Protein AF-A0A349MYV0-F1 (afdb_monomer)

Radius of gyration: 22.82 Å; Cα contacts (8 Å, |Δi|>4): 853; chains: 1; bounding box: 60×60×58 Å

Sequence (505 aa):
MADLIDELKQNNLTPLLWQSLMGVEVETQRIDEDGELSHEPYPESLGSRQFHPNLQTDFGETQTEWITDPFIDDHQLMTELQAIRAVFVREMTSSDRLWLLSMPPALTHEDRLFVRNHFGRPNYQHYRDYLDGKFGIAHGLTTGVHINFSLAPDLVAALAQVEHVSVAKVSNRLYWRVLQNFLKQRWLLTYLFGASPIAEKGYFSQMPSELSHPVRSIRNSAVGFNNGGRTAISYVSLQQHVSDLQTAINRGELYAQMEFYGPVRIKGQANLNDYETNGIKYLEFRVFDTNPFTPLGIDEQEVDFMRALLTYSLVTVIDGSTIDQELAAAAELNNAVAMQQPTEALSNRSAAEQLMSDMTRVLTGLGAPGKLIQAIKVYQTQLDQPETTLAARLTNKLSDGSLTSMMRALANERYQTASTSTISTKPLLPGTPFTPEMQALLAAGLKAGLHIHWPNTSDSTVTFSDGEHTRTFSPTDTQLDTNMTQLFRVFPALKNNGKFGSNPG

Secondary structure (DSSP, 8-state):
---HHHHHHHTT-HHHHTT-EEEEEEEEEEE-TTSPBP-PPPPTTSPPTTT-SSEEE-SSTTEEEEEPPPBSSHHHHHHHHHHHHHHHHHHS-TT-EEE-SSS-----HHHHHHHHH--S-GGGHH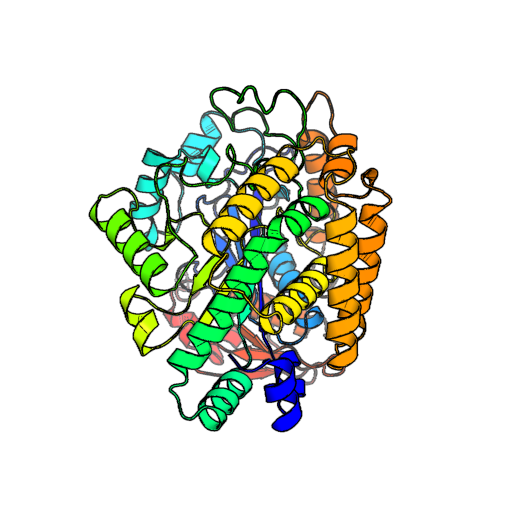HHHHHHHHH-HHHHT---EEEEEE--HHHHHHHHHHHTS-HHHHHHHHHHHHHHHHHHHHHHHHHHH--B----TTSSSS--GGGSS--SBSTTSTTSSS-TT------S-HHHHHHHHHHHHHTTS-SSGGG---SEEEES-SSTTHHHHH---EEEEEEEPP-TTSTTSS-HHHHHHHHHHHHHHHHS---TTTHHHHHHHHHHHHHHHHHS-TTSPPTTHHHHHHHHHHHHHHHHHTT--HHHHHHHHHHHHHHH-GGGSHHHHHHTT-BTTBSHHHHHHHHHHHHHHHHS--TTTS-SSTTSS--HHHHHHHHHHHHHT-EEEPPPTT---EEEE-SS-EEEE-TT-TT---SHHHHHHH-THHHHTTSS-----

Solvent-accessible surface area (backbone atoms only — not comparable to full-atom values): 27464 Å² total; per-residue (Å²): 128,82,59,53,61,57,55,26,60,78,67,71,44,51,73,38,66,70,49,26,28,39,25,44,36,37,40,29,37,34,14,33,78,84,38,44,67,41,88,62,78,64,51,78,87,44,40,44,66,91,71,29,71,37,55,42,56,67,79,28,47,37,25,37,29,44,36,46,70,70,26,62,47,63,67,61,37,51,52,47,48,46,40,53,51,48,45,52,60,62,55,45,61,92,59,54,30,60,40,48,40,16,48,46,61,54,46,58,71,64,55,52,52,48,47,71,77,39,65,96,49,74,95,48,43,72,62,52,53,51,47,38,76,74,68,30,61,54,62,54,54,48,33,29,28,35,40,33,41,27,73,23,66,66,46,35,47,50,50,12,60,78,69,73,50,52,48,23,58,41,30,38,53,48,52,50,38,23,50,47,46,41,51,52,48,44,34,56,50,33,56,55,44,11,34,22,31,65,73,38,61,54,55,52,96,65,78,57,79,89,62,77,53,60,18,11,10,42,55,68,22,91,88,34,68,53,70,78,85,75,69,84,65,53,77,77,40,71,68,52,25,44,50,35,48,52,49,34,34,75,69,64,75,27,92,44,80,88,63,64,55,56,62,61,42,84,37,77,58,96,49,74,73,46,39,74,73,65,12,52,58,33,39,40,35,53,67,41,34,14,35,59,91,39,99,69,29,57,56,65,54,61,51,33,31,49,54,43,52,49,54,45,17,55,56,49,86,79,63,81,89,50,40,62,63,48,45,52,52,23,49,52,50,22,30,53,41,10,61,30,50,30,61,53,64,66,90,63,45,71,59,52,53,49,50,54,50,49,44,45,53,53,39,56,75,62,68,53,61,67,64,33,53,48,26,46,55,57,56,54,55,41,67,80,38,28,58,72,22,47,14,20,50,51,59,78,49,50,54,98,86,36,54,59,72,52,49,24,52,52,22,49,54,53,37,61,73,53,62,81,42,53,54,86,78,42,55,60,62,74,94,53,82,58,49,62,61,54,42,39,36,52,43,41,36,52,36,62,37,39,47,75,54,78,53,63,98,84,55,55,44,48,29,39,29,79,87,87,53,76,50,75,46,52,83,81,48,93,74,75,57,50,49,64,71,52,52,41,70,77,40,54,66,58,39,75,65,68,69,76,57,70,79,89,121

Foldseek 3Di:
DPQVVVVCVVLVNLVLLLVKWKKKKFKWFKDFLLLHGDLDAQQLLFADLVFQQAWHAFLFRRIIMGIADIDSDLVVNVLSLLLLLLLRLQRDDLGIFIQQFQQGAADDPVNQVSRLVDDRPVVCNVVSVVCCVQPNDRLRNGIFMKMKIFRRLVSLVSVCVVVVHDSLVSQQVLQLLLVLLCLLVVLLCLLFFQAAFAHHHPSDPDDPPLSPDTFRHQCQALNHNALNPLADADSLHLVSNLVSQVVCCVVVSDVHPVSGPDQKDFDDDPHSVCCNVVNGGIMMGTSGTQQLVDPSSDDSLSVLQVSLSSSCSSSDDDDSVCSRVSSVVSSVSSNVSRSHQQQDARPPLVVLVVVLVVSLVVCVVSVHDVSSNVSSVVVNVCNVGSCPGNSNVQSVCDDPRDSSVVSSVSRVVVSVVSHVDDCVRPPSRPPAPEDSLRSLLSSLCSSLSWHWDDDDRPAHWIWTHPPPDIDIDHPPPPPSPSDNVVVCVRPVVSLVSPSPPDDPD

Structure (mmCIF, N/CA/C/O backbone):
data_AF-A0A349MYV0-F1
#
_entry.id   AF-A0A349MYV0-F1
#
loop_
_atom_site.group_PDB
_atom_site.id
_atom_site.type_symbol
_atom_site.label_atom_id
_atom_site.label_alt_id
_atom_site.label_comp_id
_atom_site.label_asym_id
_atom_site.label_entity_id
_atom_site.label_seq_id
_atom_site.pdbx_PDB_ins_code
_atom_site.Cartn_x
_atom_site.Cartn_y
_atom_site.Cartn_z
_atom_site.occupancy
_atom_site.B_iso_or_equiv
_atom_site.auth_seq_id
_atom_site.auth_comp_id
_atom_site.auth_asym_id
_atom_site.auth_atom_id
_atom_site.pdbx_PDB_model_num
ATOM 1 N N . MET A 1 1 ? -25.010 6.239 18.077 1.00 46.41 1 MET A N 1
ATOM 2 C CA . MET A 1 1 ? -23.834 5.502 18.594 1.00 46.41 1 MET A CA 1
ATOM 3 C C . MET A 1 1 ? -23.070 6.491 19.461 1.00 46.41 1 MET A C 1
ATOM 5 O O . MET A 1 1 ? -23.038 7.649 19.065 1.00 46.41 1 MET A O 1
ATOM 9 N N . ALA A 1 2 ? -22.578 6.102 20.641 1.00 59.38 2 ALA A N 1
ATOM 10 C CA . ALA A 1 2 ? -21.779 7.010 21.470 1.00 59.38 2 ALA A CA 1
ATOM 11 C C . ALA A 1 2 ? -20.559 7.508 20.675 1.00 59.38 2 ALA A C 1
ATOM 13 O O . ALA A 1 2 ? -20.059 6.785 19.804 1.00 59.38 2 ALA A O 1
ATOM 14 N N . ASP A 1 3 ? -20.129 8.744 20.927 1.00 86.50 3 ASP A N 1
ATOM 15 C CA . ASP A 1 3 ? -18.881 9.256 20.369 1.00 86.50 3 ASP A CA 1
ATOM 16 C C . ASP A 1 3 ? -17.732 8.380 20.893 1.00 86.50 3 ASP A C 1
ATOM 18 O O . ASP A 1 3 ? -17.557 8.230 22.104 1.00 86.50 3 ASP A O 1
ATOM 22 N N . LEU A 1 4 ? -16.970 7.765 19.981 1.00 93.75 4 LEU A N 1
ATOM 23 C CA . LEU A 1 4 ? -15.859 6.891 20.364 1.00 93.75 4 LEU A CA 1
ATOM 24 C C . LEU A 1 4 ? -14.806 7.679 21.147 1.00 93.75 4 LEU A C 1
ATOM 26 O O . LEU A 1 4 ? -14.189 7.125 22.046 1.00 93.75 4 LEU A O 1
ATOM 30 N N . ILE A 1 5 ? -14.620 8.970 20.863 1.00 95.56 5 ILE A N 1
ATOM 31 C CA . ILE A 1 5 ? -13.687 9.810 21.620 1.00 95.56 5 ILE A CA 1
ATOM 32 C C . ILE A 1 5 ? -14.090 9.875 23.096 1.00 95.56 5 ILE A C 1
ATOM 34 O O . ILE A 1 5 ? -13.228 9.760 23.972 1.00 95.56 5 ILE A O 1
ATOM 38 N N . ASP A 1 6 ? -15.381 10.036 23.378 1.00 94.00 6 ASP A N 1
ATOM 39 C CA . ASP A 1 6 ? -15.890 10.085 24.746 1.00 94.00 6 ASP A CA 1
ATOM 40 C C . ASP A 1 6 ? -15.745 8.729 25.436 1.00 94.00 6 ASP A C 1
ATOM 42 O O . ASP A 1 6 ? -15.281 8.670 26.574 1.00 94.00 6 ASP A O 1
ATOM 46 N N . GLU A 1 7 ? -16.058 7.638 24.736 1.00 94.19 7 GLU A N 1
ATOM 47 C CA . GLU A 1 7 ? -15.904 6.272 25.246 1.00 94.19 7 GLU A CA 1
ATOM 48 C C . GLU A 1 7 ? -14.441 5.958 25.599 1.00 94.19 7 GLU A C 1
ATOM 50 O O . GLU A 1 7 ? -14.153 5.438 26.681 1.00 94.19 7 GLU A O 1
ATOM 55 N N . LEU A 1 8 ? -13.498 6.352 24.738 1.00 96.00 8 LEU A N 1
ATOM 56 C CA . LEU A 1 8 ? -12.066 6.189 24.982 1.00 96.00 8 LEU A CA 1
ATOM 57 C C . LEU A 1 8 ? -11.596 6.998 26.195 1.00 96.00 8 LEU A C 1
ATOM 59 O O . LEU A 1 8 ? -10.835 6.485 27.015 1.00 96.00 8 LEU A O 1
ATOM 63 N N . LYS A 1 9 ? -12.055 8.246 26.335 1.00 95.19 9 LYS A N 1
ATOM 64 C CA . LYS A 1 9 ? -11.680 9.117 27.459 1.00 95.19 9 LYS A CA 1
ATOM 65 C C . LYS A 1 9 ? -12.264 8.632 28.782 1.00 95.19 9 LYS A C 1
ATOM 67 O O . LYS A 1 9 ? -11.538 8.564 29.767 1.00 95.19 9 LYS A O 1
ATOM 72 N N . GLN A 1 10 ? -13.547 8.274 28.807 1.00 95.94 10 GLN A N 1
ATOM 73 C CA . GLN A 1 10 ? -14.236 7.812 30.017 1.00 95.94 10 GLN A CA 1
ATOM 74 C C . GLN A 1 10 ? -13.627 6.519 30.574 1.00 95.94 10 GLN A C 1
ATOM 76 O O . GLN A 1 10 ? -13.586 6.338 31.788 1.00 95.94 10 GLN A O 1
ATOM 81 N N . ASN A 1 11 ? -13.114 5.653 29.695 1.00 96.06 11 ASN A N 1
ATOM 82 C CA . ASN A 1 11 ? -12.538 4.360 30.065 1.00 96.06 11 ASN A CA 1
ATOM 83 C C . ASN A 1 11 ? -10.996 4.345 30.071 1.00 96.06 11 ASN A C 1
ATOM 85 O O . ASN A 1 11 ? -10.402 3.284 30.230 1.00 96.06 11 ASN A O 1
ATOM 89 N N . ASN A 1 12 ? -10.333 5.500 29.917 1.00 96.38 12 ASN A N 1
ATOM 90 C CA . ASN A 1 12 ? -8.868 5.628 29.854 1.00 96.38 12 ASN A CA 1
ATOM 91 C C . ASN A 1 12 ? -8.194 4.759 28.767 1.00 96.38 12 ASN A C 1
ATOM 93 O O . ASN A 1 12 ? -7.078 4.276 28.949 1.00 96.38 12 ASN A O 1
ATOM 97 N N . LEU A 1 13 ? -8.855 4.575 27.622 1.00 97.06 13 LEU A N 1
ATOM 98 C CA . LEU A 1 13 ? -8.388 3.721 26.521 1.00 97.06 13 LEU A CA 1
ATOM 99 C C . LEU A 1 13 ? -7.621 4.483 25.431 1.00 97.06 13 LEU A C 1
ATOM 101 O O . LEU A 1 13 ? -7.050 3.857 24.541 1.00 97.06 13 LEU A O 1
ATOM 105 N N . THR A 1 14 ? -7.562 5.817 25.490 1.00 96.75 14 THR A N 1
ATOM 106 C CA . THR A 1 14 ? -6.859 6.653 24.498 1.00 96.75 14 THR A CA 1
ATOM 107 C C . THR A 1 14 ? -5.424 6.194 24.187 1.00 96.75 14 THR A C 1
ATOM 109 O O . THR A 1 14 ? -5.080 6.172 23.006 1.00 96.75 14 THR A O 1
ATOM 112 N N . PRO A 1 15 ? -4.581 5.774 25.160 1.00 96.81 15 PRO A N 1
ATOM 113 C CA . PRO A 1 15 ? -3.222 5.317 24.853 1.00 96.81 15 PRO A CA 1
ATOM 114 C C . PRO A 1 15 ? -3.163 4.103 23.915 1.00 96.81 15 PRO A C 1
ATOM 116 O O . PRO A 1 15 ? -2.200 3.964 23.163 1.00 96.81 15 PRO A O 1
ATOM 119 N N . LEU A 1 16 ? -4.191 3.247 23.925 1.00 97.25 16 LEU A N 1
ATOM 120 C CA . LEU A 1 16 ? -4.247 2.046 23.090 1.00 97.25 16 LEU A CA 1
ATOM 121 C C . LEU A 1 16 ? -4.495 2.364 21.607 1.00 97.25 16 LEU A C 1
ATOM 123 O O . LEU A 1 16 ? -4.194 1.528 20.759 1.00 97.25 16 LEU A O 1
ATOM 127 N N . LEU A 1 17 ? -4.973 3.571 21.266 1.00 95.25 17 LEU A N 1
ATOM 128 C CA . LEU A 1 17 ? -5.043 4.025 19.869 1.00 95.25 17 LEU A CA 1
ATOM 129 C C . LEU A 1 17 ? -3.667 3.953 19.197 1.00 95.25 17 LEU A C 1
ATOM 131 O O . LEU A 1 17 ? -3.538 3.497 18.059 1.00 95.25 17 LEU A O 1
ATOM 135 N N . TRP A 1 18 ? -2.637 4.352 19.944 1.00 96.38 18 TRP A N 1
ATOM 136 C CA . TRP A 1 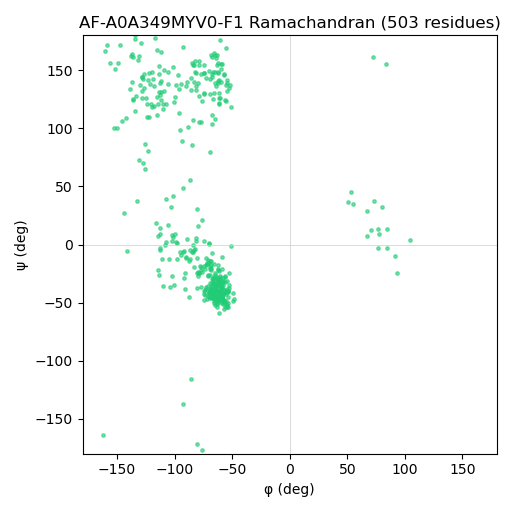18 ? -1.253 4.450 19.489 1.00 96.38 18 TRP A CA 1
ATOM 137 C C . TRP A 1 18 ? -0.509 3.112 19.513 1.00 96.38 18 TRP A C 1
ATOM 139 O O . TRP A 1 18 ? 0.683 3.092 19.246 1.00 96.38 18 TRP A O 1
ATOM 149 N N . GLN A 1 19 ? -1.198 2.012 19.828 1.00 97.25 19 GLN A N 1
ATOM 150 C CA . GLN A 1 19 ? -0.673 0.642 19.773 1.00 97.25 19 GLN A CA 1
ATOM 151 C C . GLN A 1 19 ? -1.151 -0.108 18.515 1.00 97.25 19 GLN A C 1
ATOM 153 O O . GLN A 1 19 ? -0.948 -1.313 18.387 1.00 97.25 19 GLN A O 1
ATOM 158 N N . SER A 1 20 ? -1.832 0.585 17.596 1.00 97.44 20 SER A N 1
ATOM 159 C CA . SER A 1 20 ? -2.229 0.016 16.306 1.00 97.44 20 SER A CA 1
ATOM 160 C C . SER A 1 20 ? -0.996 -0.249 15.439 1.00 97.44 20 SER A C 1
ATOM 162 O O . SER A 1 20 ? -0.039 0.530 15.452 1.00 97.44 20 SER A O 1
ATOM 164 N N . LEU A 1 21 ? -1.028 -1.326 14.663 1.00 98.12 21 LEU A N 1
ATOM 165 C CA . LEU A 1 21 ? 0.086 -1.746 13.820 1.00 98.12 21 LEU A CA 1
ATOM 166 C C . LEU A 1 21 ? -0.100 -1.268 12.381 1.00 98.12 21 LEU A C 1
ATOM 168 O O . LEU A 1 21 ? -1.226 -1.245 11.877 1.00 98.12 21 LEU A O 1
ATOM 172 N N . MET A 1 22 ? 1.013 -0.945 11.728 1.00 98.25 22 MET A N 1
ATOM 173 C CA . MET A 1 22 ? 1.112 -0.705 10.289 1.00 98.25 22 MET A CA 1
ATOM 174 C C . MET A 1 22 ? 2.077 -1.716 9.672 1.00 98.25 22 MET A C 1
ATOM 176 O O . MET A 1 22 ? 3.088 -2.038 10.284 1.00 98.25 22 MET A O 1
ATOM 180 N N . GLY A 1 23 ? 1.788 -2.192 8.469 1.00 98.38 23 GLY A N 1
ATOM 181 C CA . GLY A 1 23 ? 2.715 -2.947 7.625 1.00 98.38 23 GLY A CA 1
ATOM 182 C C . GLY A 1 23 ? 2.701 -2.379 6.210 1.00 98.38 23 GLY A C 1
ATOM 183 O O . GLY A 1 23 ? 1.742 -1.704 5.831 1.00 98.38 23 GLY A O 1
ATOM 184 N N . VAL A 1 24 ? 3.747 -2.634 5.432 1.00 98.69 24 VAL A N 1
ATOM 185 C CA . VAL A 1 24 ? 3.874 -2.136 4.059 1.00 98.69 24 VAL A CA 1
ATOM 186 C C . VAL A 1 24 ? 4.232 -3.277 3.115 1.00 98.69 24 VAL A C 1
ATOM 188 O O . VAL A 1 24 ? 5.094 -4.098 3.420 1.00 98.69 24 VAL A O 1
ATOM 191 N N . GLU A 1 25 ? 3.587 -3.292 1.953 1.00 98.69 25 GLU A N 1
ATOM 192 C CA . GLU A 1 25 ? 3.954 -4.123 0.806 1.00 98.69 25 GLU A CA 1
ATOM 193 C C . GLU A 1 25 ? 4.368 -3.190 -0.337 1.00 98.69 25 GLU A C 1
ATOM 195 O O . GLU A 1 25 ? 3.626 -2.266 -0.671 1.00 98.69 25 GLU A O 1
ATOM 200 N N . VAL A 1 26 ? 5.548 -3.391 -0.923 1.00 98.69 26 VAL A N 1
ATOM 201 C CA . VAL A 1 26 ? 6.032 -2.615 -2.076 1.00 98.69 26 VAL A CA 1
ATOM 202 C C . VAL A 1 26 ? 6.270 -3.547 -3.247 1.00 98.69 26 VAL A C 1
ATOM 204 O O . VAL A 1 26 ? 7.146 -4.409 -3.199 1.00 98.69 26 VAL A O 1
ATOM 207 N N . GLU A 1 27 ? 5.533 -3.323 -4.326 1.00 98.44 27 GLU A N 1
ATOM 208 C CA . GLU A 1 27 ? 5.689 -4.039 -5.584 1.00 98.44 27 GLU A CA 1
ATOM 209 C C . GLU A 1 27 ? 6.521 -3.203 -6.570 1.00 98.44 27 GLU A C 1
ATOM 211 O O . GLU A 1 27 ? 6.320 -1.994 -6.736 1.00 98.44 27 GLU A O 1
ATOM 216 N N . THR A 1 28 ? 7.454 -3.838 -7.275 1.00 97.38 28 THR A N 1
ATOM 217 C CA . THR A 1 28 ? 8.274 -3.180 -8.302 1.00 97.38 28 THR A CA 1
ATOM 218 C C . THR A 1 28 ? 8.707 -4.173 -9.375 1.00 97.38 28 THR A C 1
ATOM 220 O O . THR A 1 28 ? 8.845 -5.369 -9.121 1.00 97.38 28 THR A O 1
ATOM 223 N N . GLN A 1 29 ? 8.906 -3.685 -10.600 1.00 98.00 29 GLN A N 1
ATOM 224 C CA . GLN A 1 29 ? 9.430 -4.503 -11.692 1.00 98.00 29 GLN A CA 1
ATOM 225 C C . GLN A 1 29 ? 10.961 -4.516 -11.667 1.00 98.00 29 GLN A C 1
ATOM 227 O O . GLN A 1 29 ? 11.602 -3.499 -11.391 1.00 98.00 29 GLN A O 1
ATOM 232 N N . ARG A 1 30 ? 11.554 -5.659 -12.009 1.00 97.50 30 ARG A N 1
ATOM 233 C CA . ARG A 1 30 ? 12.967 -5.741 -12.384 1.00 97.50 30 ARG A CA 1
ATOM 234 C C . ARG A 1 30 ? 13.138 -5.341 -13.846 1.00 97.50 30 ARG A C 1
ATOM 236 O O . ARG A 1 30 ? 12.353 -5.752 -14.701 1.00 97.50 30 ARG A O 1
ATOM 243 N N . ILE A 1 31 ? 14.164 -4.546 -14.109 1.00 97.44 31 ILE A N 1
ATOM 244 C CA . ILE A 1 31 ? 14.564 -4.089 -15.445 1.00 97.44 31 ILE A CA 1
ATOM 245 C C . ILE A 1 31 ? 16.057 -4.317 -15.640 1.00 97.44 31 ILE A C 1
ATOM 247 O O . ILE A 1 31 ? 16.775 -4.456 -14.653 1.00 97.44 31 ILE A O 1
ATOM 251 N N . ASP A 1 32 ? 16.534 -4.311 -16.874 1.00 95.75 32 ASP A N 1
ATOM 252 C CA . ASP A 1 32 ? 17.967 -4.294 -17.161 1.00 95.75 32 ASP A CA 1
ATOM 253 C C . ASP A 1 32 ? 18.577 -2.876 -17.057 1.00 95.75 32 ASP A C 1
ATOM 255 O O . ASP A 1 32 ? 17.952 -1.918 -16.582 1.00 95.75 32 ASP A O 1
ATOM 259 N N . GLU A 1 33 ? 19.838 -2.728 -17.472 1.00 94.31 33 GLU A N 1
ATOM 260 C CA . GLU A 1 33 ? 20.550 -1.445 -17.459 1.00 94.31 33 GLU A CA 1
ATOM 261 C C . GLU A 1 33 ? 20.065 -0.437 -18.512 1.00 94.31 33 GLU A C 1
ATOM 263 O O . GLU A 1 33 ? 20.316 0.767 -18.362 1.00 94.31 33 GLU A O 1
ATOM 268 N N . ASP A 1 34 ? 19.335 -0.904 -19.525 1.00 95.44 34 ASP A N 1
ATOM 269 C CA . ASP A 1 34 ? 18.710 -0.098 -20.572 1.00 95.44 34 ASP A CA 1
ATOM 270 C C . ASP A 1 34 ? 17.268 0.305 -20.226 1.00 95.44 34 ASP A C 1
ATOM 272 O O . ASP A 1 34 ? 16.684 1.174 -20.881 1.00 95.44 34 ASP A O 1
ATOM 276 N N . GLY A 1 35 ? 16.740 -0.209 -19.114 1.00 95.38 35 GLY A N 1
ATOM 277 C CA . GLY A 1 35 ? 15.403 0.088 -18.616 1.00 95.38 35 GLY A CA 1
ATOM 278 C C . GLY A 1 35 ? 14.312 -0.779 -19.241 1.00 95.38 35 GLY A C 1
ATOM 279 O O . GLY A 1 35 ? 13.131 -0.455 -19.088 1.00 95.38 35 GLY A O 1
ATOM 280 N N . GLU A 1 36 ? 14.693 -1.854 -19.929 1.00 96.75 36 GLU A N 1
ATOM 281 C CA . GLU A 1 36 ? 13.780 -2.847 -20.490 1.00 96.75 36 GLU A CA 1
ATOM 282 C C . GLU A 1 36 ? 13.406 -3.883 -19.424 1.00 96.75 36 GLU A C 1
ATOM 284 O O . GLU A 1 36 ? 14.127 -4.074 -18.444 1.00 96.75 36 GLU A O 1
ATOM 289 N N . LEU A 1 37 ? 12.243 -4.527 -19.560 1.00 97.50 37 LEU A N 1
ATOM 290 C CA . LEU A 1 37 ? 11.781 -5.504 -18.572 1.00 97.50 37 LEU A CA 1
ATOM 291 C C . LEU A 1 37 ? 12.770 -6.677 -18.481 1.00 97.50 37 LEU A C 1
ATOM 293 O O . LEU A 1 37 ? 13.122 -7.277 -19.490 1.00 97.50 37 LEU A O 1
ATOM 297 N N . SER A 1 38 ? 13.186 -7.037 -17.266 1.00 96.31 38 SER A N 1
ATOM 298 C CA . SER A 1 38 ? 14.148 -8.126 -17.069 1.00 96.31 38 SER A CA 1
ATOM 299 C C . SER A 1 38 ? 13.574 -9.475 -17.510 1.00 96.31 38 SER A C 1
ATOM 301 O O . SER A 1 38 ? 12.421 -9.790 -17.216 1.00 96.31 38 SER A O 1
ATOM 303 N N . HIS A 1 39 ? 14.385 -10.302 -18.173 1.00 95.06 39 HIS A N 1
ATOM 304 C CA . HIS A 1 39 ? 14.061 -11.706 -18.482 1.00 95.06 39 HIS A CA 1
ATOM 305 C C . HIS A 1 39 ? 14.841 -12.689 -17.593 1.00 95.06 39 HIS A C 1
ATOM 307 O O . HIS A 1 39 ? 14.941 -13.878 -17.894 1.00 95.06 39 HIS A O 1
ATOM 313 N N . GLU A 1 40 ? 15.403 -12.211 -16.483 1.00 92.88 40 GLU A N 1
ATOM 314 C CA . GLU A 1 40 ? 16.121 -13.053 -15.528 1.00 92.88 40 GLU A CA 1
ATOM 315 C C . GLU A 1 40 ? 15.149 -13.764 -14.569 1.00 92.88 40 GLU A C 1
ATOM 317 O O . GLU A 1 40 ? 14.114 -13.200 -14.182 1.00 92.88 40 GLU A O 1
ATOM 322 N N . PRO A 1 41 ? 15.457 -14.991 -14.110 1.00 90.81 41 PRO A N 1
ATOM 323 C CA . PRO A 1 41 ? 14.648 -15.673 -13.102 1.00 90.81 41 PRO A CA 1
ATOM 324 C C . PRO A 1 41 ? 14.684 -14.929 -11.760 1.00 90.81 41 PRO A C 1
ATOM 326 O O . PRO A 1 41 ? 15.550 -14.084 -11.514 1.00 90.81 41 PRO A O 1
ATOM 329 N N . TYR A 1 42 ? 13.739 -15.236 -10.868 1.00 92.38 42 TYR A N 1
ATOM 330 C CA . TYR A 1 42 ? 13.794 -14.728 -9.498 1.00 92.38 42 TYR A CA 1
ATOM 331 C C . TYR A 1 42 ? 15.059 -15.233 -8.779 1.00 92.38 42 TYR A C 1
ATOM 333 O O . TYR A 1 42 ? 15.393 -16.411 -8.939 1.00 92.38 42 TYR A O 1
ATOM 341 N N . PRO A 1 43 ? 15.731 -14.412 -7.944 1.00 91.69 43 PRO A N 1
ATOM 342 C CA . PRO A 1 43 ? 16.971 -14.806 -7.278 1.00 91.69 43 PRO A CA 1
ATOM 343 C C . PRO A 1 43 ? 16.891 -16.154 -6.548 1.00 91.69 43 PRO A C 1
ATOM 345 O O . PRO A 1 43 ? 16.121 -16.338 -5.598 1.00 91.69 43 PRO A O 1
ATOM 348 N N . GLU A 1 44 ? 17.712 -17.113 -6.981 1.00 88.06 44 GLU A N 1
ATOM 349 C CA . GLU A 1 44 ? 17.703 -18.479 -6.442 1.00 88.06 44 GLU A CA 1
ATOM 350 C C . GLU A 1 44 ? 18.256 -18.559 -5.014 1.00 88.06 44 GLU A C 1
ATOM 352 O O . GLU A 1 44 ? 17.861 -19.437 -4.247 1.00 88.06 44 GLU A O 1
ATOM 357 N N . SER A 1 45 ? 19.123 -17.616 -4.639 1.00 87.56 45 SER A N 1
ATOM 358 C CA . SER A 1 45 ? 19.761 -17.533 -3.321 1.00 87.56 45 SER A CA 1
ATOM 359 C C . SER A 1 45 ? 18.816 -17.116 -2.187 1.00 87.56 45 SER A C 1
ATOM 361 O O . SER A 1 45 ? 19.178 -17.243 -1.012 1.00 87.56 45 SER A O 1
ATOM 363 N N . LEU A 1 46 ? 17.623 -16.614 -2.519 1.00 90.44 46 LEU A N 1
ATOM 364 C CA . LEU A 1 46 ? 16.572 -16.274 -1.563 1.00 90.44 46 LEU A CA 1
ATOM 365 C C . LEU A 1 46 ? 15.758 -17.512 -1.176 1.00 90.44 46 LEU A C 1
ATOM 367 O O . LEU A 1 46 ? 15.620 -18.459 -1.957 1.00 90.44 46 LEU A O 1
ATOM 371 N N . GLY A 1 47 ? 15.151 -17.482 0.011 1.00 85.94 47 GLY A N 1
ATOM 372 C CA . GLY A 1 47 ? 14.220 -18.497 0.502 1.00 85.94 47 GLY A CA 1
ATOM 373 C C . GLY A 1 47 ? 13.039 -18.754 -0.443 1.00 85.94 47 GLY A C 1
ATOM 374 O O . GLY A 1 47 ? 12.843 -18.088 -1.466 1.00 85.94 47 GLY A O 1
ATOM 375 N N . SER A 1 48 ? 12.271 -19.816 -0.187 1.00 87.00 48 SER A N 1
ATOM 376 C CA . SER A 1 48 ? 11.206 -20.189 -1.121 1.00 87.00 48 SER A CA 1
ATOM 377 C C . SER A 1 48 ? 10.040 -19.228 -1.004 1.00 87.00 48 SER A C 1
ATOM 379 O O . SER A 1 48 ? 9.470 -19.068 0.072 1.00 87.00 48 SER A O 1
ATOM 381 N N . ARG A 1 49 ? 9.583 -18.713 -2.144 1.00 90.00 49 ARG A N 1
ATOM 382 C CA . ARG A 1 49 ? 8.353 -17.917 -2.262 1.00 90.00 49 ARG A CA 1
ATOM 383 C C . ARG A 1 49 ? 7.094 -18.669 -1.805 1.00 90.00 49 ARG A C 1
ATOM 385 O O . ARG A 1 49 ? 6.037 -18.076 -1.637 1.00 90.00 49 ARG A O 1
ATOM 392 N N . GLN A 1 50 ? 7.175 -19.978 -1.564 1.00 84.81 50 GLN A N 1
ATOM 393 C CA . GLN A 1 50 ? 6.066 -20.725 -0.965 1.00 84.81 50 GLN A CA 1
ATOM 394 C C . GLN A 1 50 ? 5.777 -20.325 0.490 1.00 84.81 50 GLN A C 1
ATOM 396 O O . GLN A 1 50 ? 4.631 -20.437 0.910 1.00 84.81 50 GLN A O 1
ATOM 401 N N . PHE A 1 51 ? 6.782 -19.866 1.241 1.00 83.31 51 PHE A N 1
ATOM 402 C CA . PHE A 1 51 ? 6.642 -19.537 2.668 1.00 83.31 51 PHE A CA 1
ATOM 403 C C . PHE A 1 51 ? 7.414 -18.289 3.104 1.00 83.31 51 PHE A C 1
ATOM 405 O O . PHE A 1 51 ? 7.291 -17.895 4.256 1.00 83.31 51 PHE A O 1
ATOM 412 N N . HIS A 1 52 ? 8.224 -17.676 2.236 1.00 91.31 52 HIS A N 1
ATOM 413 C CA . HIS A 1 52 ? 9.004 -16.499 2.606 1.00 91.31 52 HIS A CA 1
ATOM 414 C C . HIS A 1 52 ? 8.067 -15.346 3.012 1.00 91.31 52 HIS A C 1
ATOM 416 O O . HIS A 1 52 ? 7.264 -14.920 2.183 1.00 91.31 52 HIS A O 1
ATOM 422 N N . PRO A 1 53 ? 8.158 -14.806 4.240 1.00 91.69 53 PRO A N 1
ATOM 423 C CA . PRO A 1 53 ? 7.220 -13.779 4.686 1.00 91.69 53 PRO A CA 1
ATOM 424 C C . PRO A 1 53 ? 7.478 -12.431 4.008 1.00 91.69 53 PRO A C 1
ATOM 426 O O . PRO A 1 53 ? 6.528 -11.747 3.656 1.00 91.69 53 PRO A O 1
ATOM 429 N N . ASN A 1 54 ? 8.752 -12.083 3.771 1.00 95.50 54 ASN A N 1
ATOM 430 C CA . ASN A 1 54 ? 9.120 -10.735 3.319 1.00 95.50 54 ASN A CA 1
ATOM 431 C C . ASN A 1 54 ? 9.454 -10.552 1.828 1.00 95.50 54 ASN A C 1
ATOM 433 O O . ASN A 1 54 ? 9.343 -9.438 1.327 1.00 95.50 54 ASN A O 1
ATOM 437 N N . LEU A 1 55 ? 9.935 -11.583 1.124 1.00 95.44 55 LEU A N 1
ATOM 438 C CA . LEU A 1 55 ? 10.425 -11.475 -0.256 1.00 95.44 55 LEU A CA 1
ATOM 439 C C . LEU A 1 55 ? 9.640 -12.420 -1.161 1.00 95.44 55 LEU A C 1
ATOM 441 O O . LEU A 1 55 ? 9.759 -13.644 -1.073 1.00 95.44 55 LEU A O 1
ATOM 445 N N . GLN A 1 56 ? 8.821 -11.830 -2.025 1.00 94.56 56 GLN A N 1
ATOM 446 C CA . GLN A 1 56 ? 7.866 -12.534 -2.871 1.00 94.56 56 GLN A CA 1
ATOM 447 C C . GLN A 1 56 ? 7.907 -12.015 -4.313 1.00 94.56 56 GLN A C 1
ATOM 449 O O . GLN A 1 56 ? 8.699 -11.138 -4.668 1.00 94.56 56 GLN A O 1
ATOM 454 N N . THR A 1 57 ? 7.064 -12.605 -5.158 1.00 94.62 57 THR A N 1
ATOM 455 C CA . THR A 1 57 ? 6.659 -12.021 -6.442 1.00 94.62 57 THR A CA 1
ATOM 456 C C . THR A 1 57 ? 5.145 -12.011 -6.531 1.00 94.62 57 THR A C 1
ATOM 458 O O . THR A 1 57 ? 4.528 -12.996 -6.116 1.00 94.62 57 THR A O 1
ATOM 461 N N . ASP A 1 58 ? 4.567 -10.983 -7.144 1.00 94.06 58 ASP A N 1
ATOM 462 C CA . ASP A 1 58 ? 3.120 -10.912 -7.372 1.00 94.06 58 ASP A CA 1
ATOM 463 C C . ASP A 1 58 ? 2.724 -11.643 -8.675 1.00 94.06 58 ASP A C 1
ATOM 465 O O . ASP A 1 58 ? 2.911 -12.861 -8.763 1.00 94.06 58 ASP A O 1
ATOM 469 N N . PHE A 1 59 ? 2.198 -10.947 -9.690 1.00 95.31 59 PHE A N 1
ATOM 470 C CA . PHE A 1 59 ? 1.668 -11.553 -10.916 1.00 95.31 59 PHE A CA 1
ATOM 471 C C . PHE A 1 59 ? 2.742 -12.106 -11.872 1.00 95.31 59 PHE A C 1
ATOM 473 O O . PHE A 1 59 ? 2.534 -13.148 -12.504 1.00 95.31 59 PHE A O 1
ATOM 480 N N . GLY A 1 60 ? 3.876 -11.412 -12.012 1.00 93.56 60 GLY A N 1
ATOM 481 C CA . GLY A 1 60 ? 4.976 -11.787 -12.910 1.00 93.56 60 GLY A CA 1
ATOM 482 C C . GLY A 1 60 ? 6.261 -12.188 -12.179 1.00 93.56 60 GLY A C 1
ATOM 483 O O . GLY A 1 60 ? 6.545 -11.693 -11.094 1.00 93.56 60 GLY A O 1
ATOM 484 N N . GLU A 1 61 ? 7.098 -13.027 -12.802 1.00 93.19 61 GLU A N 1
ATOM 485 C CA . GLU A 1 61 ? 8.429 -13.398 -12.268 1.00 93.19 61 GLU A CA 1
ATOM 486 C C . GLU A 1 61 ? 9.377 -12.187 -12.117 1.00 93.19 61 GLU A C 1
ATOM 488 O O . GLU A 1 61 ? 10.321 -12.189 -11.322 1.00 93.19 61 GLU A O 1
ATOM 493 N N . THR A 1 62 ? 9.114 -11.127 -12.876 1.00 94.31 62 THR A N 1
ATOM 494 C CA . THR A 1 62 ? 9.833 -9.847 -12.853 1.00 94.31 62 THR A CA 1
ATOM 495 C C . THR A 1 62 ? 9.344 -8.913 -11.749 1.00 94.31 62 THR A C 1
ATOM 497 O O . THR A 1 62 ? 10.063 -7.990 -11.376 1.00 94.31 62 THR A O 1
ATOM 500 N N . GLN A 1 63 ? 8.141 -9.148 -11.220 1.00 96.81 63 GLN A N 1
ATOM 501 C CA . GLN A 1 63 ? 7.439 -8.272 -10.290 1.00 96.81 63 GLN A CA 1
ATOM 502 C C . GLN A 1 63 ? 7.739 -8.698 -8.858 1.00 96.81 63 GLN A C 1
ATOM 504 O O . GLN A 1 63 ? 7.044 -9.539 -8.289 1.00 96.81 63 GLN A O 1
ATOM 509 N N . THR A 1 64 ? 8.805 -8.147 -8.286 1.00 96.38 64 THR A N 1
ATOM 510 C CA . THR A 1 64 ? 9.160 -8.414 -6.891 1.00 96.38 64 THR A CA 1
ATOM 511 C C . THR A 1 64 ? 8.223 -7.674 -5.947 1.00 96.38 64 THR A C 1
ATOM 513 O O . THR A 1 64 ? 7.789 -6.559 -6.230 1.00 96.38 64 THR A O 1
ATOM 516 N N . GLU A 1 65 ? 7.980 -8.287 -4.796 1.00 97.56 65 GLU A N 1
ATOM 517 C CA . GLU A 1 65 ? 7.167 -7.742 -3.717 1.00 97.56 65 GLU A CA 1
ATOM 518 C C . GLU A 1 65 ? 7.960 -7.821 -2.405 1.00 97.56 65 GLU A C 1
ATOM 520 O O . GLU A 1 65 ? 8.490 -8.881 -2.049 1.00 97.56 65 GLU A O 1
ATOM 525 N N . TRP A 1 66 ? 8.094 -6.684 -1.721 1.00 98.06 66 TRP A N 1
ATOM 526 C CA . TRP A 1 66 ? 8.739 -6.570 -0.412 1.00 98.06 66 TRP A CA 1
ATOM 527 C C . TRP A 1 66 ? 7.676 -6.332 0.651 1.00 98.06 66 TRP A C 1
ATOM 529 O O . TRP A 1 66 ? 6.967 -5.334 0.583 1.00 98.06 66 TRP A O 1
ATOM 539 N N . ILE A 1 67 ? 7.589 -7.225 1.630 1.00 98.19 67 ILE A N 1
ATOM 540 C CA . ILE A 1 67 ? 6.518 -7.263 2.627 1.00 98.19 67 ILE A CA 1
ATOM 541 C C . ILE A 1 67 ? 7.142 -7.112 4.013 1.00 98.19 67 ILE A C 1
ATOM 543 O O . ILE A 1 67 ? 7.986 -7.920 4.405 1.00 98.19 67 ILE A O 1
ATOM 547 N N . THR A 1 68 ? 6.750 -6.086 4.762 1.00 98.00 68 THR A N 1
ATOM 548 C CA . THR A 1 68 ? 7.201 -5.915 6.150 1.00 98.00 68 THR A CA 1
ATOM 549 C C . THR A 1 68 ? 6.329 -6.707 7.119 1.00 98.00 68 THR A C 1
ATOM 551 O O . THR A 1 68 ? 5.140 -6.935 6.880 1.00 98.00 68 THR A O 1
ATOM 554 N N . ASP A 1 69 ? 6.898 -7.032 8.270 1.00 95.56 69 ASP A N 1
ATOM 555 C CA . ASP A 1 69 ? 6.137 -7.336 9.470 1.00 95.56 69 ASP A CA 1
ATOM 556 C C . ASP A 1 69 ? 5.339 -6.090 9.928 1.00 95.56 69 ASP A C 1
ATOM 558 O O . ASP A 1 69 ? 5.580 -4.964 9.467 1.00 95.56 69 ASP A O 1
ATOM 562 N N . PRO A 1 70 ? 4.322 -6.262 10.794 1.00 95.25 70 PRO A N 1
ATOM 563 C CA . PRO A 1 70 ? 3.526 -5.150 11.298 1.00 95.25 70 PRO A CA 1
ATOM 564 C C . PRO A 1 70 ? 4.162 -4.488 12.539 1.00 95.25 70 PRO A C 1
ATOM 566 O O . PRO A 1 70 ? 4.499 -5.164 13.511 1.00 95.25 70 PRO A O 1
ATOM 569 N N . PHE A 1 71 ? 4.238 -3.151 12.560 1.00 96.12 71 PHE A N 1
ATOM 570 C CA . PHE A 1 71 ? 4.882 -2.358 13.618 1.00 96.12 71 PHE A CA 1
ATOM 571 C C . PHE A 1 71 ? 3.985 -1.271 14.216 1.00 96.12 71 PHE A C 1
ATOM 573 O O . PHE A 1 71 ? 3.199 -0.609 13.530 1.00 96.12 71 PHE A O 1
ATOM 580 N N . ILE A 1 72 ? 4.172 -1.023 15.514 1.00 95.62 72 ILE A N 1
ATOM 581 C CA . ILE A 1 72 ? 3.615 0.152 16.201 1.00 95.62 72 ILE A CA 1
ATOM 582 C C . ILE A 1 72 ? 4.337 1.424 15.741 1.00 95.62 72 ILE A C 1
ATOM 584 O O . ILE A 1 72 ? 3.697 2.449 15.518 1.00 95.62 72 ILE A O 1
ATOM 588 N N . ASP A 1 73 ? 5.661 1.350 15.596 1.00 94.25 73 ASP A N 1
ATOM 589 C CA . ASP A 1 73 ? 6.503 2.475 15.213 1.00 94.25 73 ASP A CA 1
ATOM 590 C C . ASP A 1 73 ? 6.874 2.436 13.724 1.00 94.25 73 ASP A C 1
ATOM 592 O O . ASP A 1 73 ? 7.474 1.482 13.231 1.00 94.25 73 ASP A O 1
ATOM 596 N N . ASP A 1 74 ? 6.534 3.511 13.014 1.00 95.12 74 ASP A N 1
ATOM 597 C CA . ASP A 1 74 ? 6.798 3.637 11.575 1.00 95.12 74 ASP A CA 1
ATOM 598 C C . ASP A 1 74 ? 8.293 3.685 11.239 1.00 95.12 74 ASP A C 1
ATOM 600 O O . ASP A 1 74 ? 8.685 3.222 10.174 1.00 95.12 74 ASP A O 1
ATOM 604 N N . HIS A 1 75 ? 9.158 4.162 12.139 1.00 93.12 75 HIS A N 1
ATOM 605 C CA . HIS A 1 75 ? 10.597 4.159 11.875 1.00 93.12 75 HIS A CA 1
ATOM 606 C C . HIS A 1 75 ? 11.160 2.727 11.890 1.00 93.12 75 HIS A C 1
ATOM 608 O O . HIS A 1 75 ? 11.972 2.368 11.033 1.00 93.12 75 HIS A O 1
ATOM 614 N N . GLN A 1 76 ? 10.715 1.872 12.821 1.00 92.19 76 GLN A N 1
ATOM 615 C CA . GLN A 1 76 ? 11.045 0.438 12.807 1.00 92.19 76 GLN A CA 1
ATOM 616 C C . GLN A 1 76 ? 10.538 -0.252 11.535 1.00 92.19 76 GLN A C 1
ATOM 618 O O . GLN A 1 76 ? 11.301 -0.986 10.906 1.00 92.19 76 GLN A O 1
ATOM 623 N N . LEU A 1 77 ? 9.310 0.056 11.106 1.00 95.75 77 LEU A N 1
ATOM 624 C CA . LEU A 1 77 ? 8.758 -0.421 9.835 1.00 95.75 77 LEU A CA 1
ATOM 625 C C . LEU A 1 77 ? 9.676 -0.058 8.663 1.00 95.75 77 LEU A C 1
ATOM 627 O O . LEU A 1 77 ? 10.092 -0.926 7.894 1.00 95.75 77 LEU A O 1
ATOM 631 N N . MET A 1 78 ? 10.030 1.223 8.535 1.00 95.88 78 MET A N 1
ATOM 632 C CA . MET A 1 78 ? 10.870 1.704 7.436 1.00 95.88 78 MET A CA 1
ATOM 633 C C . MET A 1 78 ? 12.292 1.132 7.499 1.00 95.88 78 MET A C 1
ATOM 635 O O . MET A 1 78 ? 12.895 0.870 6.455 1.00 95.88 78 MET A O 1
ATOM 639 N N . THR A 1 79 ? 12.812 0.876 8.704 1.00 92.69 79 THR A N 1
ATOM 640 C CA . THR A 1 79 ? 14.094 0.186 8.909 1.00 92.69 79 THR A CA 1
ATOM 641 C C . THR A 1 79 ? 14.045 -1.237 8.356 1.00 92.69 79 THR A C 1
ATOM 643 O O . THR A 1 79 ? 14.961 -1.654 7.644 1.00 92.69 79 THR A O 1
ATOM 646 N N . GLU A 1 80 ? 12.968 -1.976 8.622 1.00 94.31 80 GLU A N 1
ATOM 647 C CA . GLU A 1 80 ? 12.809 -3.320 8.078 1.00 94.31 80 GLU A CA 1
ATOM 648 C C . GLU A 1 80 ? 12.661 -3.309 6.555 1.00 94.31 80 GLU A C 1
ATOM 650 O O . GLU A 1 80 ? 13.368 -4.047 5.867 1.00 94.31 80 GLU A O 1
ATOM 655 N N . LEU A 1 81 ? 11.819 -2.425 6.011 1.00 96.50 81 LEU A N 1
ATOM 656 C CA . LEU A 1 81 ? 11.646 -2.282 4.564 1.00 96.50 81 LEU A CA 1
ATOM 657 C C . LEU A 1 81 ? 12.981 -1.980 3.864 1.00 96.50 81 LEU A C 1
ATOM 659 O O . LEU A 1 81 ? 13.293 -2.548 2.812 1.00 96.50 81 LEU A O 1
ATOM 663 N N . GLN A 1 82 ? 13.813 -1.127 4.473 1.00 94.25 82 GLN A N 1
ATOM 664 C CA . GLN A 1 82 ? 15.163 -0.853 3.994 1.00 94.25 82 GLN A CA 1
ATOM 665 C C . GLN A 1 82 ? 16.045 -2.105 4.002 1.00 94.25 82 GLN A C 1
ATOM 667 O O . GLN A 1 82 ? 16.756 -2.345 3.021 1.00 94.25 82 GLN A O 1
ATOM 672 N N . ALA A 1 83 ? 16.007 -2.898 5.075 1.00 93.12 83 ALA A N 1
ATOM 673 C CA . ALA A 1 83 ? 16.778 -4.131 5.181 1.00 93.12 83 ALA A CA 1
ATOM 674 C C . ALA A 1 83 ? 16.337 -5.165 4.132 1.00 93.12 83 ALA A C 1
ATOM 676 O O . ALA A 1 83 ? 17.187 -5.694 3.413 1.00 93.12 83 ALA A O 1
ATOM 677 N N . ILE A 1 84 ? 15.025 -5.387 3.984 1.00 95.38 84 ILE A N 1
ATOM 678 C CA . ILE A 1 84 ? 14.425 -6.299 2.997 1.00 95.38 84 ILE A CA 1
ATOM 679 C C . ILE A 1 84 ? 14.882 -5.924 1.586 1.00 95.38 84 ILE A C 1
ATOM 681 O O . ILE A 1 84 ? 15.466 -6.749 0.878 1.00 95.38 84 ILE A O 1
ATOM 685 N N . ARG A 1 85 ? 14.705 -4.655 1.193 1.00 94.31 85 ARG A N 1
ATOM 686 C CA . ARG A 1 85 ? 15.154 -4.166 -0.117 1.00 94.31 85 ARG A CA 1
ATOM 687 C C . ARG A 1 85 ? 16.655 -4.355 -0.302 1.00 94.31 85 ARG A C 1
ATOM 689 O O . ARG A 1 85 ? 17.100 -4.760 -1.374 1.00 94.31 85 ARG A O 1
ATOM 696 N N . ALA A 1 86 ? 17.459 -3.985 0.692 1.00 91.50 86 ALA A N 1
ATOM 697 C CA . ALA A 1 86 ? 18.910 -4.036 0.572 1.00 91.50 86 ALA A CA 1
ATOM 698 C C . ALA A 1 86 ? 19.424 -5.477 0.430 1.00 91.50 86 ALA A C 1
ATOM 700 O O . ALA A 1 86 ? 20.378 -5.695 -0.317 1.00 91.50 86 ALA A O 1
ATOM 701 N N . VAL A 1 87 ? 18.777 -6.450 1.081 1.00 91.94 87 VAL A N 1
ATOM 702 C CA . VAL A 1 87 ? 19.016 -7.876 0.827 1.00 91.94 87 VAL A CA 1
ATOM 703 C C . VAL A 1 87 ? 18.623 -8.227 -0.601 1.00 91.94 87 VAL A C 1
ATOM 705 O O . VAL A 1 87 ? 19.471 -8.717 -1.338 1.00 91.94 87 VAL A O 1
ATOM 708 N N . PHE A 1 88 ? 17.398 -7.911 -1.027 1.00 93.56 88 PHE A N 1
ATOM 709 C CA . PHE A 1 88 ? 16.926 -8.253 -2.370 1.00 93.56 88 PHE A CA 1
ATOM 710 C C . PHE A 1 88 ? 17.874 -7.752 -3.467 1.00 93.56 88 PHE A C 1
ATOM 712 O O . PHE A 1 88 ? 18.327 -8.532 -4.296 1.00 93.56 88 PHE A O 1
ATOM 719 N N . VAL A 1 89 ? 18.258 -6.471 -3.419 1.00 91.50 89 VAL A N 1
ATOM 720 C CA . VAL A 1 89 ? 19.133 -5.842 -4.424 1.00 91.50 89 VAL A CA 1
ATOM 721 C C . VAL A 1 89 ? 20.503 -6.512 -4.532 1.00 91.50 89 VAL A C 1
ATOM 723 O O . VAL A 1 89 ? 21.079 -6.533 -5.615 1.00 91.50 89 VAL A O 1
ATOM 726 N N . ARG A 1 90 ? 21.039 -7.049 -3.432 1.00 88.25 90 ARG A N 1
ATOM 727 C CA . ARG A 1 90 ? 22.337 -7.744 -3.427 1.00 88.25 90 ARG A CA 1
ATOM 728 C C . ARG A 1 90 ? 22.266 -9.153 -4.000 1.00 88.25 90 ARG A C 1
ATOM 730 O O . ARG A 1 90 ? 23.297 -9.688 -4.390 1.00 88.25 90 ARG A O 1
ATOM 737 N N . GLU A 1 91 ? 21.077 -9.744 -4.004 1.00 89.62 91 GLU A N 1
ATOM 738 C CA . GLU A 1 91 ? 20.837 -11.104 -4.481 1.00 89.62 91 GLU A CA 1
ATOM 739 C C . GLU A 1 91 ? 20.302 -11.135 -5.920 1.00 89.62 91 GLU A C 1
ATOM 741 O O . GLU A 1 91 ? 20.298 -12.194 -6.542 1.00 89.62 91 GLU A O 1
ATOM 746 N N . MET A 1 92 ? 19.879 -9.988 -6.467 1.00 89.94 92 MET A N 1
ATOM 747 C CA . MET A 1 92 ? 19.571 -9.853 -7.893 1.00 89.94 92 MET A CA 1
ATOM 748 C C . MET A 1 92 ? 20.787 -10.189 -8.768 1.00 89.94 92 MET A C 1
ATOM 750 O O . MET A 1 92 ? 21.941 -10.050 -8.352 1.00 89.94 92 MET A O 1
ATOM 754 N N . THR A 1 93 ? 20.528 -10.591 -10.013 1.00 82.25 93 THR A N 1
ATOM 755 C CA . THR A 1 93 ? 21.579 -10.719 -11.029 1.00 82.25 93 THR A CA 1
ATOM 756 C C . THR A 1 93 ? 22.263 -9.364 -11.252 1.00 82.25 93 THR A C 1
ATOM 758 O O . THR A 1 93 ? 21.687 -8.300 -11.017 1.00 82.25 93 THR A O 1
ATOM 761 N N . SER A 1 94 ? 23.514 -9.368 -11.719 1.00 76.38 94 SER A N 1
ATOM 762 C CA . SER A 1 94 ? 24.267 -8.118 -11.901 1.00 76.38 94 SER A CA 1
ATOM 763 C C . SER A 1 94 ? 23.727 -7.215 -13.022 1.00 76.38 94 SER A C 1
ATOM 765 O O . SER A 1 94 ? 24.066 -6.031 -13.088 1.00 76.38 94 SER A O 1
ATOM 767 N N . SER A 1 95 ? 22.911 -7.757 -13.926 1.00 81.94 95 SER A N 1
ATOM 768 C CA . SER A 1 95 ? 22.220 -7.004 -14.978 1.00 81.94 95 SER A CA 1
ATOM 769 C C . SER A 1 95 ? 20.973 -6.284 -14.459 1.00 81.94 95 SER A C 1
ATOM 771 O O . SER A 1 95 ? 20.644 -5.219 -14.973 1.00 81.94 95 SER A O 1
ATOM 773 N N . ASP A 1 96 ? 20.333 -6.790 -13.403 1.00 93.25 96 ASP A N 1
ATOM 774 C CA . ASP A 1 96 ? 19.051 -6.270 -12.936 1.00 93.25 96 ASP A CA 1
ATOM 775 C C . ASP A 1 96 ? 19.153 -4.956 -12.151 1.00 93.25 96 ASP A C 1
ATOM 777 O O . ASP A 1 96 ? 20.080 -4.684 -11.378 1.00 93.25 96 ASP A O 1
ATOM 781 N N . ARG A 1 97 ? 18.119 -4.139 -12.317 1.00 95.00 97 ARG A N 1
ATOM 782 C CA . ARG A 1 97 ? 17.805 -2.908 -11.594 1.00 95.00 97 ARG A CA 1
ATOM 783 C C . ARG A 1 97 ? 16.323 -2.921 -11.211 1.00 95.00 97 ARG A C 1
ATOM 785 O O . ARG A 1 97 ? 15.578 -3.830 -11.563 1.00 95.00 97 ARG A O 1
ATOM 792 N N . LEU A 1 98 ? 15.884 -1.894 -10.485 1.00 96.69 98 LEU A N 1
ATOM 793 C CA . LEU A 1 98 ? 14.501 -1.767 -10.017 1.00 96.69 98 LEU A CA 1
ATOM 794 C C . LEU A 1 98 ? 13.788 -0.598 -10.698 1.00 96.69 98 LEU A C 1
ATOM 796 O O . LEU A 1 98 ? 14.267 0.539 -10.656 1.00 96.69 98 LEU A O 1
ATOM 800 N N . TRP A 1 99 ? 12.614 -0.876 -11.253 1.00 97.88 99 TRP A N 1
ATOM 801 C CA . TRP A 1 99 ? 11.695 0.090 -11.840 1.00 97.88 99 TRP A CA 1
ATOM 802 C C . TRP A 1 99 ? 10.631 0.500 -10.819 1.00 97.88 99 TRP A C 1
ATOM 804 O O . TRP A 1 99 ? 9.643 -0.196 -10.581 1.00 97.88 99 TRP A O 1
ATOM 814 N N . LEU A 1 100 ? 10.855 1.650 -10.185 1.00 95.94 100 LEU A N 1
ATOM 815 C CA . LEU A 1 100 ? 10.027 2.176 -9.094 1.00 95.94 100 LEU A CA 1
ATOM 816 C C . LEU A 1 100 ? 8.926 3.127 -9.593 1.00 95.94 100 LEU A C 1
ATOM 818 O O . LEU A 1 100 ? 8.762 4.217 -9.054 1.00 95.94 100 LEU A O 1
ATOM 822 N N . LEU A 1 101 ? 8.184 2.716 -10.623 1.00 98.19 101 LEU A N 1
ATOM 823 C CA . LEU A 1 101 ? 6.910 3.332 -11.003 1.00 98.19 101 LEU A CA 1
ATOM 824 C C . LEU A 1 101 ? 5.809 2.279 -10.992 1.00 98.19 101 LEU A C 1
ATOM 826 O O . LEU A 1 101 ? 6.047 1.130 -11.353 1.00 98.19 101 LEU A O 1
ATOM 830 N N . SER A 1 102 ? 4.597 2.715 -10.656 1.00 98.31 102 SER A N 1
ATOM 831 C CA . SER A 1 102 ? 3.407 1.862 -10.672 1.00 98.31 102 SER A CA 1
ATOM 832 C C . SER A 1 102 ? 3.026 1.368 -12.067 1.00 98.31 102 SER A C 1
ATOM 834 O O . SER A 1 102 ? 2.556 0.243 -12.225 1.00 98.31 102 SER A O 1
ATOM 836 N N . MET A 1 103 ? 3.211 2.204 -13.093 1.00 98.38 103 MET A N 1
ATOM 837 C CA . MET A 1 103 ? 3.036 1.776 -14.483 1.00 98.38 103 MET A CA 1
ATOM 838 C C . MET A 1 103 ? 4.311 1.057 -14.934 1.00 98.38 103 MET A C 1
ATOM 840 O O . MET A 1 103 ? 5.394 1.592 -14.684 1.00 98.38 103 MET A O 1
ATOM 844 N N . PRO A 1 104 ? 4.220 -0.119 -15.584 1.00 97.81 104 PRO A N 1
ATOM 845 C CA . PRO A 1 104 ? 5.400 -0.873 -16.004 1.00 97.81 104 PRO A CA 1
ATOM 846 C C . PRO A 1 104 ? 6.211 -0.117 -17.076 1.00 97.81 104 PRO A C 1
ATOM 848 O O . PRO A 1 104 ? 5.685 0.824 -17.686 1.00 97.81 104 PRO A O 1
ATOM 851 N N . PRO A 1 105 ? 7.471 -0.528 -17.333 1.00 98.06 105 PRO A N 1
ATOM 852 C CA . PRO A 1 105 ? 8.236 -0.033 -18.478 1.00 98.06 105 PRO A CA 1
ATOM 853 C C . PRO A 1 105 ? 7.529 -0.368 -19.800 1.00 98.06 105 PRO A C 1
ATOM 855 O O . PRO A 1 105 ? 6.497 -1.048 -19.828 1.00 98.06 105 PRO A O 1
ATOM 858 N N . ALA A 1 106 ? 8.079 0.108 -20.919 1.00 97.62 106 ALA A N 1
ATOM 859 C CA . ALA A 1 106 ? 7.566 -0.266 -22.232 1.00 97.62 106 ALA A CA 1
ATOM 860 C C . ALA A 1 106 ? 7.549 -1.798 -22.392 1.00 97.62 106 ALA A C 1
ATOM 862 O O . ALA A 1 106 ? 8.493 -2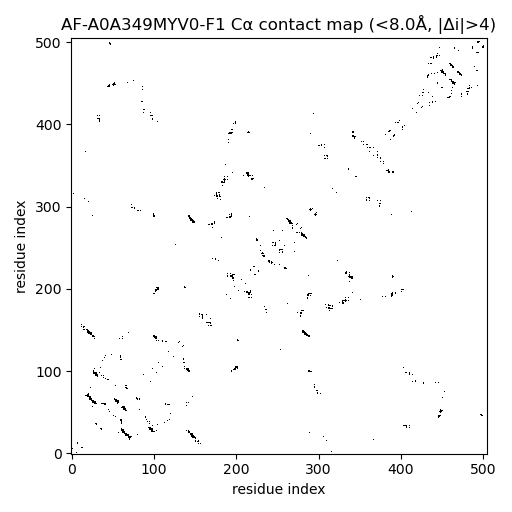.475 -21.999 1.00 97.62 106 ALA A O 1
ATOM 863 N N . LEU A 1 107 ? 6.464 -2.335 -22.959 1.00 97.81 107 LEU A N 1
ATOM 864 C CA . LEU A 1 107 ? 6.232 -3.779 -23.063 1.00 97.81 107 LEU A CA 1
ATOM 865 C C . LEU A 1 107 ? 6.221 -4.238 -24.521 1.00 97.81 107 LEU A C 1
ATOM 867 O O . LEU A 1 107 ? 5.267 -3.964 -25.267 1.00 97.81 107 LEU A O 1
ATOM 871 N N . THR A 1 108 ? 7.236 -5.009 -24.893 1.00 97.25 108 THR A N 1
ATOM 872 C CA . THR A 1 108 ? 7.383 -5.671 -26.193 1.00 97.25 108 THR A CA 1
ATOM 873 C C . THR A 1 108 ? 6.486 -6.912 -26.316 1.00 97.25 108 THR A C 1
ATOM 875 O O . THR A 1 108 ? 5.642 -7.207 -25.458 1.00 97.25 108 THR A O 1
ATOM 878 N N . HIS A 1 109 ? 6.590 -7.621 -27.444 1.00 96.31 109 HIS A N 1
ATOM 879 C CA . HIS A 1 109 ? 5.932 -8.916 -27.602 1.00 96.31 109 HIS A CA 1
ATOM 880 C C . HIS A 1 109 ? 6.668 -9.995 -26.800 1.00 96.31 109 HIS A C 1
ATOM 882 O O . HIS A 1 109 ? 6.026 -10.796 -26.118 1.00 96.31 109 HIS A O 1
ATOM 888 N N . GLU A 1 110 ? 7.998 -9.968 -26.849 1.00 97.06 110 GLU A N 1
ATOM 889 C CA . GLU A 1 110 ? 8.900 -10.868 -26.140 1.00 97.06 110 GLU A CA 1
ATOM 890 C C . GLU A 1 110 ? 8.688 -10.791 -24.623 1.00 97.06 110 GLU A C 1
ATOM 892 O O . GLU A 1 110 ? 8.510 -11.833 -23.997 1.00 97.06 110 GLU A O 1
ATOM 897 N N . ASP A 1 111 ? 8.555 -9.588 -24.052 1.00 97.12 111 ASP A N 1
ATOM 898 C CA . ASP A 1 111 ? 8.283 -9.395 -22.616 1.00 97.12 111 ASP A CA 1
ATOM 899 C C . ASP A 1 111 ? 7.023 -10.134 -22.162 1.00 97.12 111 ASP A C 1
ATOM 901 O O . ASP A 1 111 ? 6.984 -10.798 -21.126 1.00 97.12 111 ASP A O 1
ATOM 905 N N . ARG A 1 112 ? 5.960 -10.068 -22.968 1.00 96.81 112 ARG A N 1
ATOM 906 C CA . ARG A 1 112 ? 4.690 -10.731 -22.642 1.00 96.81 112 ARG A CA 1
ATOM 907 C C . ARG A 1 112 ? 4.814 -12.238 -22.716 1.00 96.81 112 ARG A C 1
ATOM 909 O O . ARG A 1 112 ? 4.182 -12.931 -21.923 1.00 96.81 112 ARG A O 1
ATOM 916 N N . LEU A 1 113 ? 5.568 -12.748 -23.688 1.00 96.25 113 LEU A N 1
ATOM 917 C CA . LEU A 1 113 ? 5.844 -14.177 -23.788 1.00 96.25 113 LEU A CA 1
ATOM 918 C C . LEU A 1 113 ? 6.685 -14.645 -22.602 1.00 96.25 113 LEU A C 1
ATOM 920 O O . LEU A 1 113 ? 6.367 -15.680 -22.020 1.00 96.25 113 LEU A O 1
ATOM 924 N N . PHE A 1 114 ? 7.694 -13.868 -22.205 1.00 96.25 114 PHE A N 1
ATOM 925 C CA . PHE A 1 114 ? 8.506 -14.165 -21.035 1.00 96.25 114 PHE A CA 1
ATOM 926 C C . PHE A 1 114 ? 7.636 -14.276 -19.779 1.00 96.25 114 PHE A C 1
ATOM 928 O O . PHE A 1 114 ? 7.607 -15.337 -19.158 1.00 96.25 114 PHE A O 1
ATOM 935 N N . VAL A 1 115 ? 6.843 -13.245 -19.466 1.00 95.81 115 VAL A N 1
ATOM 936 C CA . VAL A 1 115 ? 5.984 -13.222 -18.269 1.00 95.81 115 VAL A CA 1
ATOM 937 C C . VAL A 1 115 ? 4.920 -14.326 -18.285 1.00 95.81 115 VAL A C 1
ATOM 939 O O . VAL A 1 115 ? 4.512 -14.798 -17.226 1.00 95.81 115 VAL A O 1
ATOM 942 N N . ARG A 1 116 ? 4.447 -14.764 -19.460 1.00 95.19 116 ARG A N 1
ATOM 943 C CA . ARG A 1 116 ? 3.530 -15.916 -19.580 1.00 95.19 116 ARG A CA 1
ATOM 944 C C . ARG A 1 116 ? 4.187 -17.245 -19.266 1.00 95.19 116 ARG A C 1
ATOM 946 O O . ARG A 1 116 ? 3.564 -18.089 -18.633 1.00 95.19 116 ARG A O 1
ATOM 953 N N . ASN A 1 117 ? 5.409 -17.431 -19.743 1.00 94.81 117 ASN A N 1
ATOM 954 C CA . ASN A 1 117 ? 6.079 -18.723 -19.692 1.00 94.81 117 ASN A CA 1
ATOM 955 C C . ASN A 1 117 ? 6.899 -18.919 -18.409 1.00 94.81 117 ASN A C 1
ATOM 957 O O . ASN A 1 117 ? 7.310 -20.042 -18.128 1.00 94.81 117 ASN A O 1
ATOM 961 N N . HIS A 1 118 ? 7.116 -17.857 -17.626 1.00 93.50 118 HIS A N 1
ATOM 962 C CA . HIS A 1 118 ? 7.909 -17.892 -16.401 1.00 93.50 118 HIS A CA 1
ATOM 963 C C . HIS A 1 118 ? 7.083 -17.390 -15.217 1.00 93.50 118 HIS A C 1
ATOM 965 O O . HIS A 1 118 ? 6.779 -16.203 -15.104 1.00 93.50 118 HIS A O 1
ATOM 971 N N . PHE A 1 119 ? 6.724 -18.317 -14.326 1.00 92.25 119 PHE A N 1
ATOM 972 C CA . PHE A 1 119 ? 6.043 -18.024 -13.069 1.00 92.25 119 PHE A CA 1
ATOM 973 C C . PHE A 1 119 ? 6.414 -19.067 -12.007 1.00 92.25 119 PHE A C 1
ATOM 975 O O . PHE A 1 119 ? 5.893 -20.181 -11.976 1.00 92.25 119 PHE A O 1
ATOM 982 N N . GLY A 1 120 ? 7.334 -18.722 -11.109 1.00 87.81 120 GLY A N 1
ATOM 983 C CA . GLY A 1 120 ? 7.887 -19.644 -10.112 1.00 87.81 120 GLY A CA 1
ATOM 984 C C . GLY A 1 120 ? 7.012 -19.868 -8.872 1.00 87.81 120 GLY A C 1
ATOM 985 O O . GLY A 1 120 ? 7.541 -20.109 -7.784 1.00 87.81 120 GLY A O 1
ATOM 986 N N . ARG A 1 121 ? 5.680 -19.777 -9.003 1.00 90.62 121 ARG A N 1
ATOM 987 C CA . ARG A 1 121 ? 4.706 -19.957 -7.908 1.00 90.62 121 ARG A CA 1
ATOM 988 C C . ARG A 1 121 ? 3.579 -20.925 -8.321 1.00 90.62 121 ARG A C 1
ATOM 990 O O . ARG A 1 121 ? 2.437 -20.505 -8.507 1.00 90.62 121 ARG A O 1
ATOM 997 N N . PRO A 1 122 ? 3.853 -22.241 -8.417 1.00 89.69 122 PRO A N 1
ATOM 998 C CA . PRO A 1 122 ? 2.931 -23.216 -9.015 1.00 89.69 122 PRO A CA 1
ATOM 999 C C . PRO A 1 122 ? 1.546 -23.275 -8.348 1.00 89.69 122 PRO A C 1
ATOM 1001 O O . PRO A 1 122 ? 0.547 -23.459 -9.037 1.00 89.69 122 PRO A O 1
ATOM 1004 N N . ASN A 1 123 ? 1.456 -23.036 -7.033 1.00 90.50 123 ASN A N 1
ATOM 1005 C CA . ASN A 1 123 ? 0.180 -23.018 -6.300 1.00 90.50 123 ASN A CA 1
ATOM 1006 C C . ASN A 1 123 ? -0.792 -21.926 -6.786 1.00 90.50 123 ASN A C 1
ATOM 1008 O O . ASN A 1 123 ? -1.994 -22.041 -6.567 1.00 90.50 123 ASN A O 1
ATOM 1012 N N . TYR A 1 124 ? -0.284 -20.882 -7.447 1.00 92.00 124 TYR A N 1
ATOM 1013 C CA . TYR A 1 124 ? -1.072 -19.761 -7.958 1.00 92.00 124 TYR A CA 1
ATOM 1014 C C . TYR A 1 124 ? -1.198 -19.763 -9.490 1.00 92.00 124 TYR A C 1
ATOM 1016 O O . TYR A 1 124 ? -1.869 -18.887 -10.030 1.00 92.00 124 TYR A O 1
ATOM 1024 N N . GLN A 1 125 ? -0.605 -20.740 -10.195 1.00 93.94 125 GLN A N 1
ATOM 1025 C CA . GLN A 1 125 ? -0.537 -20.770 -11.665 1.00 93.94 125 GLN A CA 1
ATOM 1026 C C . GLN A 1 125 ? -1.925 -20.670 -12.310 1.00 93.94 125 GLN A C 1
ATOM 1028 O O . GLN A 1 125 ? -2.165 -19.790 -13.129 1.00 93.94 125 GLN A O 1
ATOM 1033 N N . HIS A 1 126 ? -2.871 -21.515 -11.887 1.00 95.12 126 HIS A N 1
ATOM 1034 C CA . HIS A 1 126 ? -4.225 -21.529 -12.453 1.00 95.12 126 HIS A CA 1
ATOM 1035 C C . HIS A 1 126 ? -4.959 -20.196 -12.285 1.00 95.12 126 HIS A C 1
ATOM 1037 O O . HIS A 1 126 ? -5.635 -19.736 -13.204 1.00 95.12 126 HIS A O 1
ATOM 1043 N N . TYR A 1 127 ? -4.815 -19.568 -11.118 1.00 95.38 127 TYR A N 1
ATOM 1044 C CA . TYR A 1 127 ? -5.408 -18.262 -10.855 1.00 95.38 127 TYR A CA 1
ATOM 1045 C C . TYR A 1 127 ? -4.749 -17.169 -11.705 1.00 95.38 127 TYR A C 1
ATOM 1047 O O . TYR A 1 127 ? -5.436 -16.366 -12.331 1.00 95.38 127 TYR A O 1
ATOM 1055 N N . ARG A 1 128 ? -3.416 -17.172 -11.786 1.00 95.88 128 ARG A N 1
ATOM 1056 C CA . ARG A 1 128 ? -2.645 -16.222 -12.588 1.00 95.88 128 ARG A CA 1
ATOM 1057 C C . ARG A 1 128 ? -2.987 -16.321 -14.080 1.00 95.88 128 ARG A C 1
ATOM 1059 O O . ARG A 1 128 ? -3.152 -15.294 -14.733 1.00 95.88 128 ARG A O 1
ATOM 1066 N N . ASP A 1 129 ? -3.162 -17.530 -14.609 1.00 96.06 129 ASP A N 1
ATOM 1067 C CA . ASP A 1 129 ? -3.541 -17.744 -16.013 1.00 96.06 129 ASP A CA 1
ATOM 1068 C C . ASP A 1 129 ? -4.973 -17.286 -16.306 1.00 96.06 129 ASP A C 1
ATOM 1070 O O . ASP A 1 129 ? -5.233 -16.710 -17.365 1.00 96.06 129 ASP A O 1
ATOM 1074 N N . TYR A 1 130 ? -5.892 -17.464 -15.350 1.00 96.06 130 TYR A N 1
ATOM 1075 C CA . TYR A 1 130 ? -7.224 -16.862 -15.425 1.00 96.06 130 TYR A CA 1
ATOM 1076 C C . TYR A 1 130 ? -7.139 -15.328 -15.522 1.00 96.06 130 TYR A C 1
ATOM 1078 O O . TYR A 1 130 ? -7.797 -14.731 -16.378 1.00 96.06 130 TYR A O 1
ATOM 1086 N N . LEU A 1 131 ? -6.307 -14.687 -14.691 1.00 95.81 131 LEU A N 1
ATOM 1087 C CA . LEU A 1 131 ? -6.131 -13.232 -14.706 1.00 95.81 131 LEU A CA 1
ATOM 1088 C C . LEU A 1 131 ? -5.511 -12.721 -16.017 1.00 95.81 131 LEU A C 1
ATOM 1090 O O . LEU A 1 131 ? -6.007 -11.734 -16.558 1.00 95.81 131 LEU A O 1
ATOM 1094 N N . ASP A 1 132 ? -4.489 -13.392 -16.567 1.00 96.00 132 ASP A N 1
ATOM 1095 C CA . ASP A 1 132 ? -3.937 -13.045 -17.891 1.00 96.00 132 ASP A CA 1
ATOM 1096 C C . ASP A 1 132 ? -5.014 -13.159 -18.976 1.00 96.00 132 ASP A C 1
ATOM 1098 O O . ASP A 1 132 ? -5.204 -12.236 -19.763 1.00 96.00 132 ASP A O 1
ATOM 1102 N N . GLY A 1 133 ? -5.792 -14.245 -18.982 1.00 95.38 133 GLY A N 1
ATOM 1103 C CA . GLY A 1 133 ? -6.886 -14.405 -19.940 1.00 95.38 133 GLY A CA 1
ATOM 1104 C C . GLY A 1 133 ? -7.951 -13.306 -19.842 1.00 95.38 133 GLY A C 1
ATOM 1105 O O . GLY A 1 133 ? -8.532 -12.917 -20.857 1.00 95.38 133 GLY A O 1
ATOM 1106 N N . LYS A 1 134 ? -8.210 -12.792 -18.634 1.00 94.31 134 LYS A N 1
ATOM 1107 C CA . LYS A 1 134 ? -9.273 -11.815 -18.370 1.00 94.31 134 LYS A CA 1
ATOM 1108 C C . LYS A 1 134 ? -8.851 -10.361 -18.566 1.00 94.31 134 LYS A C 1
ATOM 1110 O O . LYS A 1 134 ? -9.613 -9.592 -19.154 1.00 94.31 134 LYS A O 1
ATOM 1115 N N . PHE A 1 135 ? -7.684 -9.985 -18.048 1.00 93.75 135 PHE A N 1
ATOM 1116 C CA . PHE A 1 135 ? -7.201 -8.601 -18.007 1.00 93.75 135 PHE A CA 1
ATOM 1117 C C . PHE A 1 135 ? -5.954 -8.374 -18.872 1.00 93.75 135 PHE A C 1
ATOM 1119 O O . PHE A 1 135 ? -5.698 -7.250 -19.301 1.00 93.75 135 PHE A O 1
ATOM 1126 N N . GLY A 1 136 ? -5.203 -9.436 -19.173 1.00 95.44 136 GLY A N 1
ATOM 1127 C CA . GLY A 1 136 ? -3.951 -9.385 -19.922 1.00 95.44 136 GLY A CA 1
ATOM 1128 C C . GLY A 1 136 ? -2.727 -9.057 -19.065 1.00 95.44 136 GLY A C 1
ATOM 1129 O O . GLY A 1 136 ? -2.808 -8.380 -18.041 1.00 95.44 136 GLY A O 1
ATOM 1130 N N . ILE A 1 137 ? -1.557 -9.493 -19.543 1.00 96.38 137 ILE A N 1
ATOM 1131 C CA . ILE A 1 137 ? -0.250 -9.279 -18.891 1.00 96.38 137 ILE A CA 1
ATOM 1132 C C . ILE A 1 137 ? 0.003 -7.838 -18.446 1.00 96.38 137 ILE A C 1
ATOM 1134 O O . ILE A 1 137 ? 0.446 -7.625 -17.325 1.00 96.38 137 ILE A O 1
ATOM 1138 N N . ALA A 1 138 ? -0.260 -6.846 -19.302 1.00 96.31 138 ALA A N 1
ATOM 1139 C CA . ALA A 1 138 ? 0.070 -5.456 -18.982 1.00 96.31 138 ALA A CA 1
ATOM 1140 C C . ALA A 1 138 ? -0.663 -4.962 -17.726 1.00 96.31 138 ALA A C 1
ATOM 1142 O O . ALA A 1 138 ? -0.051 -4.296 -16.898 1.00 96.31 138 ALA A O 1
ATOM 1143 N N . HIS A 1 139 ? -1.934 -5.344 -17.563 1.00 95.62 139 HIS A N 1
ATOM 1144 C CA . HIS A 1 139 ? -2.715 -5.029 -16.370 1.00 95.62 139 HIS A CA 1
ATOM 1145 C C . HIS A 1 139 ? -2.129 -5.700 -15.123 1.00 95.62 139 HIS A C 1
ATOM 1147 O O . HIS A 1 139 ? -1.976 -5.048 -14.097 1.00 95.62 139 HIS A O 1
ATOM 1153 N N . GLY A 1 140 ? -1.750 -6.979 -15.226 1.00 96.38 140 GLY A N 1
ATOM 1154 C CA . GLY A 1 140 ? -1.141 -7.721 -14.120 1.00 96.38 140 GLY A CA 1
ATOM 1155 C C . GLY A 1 140 ? 0.230 -7.189 -13.687 1.00 96.38 140 GLY A C 1
ATOM 1156 O O . GLY A 1 140 ? 0.586 -7.338 -12.530 1.00 96.38 140 GLY A O 1
ATOM 1157 N N . LEU A 1 141 ? 0.977 -6.530 -14.580 1.00 97.38 141 LEU A N 1
ATOM 1158 C CA . LEU A 1 141 ? 2.287 -5.942 -14.269 1.00 97.38 141 LEU A CA 1
ATOM 1159 C C . LEU A 1 141 ? 2.220 -4.541 -13.636 1.00 97.38 141 LEU A C 1
ATOM 1161 O O . LEU A 1 141 ? 3.270 -3.954 -13.363 1.00 97.38 141 LEU A O 1
ATOM 1165 N N . THR A 1 142 ? 1.027 -3.975 -13.427 1.00 97.56 142 THR A N 1
ATOM 1166 C CA . THR A 1 142 ? 0.880 -2.746 -12.635 1.00 97.56 142 THR A CA 1
ATOM 1167 C C . THR A 1 142 ? 1.268 -3.023 -11.188 1.00 97.56 142 THR A C 1
ATOM 1169 O O . THR A 1 142 ? 0.765 -3.965 -10.588 1.00 97.56 142 THR A O 1
ATOM 1172 N N . THR A 1 143 ? 2.132 -2.182 -10.627 1.00 97.88 143 THR A N 1
ATOM 1173 C CA . THR A 1 143 ? 2.603 -2.308 -9.245 1.00 97.88 143 THR A CA 1
ATOM 1174 C C . THR A 1 143 ? 2.072 -1.176 -8.373 1.00 97.88 143 THR A C 1
ATOM 1176 O O . THR A 1 143 ? 1.583 -0.148 -8.859 1.00 97.88 143 THR A O 1
ATOM 1179 N N . GLY A 1 144 ? 2.170 -1.317 -7.058 1.00 97.44 144 GLY A N 1
ATOM 1180 C CA . GLY A 1 144 ? 1.958 -0.204 -6.142 1.00 97.44 144 GLY A CA 1
ATOM 1181 C C . GLY A 1 144 ? 2.517 -0.454 -4.756 1.00 97.44 144 GLY A C 1
ATOM 1182 O O . GLY A 1 144 ? 3.346 -1.337 -4.542 1.00 97.44 144 GLY A O 1
ATOM 1183 N N . VAL A 1 145 ? 2.053 0.367 -3.819 1.00 98.56 145 VAL A N 1
ATOM 1184 C CA . VAL A 1 145 ? 2.320 0.184 -2.396 1.00 98.56 145 VAL A CA 1
ATOM 1185 C C . VAL A 1 145 ? 1.007 -0.141 -1.695 1.00 98.56 145 VAL A C 1
ATOM 1187 O O . VAL A 1 145 ? -0.007 0.540 -1.898 1.00 98.56 145 VAL A O 1
ATOM 1190 N N . HIS A 1 146 ? 1.014 -1.183 -0.870 1.00 98.69 146 HIS A N 1
ATOM 1191 C CA . HIS A 1 146 ? -0.091 -1.489 0.028 1.00 98.69 146 HIS A CA 1
ATOM 1192 C C . HIS A 1 146 ? 0.283 -1.136 1.460 1.00 98.69 146 HIS A C 1
ATOM 1194 O O . HIS A 1 146 ? 1.394 -1.398 1.915 1.00 98.69 146 HIS A O 1
ATOM 1200 N N . ILE A 1 147 ? -0.670 -0.548 2.177 1.00 98.62 147 ILE A N 1
ATOM 1201 C CA . ILE A 1 147 ? -0.553 -0.267 3.604 1.00 98.62 147 ILE A CA 1
ATOM 1202 C C . ILE A 1 147 ? -1.502 -1.194 4.348 1.00 98.62 147 ILE A C 1
ATOM 1204 O O . ILE A 1 147 ? -2.713 -1.146 4.144 1.00 98.62 147 ILE A O 1
ATOM 1208 N N . ASN A 1 148 ? -0.965 -2.009 5.240 1.00 98.69 148 ASN A N 1
ATOM 1209 C CA . ASN A 1 148 ? -1.724 -2.871 6.128 1.00 98.69 148 ASN A CA 1
ATOM 1210 C C . ASN A 1 148 ? -1.909 -2.180 7.479 1.00 98.69 148 ASN A C 1
ATOM 1212 O O . ASN A 1 148 ? -0.950 -1.655 8.028 1.00 98.69 148 ASN A O 1
ATOM 1216 N N . PHE A 1 149 ? -3.119 -2.188 8.031 1.00 98.75 149 PHE A N 1
ATOM 1217 C CA . PHE A 1 149 ? -3.427 -1.561 9.318 1.00 98.75 149 PHE A CA 1
ATOM 1218 C C . PHE A 1 149 ? -4.255 -2.485 10.199 1.00 98.75 149 PHE A C 1
ATOM 1220 O O . PHE A 1 149 ? -5.337 -2.931 9.799 1.00 98.75 149 PHE A O 1
ATOM 1227 N N . SER A 1 150 ? -3.796 -2.698 11.430 1.00 98.62 150 SER A N 1
ATOM 1228 C CA . SER A 1 150 ? -4.561 -3.414 12.446 1.00 98.62 150 SER A CA 1
ATOM 1229 C C . SER A 1 150 ? -4.691 -2.611 13.732 1.00 98.62 150 SER A C 1
ATOM 1231 O O . SER A 1 150 ? -3.709 -2.096 14.262 1.00 98.62 150 SER A O 1
ATOM 1233 N N . LEU A 1 151 ? -5.898 -2.574 14.281 1.00 98.50 151 LEU A N 1
ATOM 1234 C CA . LEU A 1 151 ? -6.178 -2.040 15.606 1.00 98.50 151 LEU A CA 1
ATOM 1235 C C . LEU A 1 151 ? -5.450 -2.854 16.677 1.00 98.50 151 LEU A C 1
ATOM 1237 O O . LEU A 1 151 ? -5.321 -4.074 16.558 1.00 98.50 151 LEU A O 1
ATOM 1241 N N . ALA A 1 152 ? -5.042 -2.184 17.754 1.00 97.88 152 ALA A N 1
ATOM 1242 C CA . ALA A 1 152 ? -4.487 -2.852 18.923 1.00 97.88 152 ALA A CA 1
ATOM 1243 C C . ALA A 1 152 ? -5.486 -3.899 19.465 1.00 97.88 152 ALA A C 1
ATOM 1245 O O . ALA A 1 152 ? -6.622 -3.530 19.787 1.00 97.88 152 ALA A O 1
ATOM 1246 N N . PRO A 1 153 ? -5.104 -5.182 19.607 1.00 97.12 153 PRO A N 1
ATOM 1247 C CA . PRO A 1 153 ? -6.006 -6.210 20.129 1.00 97.12 153 PRO A CA 1
ATOM 1248 C C . PRO A 1 153 ? -6.599 -5.845 21.495 1.00 97.12 153 PRO A C 1
ATOM 1250 O O . PRO A 1 153 ? -7.796 -6.032 21.717 1.00 97.12 153 PRO A O 1
ATOM 1253 N N . ASP A 1 154 ? -5.791 -5.228 22.361 1.00 98.00 154 ASP A N 1
ATOM 1254 C CA . ASP A 1 154 ? -6.204 -4.774 23.692 1.00 98.00 154 ASP A CA 1
ATOM 1255 C C . ASP A 1 154 ? -7.260 -3.664 23.635 1.00 98.00 154 ASP A C 1
ATOM 1257 O O . ASP A 1 154 ? -8.177 -3.648 24.454 1.00 98.00 154 ASP A O 1
ATOM 1261 N N . LEU A 1 155 ? -7.195 -2.770 22.639 1.00 98.06 155 LEU A N 1
ATOM 1262 C CA . LEU A 1 155 ? -8.221 -1.744 22.424 1.00 98.06 155 LEU A CA 1
ATOM 1263 C C . LEU A 1 155 ? -9.567 -2.387 22.091 1.00 98.06 155 LEU A C 1
ATOM 1265 O O . LEU A 1 155 ? -10.593 -2.039 22.675 1.00 98.06 155 LEU A O 1
ATOM 1269 N N . VAL A 1 156 ? -9.559 -3.333 21.149 1.00 98.25 156 VAL A N 1
ATOM 1270 C CA . VAL A 1 156 ? -10.776 -4.020 20.700 1.00 98.25 156 VAL A CA 1
ATOM 1271 C C . VAL A 1 156 ? -11.368 -4.852 21.839 1.00 98.25 156 VAL A C 1
ATOM 1273 O O . VAL A 1 156 ? -12.581 -4.829 22.045 1.00 98.25 156 VAL A O 1
ATOM 1276 N N . ALA A 1 157 ? -10.526 -5.553 22.603 1.00 98.25 157 ALA A N 1
ATOM 1277 C CA . ALA A 1 157 ? -10.950 -6.342 23.754 1.00 98.25 157 ALA A CA 1
ATOM 1278 C C . ALA A 1 157 ? -11.542 -5.469 24.872 1.00 98.25 157 ALA A C 1
ATOM 1280 O O . ALA A 1 157 ? -12.610 -5.791 25.394 1.00 98.25 157 ALA A O 1
ATOM 1281 N N . ALA A 1 158 ? -10.898 -4.344 25.198 1.00 98.19 158 ALA A N 1
ATOM 1282 C CA . ALA A 1 158 ? -11.380 -3.422 26.221 1.00 98.19 158 ALA A CA 1
ATOM 1283 C C . ALA A 1 158 ? -12.735 -2.802 25.845 1.00 98.19 158 ALA A C 1
ATOM 1285 O O . ALA A 1 158 ? -13.655 -2.796 26.660 1.00 98.19 158 ALA A O 1
ATOM 1286 N N . LEU A 1 159 ? -12.900 -2.350 24.598 1.00 97.69 159 LEU A N 1
ATOM 1287 C CA . LEU A 1 159 ? -14.182 -1.827 24.112 1.00 97.69 159 LEU A CA 1
ATOM 1288 C C . LEU A 1 159 ? -15.274 -2.907 24.103 1.00 97.69 159 LEU A C 1
ATOM 1290 O O . LEU A 1 159 ? -16.394 -2.654 24.534 1.00 97.69 159 LEU A O 1
ATOM 1294 N N . ALA A 1 160 ? -14.947 -4.143 23.709 1.00 97.81 160 ALA A N 1
ATOM 1295 C CA . ALA A 1 160 ? -15.892 -5.261 23.772 1.00 97.81 160 ALA A CA 1
ATOM 1296 C C . ALA A 1 160 ? -16.378 -5.539 25.203 1.00 97.81 160 ALA A C 1
ATOM 1298 O O . ALA A 1 160 ? -17.561 -5.823 25.411 1.00 97.81 160 ALA A O 1
ATOM 1299 N N . GLN A 1 161 ? -15.487 -5.406 26.188 1.00 97.62 161 GLN A N 1
ATOM 1300 C CA . GLN A 1 161 ? -15.831 -5.530 27.600 1.00 97.62 161 GLN A CA 1
ATOM 1301 C C . GLN A 1 161 ? -16.736 -4.387 28.080 1.00 97.62 161 GLN A C 1
ATOM 1303 O O . GLN A 1 161 ? -17.734 -4.666 28.745 1.00 97.62 161 GLN A O 1
ATOM 1308 N N . VAL A 1 162 ? -16.411 -3.135 27.737 1.00 95.75 162 VAL A N 1
ATOM 1309 C CA . VAL A 1 162 ? -17.196 -1.935 28.096 1.00 95.75 162 VAL A CA 1
ATOM 1310 C C . VAL A 1 162 ? -18.604 -1.990 27.499 1.00 95.75 162 VAL A C 1
ATOM 1312 O O . VAL A 1 162 ? -19.585 -1.702 28.178 1.00 95.75 162 VAL A O 1
ATOM 1315 N N . GLU A 1 163 ? -18.716 -2.406 26.241 1.00 95.31 163 GLU A N 1
ATOM 1316 C CA . GLU A 1 163 ? -19.983 -2.466 25.509 1.00 95.31 163 GLU A CA 1
ATOM 1317 C C . GLU A 1 163 ? -20.789 -3.751 25.767 1.00 95.31 163 GLU A C 1
ATOM 1319 O O . GLU A 1 163 ? -21.918 -3.875 25.287 1.00 95.31 163 GLU A O 1
ATOM 1324 N N . HIS A 1 164 ? -20.219 -4.720 26.492 1.00 96.75 164 HIS A N 1
ATOM 1325 C CA . HIS A 1 164 ? -20.798 -6.046 26.729 1.00 96.75 164 HIS A CA 1
ATOM 1326 C C . HIS A 1 164 ? -21.204 -6.781 25.436 1.00 96.75 164 HIS A C 1
ATOM 1328 O O . HIS A 1 164 ? -22.282 -7.374 25.337 1.00 96.75 164 HIS A O 1
ATOM 1334 N N . VAL A 1 165 ? -20.329 -6.759 24.427 1.00 97.44 165 VAL A N 1
ATOM 1335 C CA . VAL A 1 165 ? -20.517 -7.452 23.140 1.00 97.44 165 VAL A CA 1
ATOM 1336 C C . VAL A 1 165 ? -19.296 -8.302 22.776 1.00 97.44 165 VAL A C 1
ATOM 1338 O O . VAL A 1 165 ? -18.270 -8.269 23.446 1.00 97.44 165 VAL A O 1
ATOM 1341 N N . SER A 1 166 ? -19.387 -9.094 21.704 1.00 98.06 166 SER A N 1
ATOM 1342 C CA . SER A 1 166 ? -18.250 -9.892 21.239 1.00 98.06 166 SER A CA 1
ATOM 1343 C C . SER A 1 166 ? -17.138 -9.026 20.638 1.00 98.06 166 SER A C 1
ATOM 1345 O O . SER A 1 166 ? -17.395 -8.013 19.982 1.00 98.06 166 SER A O 1
ATOM 1347 N N . VAL A 1 167 ? -15.894 -9.498 20.771 1.00 98.06 167 VAL A N 1
ATOM 1348 C CA . VAL A 1 167 ? -14.711 -8.906 20.120 1.00 98.06 167 VAL A CA 1
ATOM 1349 C C . VAL A 1 167 ? -14.916 -8.784 18.609 1.00 98.06 167 VAL A C 1
ATOM 1351 O O . VAL A 1 167 ? -14.593 -7.751 18.033 1.00 98.06 167 VAL A O 1
ATOM 1354 N N . ALA A 1 168 ? -15.514 -9.791 17.963 1.00 98.00 168 ALA A N 1
ATOM 1355 C CA . ALA A 1 168 ? -15.803 -9.757 16.529 1.00 98.00 168 ALA A CA 1
ATOM 1356 C C . ALA A 1 168 ? -16.748 -8.605 16.146 1.00 98.00 168 ALA A C 1
ATOM 1358 O O . ALA A 1 168 ? -16.512 -7.924 15.150 1.00 98.00 168 ALA A O 1
ATOM 1359 N N . LYS A 1 169 ? -17.779 -8.333 16.961 1.00 97.94 169 LYS A N 1
ATOM 1360 C CA . LYS A 1 169 ? -18.726 -7.238 16.711 1.00 97.94 169 LYS A CA 1
ATOM 1361 C C . LYS A 1 169 ? -18.053 -5.871 16.825 1.00 97.94 169 LYS A C 1
ATOM 1363 O O . LYS A 1 169 ? -18.273 -5.026 15.958 1.00 97.94 169 LYS A O 1
ATOM 1368 N N . VAL A 1 170 ? -17.222 -5.664 17.851 1.00 97.94 170 VAL A N 1
ATOM 1369 C CA . VAL A 1 170 ? -16.440 -4.423 17.996 1.00 97.94 170 VAL A CA 1
ATOM 1370 C C . VAL A 1 170 ? -15.435 -4.290 16.863 1.00 97.94 170 VAL A C 1
ATOM 1372 O O . VAL A 1 170 ? -15.403 -3.249 16.215 1.00 97.94 170 VAL A O 1
ATOM 1375 N N . SER A 1 171 ? -14.684 -5.353 16.565 1.00 98.38 171 SER A N 1
ATOM 1376 C CA . SER A 1 171 ? -13.707 -5.374 15.476 1.00 98.38 171 SER A CA 1
ATOM 1377 C C . SER A 1 171 ? -14.342 -4.951 14.150 1.00 98.38 171 SER A C 1
ATOM 1379 O O . SER A 1 171 ? -13.912 -3.978 13.534 1.00 98.38 171 SER A O 1
ATOM 1381 N N . ASN A 1 172 ? -15.438 -5.607 13.757 1.00 98.31 172 ASN A N 1
ATOM 1382 C CA . ASN A 1 172 ? -16.152 -5.289 12.523 1.00 98.31 172 ASN A CA 1
ATOM 1383 C C . ASN A 1 172 ? -16.647 -3.844 12.514 1.00 98.31 172 ASN A C 1
ATOM 1385 O O . ASN A 1 172 ? -16.439 -3.144 11.531 1.00 98.31 172 ASN A O 1
ATOM 1389 N N . ARG A 1 173 ? -17.243 -3.364 13.611 1.00 96.94 173 ARG A N 1
ATOM 1390 C CA . ARG A 1 173 ? -17.719 -1.977 13.724 1.00 96.94 173 ARG A CA 1
ATOM 1391 C C . ARG A 1 173 ? -16.589 -0.961 13.532 1.00 96.94 173 ARG A C 1
ATOM 1393 O O . ARG A 1 173 ? -16.770 0.011 12.801 1.00 96.94 173 ARG A O 1
ATOM 1400 N N . LEU A 1 174 ? -15.448 -1.167 14.191 1.00 97.88 174 LEU A N 1
ATOM 1401 C CA . LEU A 1 174 ? -14.319 -0.236 14.152 1.00 97.88 174 LEU A CA 1
ATOM 1402 C C . LEU A 1 174 ? -13.606 -0.263 12.797 1.00 97.88 174 LEU A C 1
ATOM 1404 O O . LEU A 1 174 ? -13.387 0.795 12.211 1.00 97.88 174 LEU A O 1
ATOM 1408 N N . TYR A 1 175 ? -13.306 -1.446 12.255 1.00 98.69 175 TYR A N 1
ATOM 1409 C CA . TYR A 1 175 ? -12.686 -1.554 10.934 1.00 98.69 175 TYR A CA 1
ATOM 1410 C C . TYR A 1 175 ? -13.592 -1.030 9.825 1.00 98.69 175 TYR A C 1
ATOM 1412 O O . TYR A 1 175 ? -13.118 -0.318 8.944 1.00 98.69 175 TYR A O 1
ATOM 1420 N N . TRP A 1 176 ? -14.897 -1.310 9.879 1.00 97.81 176 TRP A N 1
ATOM 1421 C CA . TRP A 1 176 ? -15.821 -0.791 8.873 1.00 97.81 176 TRP A CA 1
ATOM 1422 C C . TRP A 1 176 ? -15.899 0.736 8.908 1.00 97.81 176 TRP A C 1
ATOM 1424 O O . TRP A 1 176 ? -15.922 1.378 7.860 1.00 97.81 176 TRP A O 1
ATOM 1434 N N . ARG A 1 177 ? -15.842 1.329 10.108 1.00 97.44 177 ARG A N 1
ATOM 1435 C CA . ARG A 1 177 ? -15.755 2.782 10.272 1.00 97.44 177 ARG A CA 1
ATOM 1436 C C . ARG A 1 177 ? -14.475 3.359 9.663 1.00 97.44 177 ARG A C 1
ATOM 1438 O O . ARG A 1 177 ? -14.557 4.327 8.912 1.00 97.44 177 ARG A O 1
ATOM 1445 N N . VAL A 1 178 ? -13.312 2.770 9.957 1.00 98.62 178 VAL A N 1
ATOM 1446 C CA . VAL A 1 178 ? -12.031 3.198 9.362 1.00 98.62 178 VAL A CA 1
ATOM 1447 C C . VAL A 1 178 ? -12.112 3.136 7.842 1.00 98.62 178 VAL A C 1
ATOM 1449 O O . VAL A 1 178 ? -11.792 4.114 7.174 1.00 98.62 178 VAL A O 1
ATOM 1452 N N . LEU A 1 179 ? -12.588 2.012 7.306 1.00 98.31 179 LEU A N 1
ATOM 1453 C CA . LEU A 1 179 ? -12.731 1.784 5.875 1.00 98.31 179 LEU A CA 1
ATOM 1454 C C . LEU A 1 179 ? -13.622 2.848 5.227 1.00 98.31 179 LEU A C 1
ATOM 1456 O O . LEU A 1 179 ? -13.218 3.471 4.251 1.00 98.31 179 LEU A O 1
ATOM 1460 N N . GLN A 1 180 ? -14.815 3.093 5.762 1.00 98.31 180 GLN A N 1
ATOM 1461 C CA . GLN A 1 180 ? -15.764 4.032 5.165 1.00 98.31 180 GLN A CA 1
ATOM 1462 C C . GLN A 1 180 ? -15.259 5.476 5.212 1.00 98.31 180 GLN A C 1
ATOM 1464 O O . GLN A 1 180 ? -15.323 6.183 4.206 1.00 98.31 180 GLN A O 1
ATOM 1469 N N . ASN A 1 181 ? -14.701 5.905 6.348 1.00 98.25 181 ASN A N 1
ATOM 1470 C CA . ASN A 1 181 ? -14.089 7.228 6.449 1.00 98.25 181 ASN A CA 1
ATOM 1471 C C . ASN A 1 181 ? -12.881 7.362 5.516 1.00 98.25 181 ASN A C 1
ATOM 1473 O O . ASN A 1 181 ? -12.757 8.380 4.842 1.00 98.25 181 ASN A O 1
ATOM 1477 N N . PHE A 1 182 ? -12.045 6.330 5.389 1.00 98.62 182 PHE A N 1
ATOM 1478 C CA . PHE A 1 182 ? -10.954 6.327 4.420 1.00 98.62 182 PHE A CA 1
ATOM 1479 C C . PHE A 1 182 ? -11.473 6.491 2.986 1.00 98.62 182 PHE A C 1
ATOM 1481 O O . PHE A 1 182 ? -10.982 7.344 2.252 1.00 98.62 182 PHE A O 1
ATOM 1488 N N . LEU A 1 183 ? -12.491 5.726 2.579 1.00 98.19 183 LEU A N 1
ATOM 1489 C CA . LEU A 1 183 ? -13.049 5.807 1.225 1.00 98.19 183 LEU A CA 1
ATOM 1490 C C . LEU A 1 183 ? -13.607 7.195 0.905 1.00 98.19 183 LEU A C 1
ATOM 1492 O O . LEU A 1 183 ? -13.454 7.659 -0.222 1.00 98.19 183 LEU A O 1
ATOM 1496 N N . LYS A 1 184 ? -14.186 7.880 1.897 1.00 97.56 184 LYS A N 1
ATOM 1497 C CA . LYS A 1 184 ? -14.640 9.270 1.759 1.00 97.56 184 LYS A CA 1
ATOM 1498 C C . LYS A 1 184 ? -13.497 10.253 1.496 1.00 97.56 184 LYS A C 1
ATOM 1500 O O . LYS A 1 184 ? -13.728 11.277 0.861 1.00 97.56 184 LYS A O 1
ATOM 1505 N N . GLN A 1 185 ? -12.287 9.951 1.972 1.00 97.12 185 GLN A N 1
ATOM 1506 C CA . GLN A 1 185 ? -11.132 10.857 1.927 1.00 97.12 185 GLN A CA 1
ATOM 1507 C C . GLN A 1 185 ? -9.989 10.398 1.010 1.00 97.12 185 GLN A C 1
ATOM 1509 O O . GLN A 1 185 ? -9.013 11.127 0.843 1.00 97.12 185 GLN A O 1
ATOM 1514 N N . ARG A 1 186 ? -10.090 9.222 0.377 1.00 97.44 186 ARG A N 1
ATOM 1515 C CA . ARG A 1 186 ? -9.011 8.631 -0.441 1.00 97.44 186 ARG A CA 1
ATOM 1516 C C . ARG A 1 186 ? -8.525 9.533 -1.580 1.00 97.44 186 ARG A C 1
ATOM 1518 O O . ARG A 1 186 ? -7.354 9.475 -1.939 1.00 97.44 186 ARG A O 1
ATOM 1525 N N . TRP A 1 187 ? -9.397 10.405 -2.090 1.00 97.88 187 TRP A N 1
ATOM 1526 C CA . TRP A 1 187 ? -9.071 11.373 -3.137 1.00 97.88 187 TRP A CA 1
ATOM 1527 C C . TRP A 1 187 ? -7.925 12.308 -2.723 1.00 97.88 187 TRP A C 1
ATOM 1529 O O . TRP A 1 187 ? -7.158 12.743 -3.576 1.00 97.88 187 TRP A O 1
ATOM 1539 N N . LEU A 1 188 ? -7.754 12.579 -1.424 1.00 97.94 188 LEU A N 1
ATOM 1540 C CA . LEU A 1 188 ? -6.638 13.374 -0.916 1.00 97.94 188 LEU A CA 1
ATOM 1541 C C . LEU A 1 188 ? -5.304 12.635 -1.065 1.00 97.94 188 LEU A C 1
ATOM 1543 O O . LEU A 1 188 ? -4.310 13.240 -1.453 1.00 97.94 188 LEU A O 1
ATOM 1547 N N . LEU A 1 189 ? -5.288 11.323 -0.812 1.00 98.00 189 LEU A N 1
ATOM 1548 C CA . LEU A 1 189 ? -4.099 10.496 -1.025 1.00 98.00 189 LEU A CA 1
ATOM 1549 C C . LEU A 1 189 ? -3.761 10.408 -2.509 1.00 98.00 189 LEU A C 1
ATOM 1551 O O . LEU A 1 189 ? -2.604 10.563 -2.875 1.00 98.00 189 LEU A O 1
ATOM 1555 N N . THR A 1 190 ? -4.760 10.250 -3.380 1.00 98.12 190 THR A N 1
ATOM 1556 C CA . THR A 1 190 ? -4.538 10.303 -4.831 1.00 98.12 190 THR A CA 1
ATOM 1557 C C . THR A 1 190 ? -4.015 11.669 -5.285 1.00 98.12 190 THR A C 1
ATOM 1559 O O . THR A 1 190 ? -3.188 11.726 -6.193 1.00 98.12 190 THR A O 1
ATOM 1562 N N . TYR A 1 191 ? -4.436 12.768 -4.646 1.00 97.94 191 TYR A N 1
ATOM 1563 C CA . TYR A 1 191 ? -3.899 14.100 -4.930 1.00 97.94 191 TYR A CA 1
ATOM 1564 C C . TYR A 1 191 ? -2.410 14.231 -4.561 1.00 97.94 191 TYR A C 1
ATOM 1566 O O . TYR A 1 191 ? -1.601 14.663 -5.384 1.00 97.94 191 TYR A O 1
ATOM 1574 N N . LEU A 1 192 ? -2.063 13.865 -3.324 1.00 96.88 192 LEU A N 1
ATOM 1575 C CA . LEU A 1 192 ? -0.718 14.037 -2.765 1.00 96.88 192 LEU A CA 1
ATOM 1576 C C . LEU A 1 192 ? 0.283 13.028 -3.347 1.00 96.88 192 LEU A C 1
ATOM 1578 O O . LEU A 1 192 ? 1.400 13.392 -3.720 1.00 96.88 192 LEU A O 1
ATOM 1582 N N . PHE A 1 193 ? -0.145 11.769 -3.454 1.00 97.94 193 PHE A N 1
ATOM 1583 C CA . PHE A 1 193 ? 0.711 10.604 -3.691 1.00 97.94 193 PHE A CA 1
ATOM 1584 C C . PHE A 1 193 ? 0.461 9.916 -5.037 1.00 97.94 193 PHE A C 1
ATOM 1586 O O . PHE A 1 193 ? 1.024 8.858 -5.305 1.00 97.94 193 PHE A O 1
ATOM 1593 N N . GLY A 1 194 ? -0.364 10.498 -5.913 1.00 98.25 194 GLY A N 1
ATOM 1594 C CA . GLY A 1 194 ? -0.487 10.025 -7.291 1.00 98.25 194 GLY A CA 1
ATOM 1595 C C . GLY A 1 194 ? 0.849 10.147 -8.030 1.00 98.25 194 GLY A C 1
ATOM 1596 O O . GLY A 1 194 ? 1.446 11.224 -8.048 1.00 98.25 194 GLY A O 1
ATOM 1597 N N . ALA A 1 195 ? 1.321 9.050 -8.624 1.00 98.44 195 ALA A N 1
ATOM 1598 C CA . ALA A 1 195 ? 2.647 8.946 -9.242 1.00 98.44 195 ALA A CA 1
ATOM 1599 C C . ALA A 1 195 ? 2.651 8.075 -10.515 1.00 98.44 195 ALA A C 1
ATOM 1601 O O . ALA A 1 195 ? 3.669 7.496 -10.892 1.00 98.44 195 ALA A O 1
ATOM 1602 N N . SER A 1 196 ? 1.516 8.000 -11.214 1.00 98.56 196 SER A N 1
ATOM 1603 C CA . SER A 1 196 ? 1.362 7.251 -12.470 1.00 98.56 196 SER A CA 1
ATOM 1604 C C . SER A 1 196 ? 0.817 8.135 -13.600 1.00 98.56 196 SER A C 1
ATOM 1606 O O . SER A 1 196 ? -0.304 7.920 -14.057 1.00 98.56 196 SER A O 1
ATOM 1608 N N . PRO A 1 197 ? 1.565 9.162 -14.052 1.00 98.38 197 PRO A N 1
ATOM 1609 C CA . PRO A 1 197 ? 0.993 10.185 -14.920 1.00 98.38 197 PRO A CA 1
ATOM 1610 C C . PRO A 1 197 ? 0.843 9.791 -16.390 1.00 98.38 197 PRO A C 1
ATOM 1612 O O . PRO A 1 197 ? 0.011 10.361 -17.092 1.00 98.38 197 PRO A O 1
ATOM 1615 N N . ILE A 1 198 ? 1.646 8.835 -16.856 1.00 98.06 198 ILE A N 1
ATOM 1616 C CA . ILE A 1 198 ? 1.626 8.302 -18.220 1.00 98.06 198 ILE A CA 1
ATOM 1617 C C . ILE A 1 198 ? 1.733 6.780 -18.173 1.00 98.06 198 ILE A C 1
ATOM 1619 O O . ILE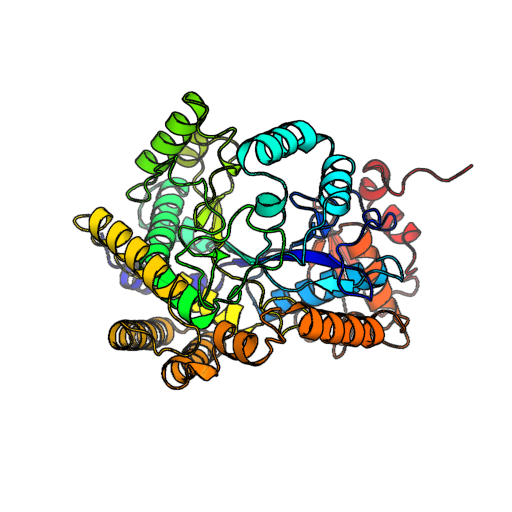 A 1 198 ? 2.165 6.213 -17.168 1.00 98.06 198 ILE A O 1
ATOM 1623 N N . ALA A 1 199 ? 1.358 6.127 -19.268 1.00 97.81 199 ALA A N 1
ATOM 1624 C CA . ALA A 1 199 ? 1.618 4.713 -19.49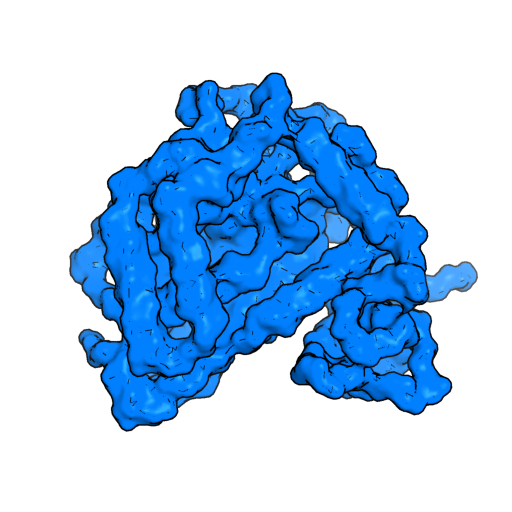1 1.00 97.81 199 ALA A CA 1
ATOM 1625 C C . ALA A 1 199 ? 2.636 4.569 -20.626 1.00 97.81 199 ALA A C 1
ATOM 1627 O O . ALA A 1 199 ? 2.464 5.177 -21.685 1.00 97.81 199 ALA A O 1
ATOM 1628 N N . GLU A 1 200 ? 3.677 3.765 -20.417 1.00 97.88 200 GLU A N 1
ATOM 1629 C CA . GLU A 1 200 ? 4.669 3.500 -21.457 1.00 97.88 200 GLU A CA 1
ATOM 1630 C C . GLU A 1 200 ? 4.072 2.677 -22.611 1.00 97.88 200 GLU A C 1
ATOM 1632 O O . GLU A 1 200 ? 3.006 2.049 -22.514 1.00 97.88 200 GLU A O 1
ATOM 1637 N N . LYS A 1 201 ? 4.778 2.684 -23.746 1.00 96.69 201 LYS A N 1
ATOM 1638 C CA . LYS A 1 201 ? 4.347 1.988 -24.960 1.00 96.69 201 LYS A CA 1
ATOM 1639 C C . LYS A 1 201 ? 4.061 0.512 -24.672 1.00 96.69 201 LYS A C 1
ATOM 1641 O O . LYS A 1 201 ? 4.875 -0.203 -24.100 1.00 96.69 201 LYS A O 1
ATOM 1646 N N . GLY A 1 202 ? 2.910 0.043 -25.145 1.00 95.38 202 GLY A N 1
ATOM 1647 C CA . GLY A 1 202 ? 2.489 -1.345 -24.989 1.00 95.38 202 GLY A CA 1
ATOM 1648 C C . GLY A 1 202 ? 1.647 -1.607 -23.741 1.00 95.38 202 GLY A C 1
ATOM 1649 O O . GLY A 1 202 ? 1.051 -2.677 -23.665 1.00 95.38 202 GLY A O 1
ATOM 1650 N N . TYR A 1 203 ? 1.510 -0.684 -22.788 1.00 96.94 203 TYR A N 1
ATOM 1651 C CA . TYR A 1 203 ? 0.586 -0.926 -21.675 1.00 96.94 203 TYR A CA 1
ATOM 1652 C C . TYR A 1 203 ? -0.862 -1.084 -22.170 1.00 96.94 203 TYR A C 1
ATOM 1654 O O . TYR A 1 203 ? -1.471 -2.144 -22.022 1.00 96.94 203 TYR A O 1
ATOM 1662 N N . PHE A 1 204 ? -1.378 -0.057 -22.849 1.00 95.50 204 PHE A N 1
ATOM 1663 C CA . PHE A 1 204 ? -2.665 -0.119 -23.533 1.00 95.50 204 PHE A CA 1
ATOM 1664 C C . PHE A 1 204 ? -2.486 -0.609 -24.973 1.00 95.50 204 PHE A C 1
ATOM 1666 O O . PHE A 1 204 ? -1.568 -0.182 -25.675 1.00 95.50 204 PHE A O 1
ATOM 1673 N N . SER A 1 205 ? -3.399 -1.462 -25.446 1.00 91.38 205 SER A N 1
ATOM 1674 C CA . SER A 1 205 ? -3.493 -1.810 -26.872 1.00 91.38 205 SER A CA 1
ATOM 1675 C C . SER A 1 205 ? -3.884 -0.596 -27.719 1.00 91.38 205 SER A C 1
ATOM 1677 O O . SER A 1 205 ? -3.352 -0.392 -28.808 1.00 91.38 205 SER A O 1
ATOM 1679 N N . GLN A 1 206 ? -4.782 0.230 -27.183 1.00 91.94 206 GLN A N 1
ATOM 1680 C CA . GLN A 1 206 ? -5.155 1.539 -27.693 1.00 91.94 206 GLN A CA 1
ATOM 1681 C C . GLN A 1 206 ? -5.234 2.502 -26.511 1.00 91.94 206 GLN A C 1
ATOM 1683 O O . GLN A 1 206 ? -5.944 2.225 -25.546 1.00 91.94 206 GLN A O 1
ATOM 1688 N N . MET A 1 207 ? -4.506 3.618 -26.585 1.00 92.25 207 MET A N 1
ATOM 1689 C CA . MET A 1 207 ? -4.523 4.627 -25.526 1.00 92.25 207 MET A CA 1
ATOM 1690 C C . MET A 1 207 ? -5.953 5.175 -25.351 1.00 92.25 207 MET A C 1
ATOM 1692 O O . MET A 1 207 ? -6.538 5.618 -26.348 1.00 92.25 207 MET A O 1
ATOM 1696 N N . PRO A 1 208 ? -6.520 5.154 -24.129 1.00 94.06 208 PRO A N 1
ATOM 1697 C CA . PRO A 1 208 ? -7.786 5.817 -23.835 1.00 94.06 208 PRO A CA 1
ATOM 1698 C C . PRO A 1 208 ? -7.745 7.295 -24.232 1.00 94.06 208 PRO A C 1
ATOM 1700 O O . PRO A 1 208 ? -6.732 7.970 -24.039 1.00 94.06 208 PRO A O 1
ATOM 1703 N N . SER A 1 209 ? -8.847 7.816 -24.771 1.00 92.19 209 SER A N 1
ATOM 1704 C CA . SER A 1 209 ? -8.941 9.217 -25.214 1.00 92.19 209 SER A CA 1
ATOM 1705 C C . SER A 1 209 ? -8.727 10.224 -24.079 1.00 92.19 209 SER A C 1
ATOM 1707 O O . SER A 1 209 ? -8.194 11.316 -24.277 1.00 92.19 209 SER A O 1
ATOM 1709 N N . GLU A 1 210 ? -9.099 9.811 -22.874 1.00 92.19 210 GLU A N 1
ATOM 1710 C CA . GLU A 1 210 ? -8.989 10.534 -21.620 1.00 92.19 210 GLU A CA 1
ATOM 1711 C C . GLU A 1 210 ? -7.529 10.668 -21.156 1.00 92.19 210 GLU A C 1
ATOM 1713 O O . GLU A 1 210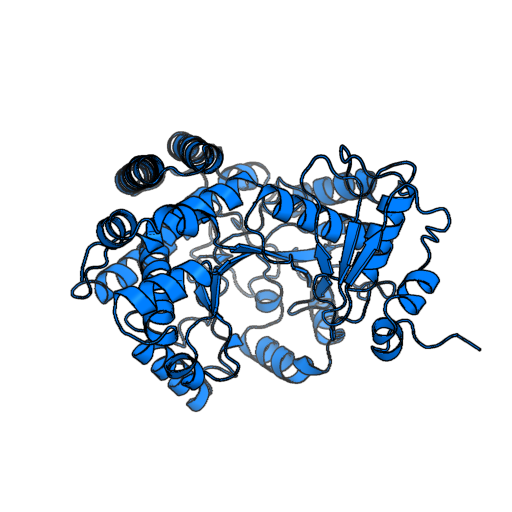 ? -7.235 11.513 -20.320 1.00 92.19 210 GLU A O 1
ATOM 1718 N N . LEU A 1 211 ? -6.608 9.879 -21.727 1.00 95.25 211 LEU A N 1
ATOM 1719 C CA . LEU A 1 211 ? -5.164 9.920 -21.469 1.00 95.25 211 LEU A CA 1
ATOM 1720 C C . LEU A 1 211 ? -4.390 10.609 -22.607 1.00 95.25 211 LEU A C 1
ATOM 1722 O O . LEU A 1 211 ? -3.249 10.263 -22.909 1.00 95.25 211 LEU A O 1
ATOM 1726 N N . SER A 1 212 ? -5.014 11.594 -23.261 1.00 91.81 212 SER A N 1
ATOM 1727 C CA . SER A 1 212 ? -4.372 12.421 -24.300 1.00 91.81 212 SER A CA 1
ATOM 1728 C C . SER A 1 212 ? -3.297 13.375 -23.758 1.00 91.81 212 SER A C 1
ATOM 1730 O O . SER A 1 212 ? -2.496 13.909 -24.526 1.00 91.81 212 SER A O 1
ATOM 1732 N N . HIS A 1 213 ? -3.259 13.567 -22.442 1.00 94.25 213 HIS A N 1
ATOM 1733 C CA . HIS A 1 213 ? -2.243 14.310 -21.708 1.00 94.25 213 HIS A CA 1
ATOM 1734 C C . HIS A 1 213 ? -1.872 13.548 -20.427 1.00 94.25 213 HIS A C 1
ATOM 1736 O O . HIS A 1 213 ? -2.647 12.697 -19.982 1.00 94.25 213 HIS A O 1
ATOM 1742 N N . PRO A 1 214 ? -0.722 13.858 -19.797 1.00 97.56 214 PRO A N 1
ATOM 1743 C CA . PRO A 1 214 ? -0.414 13.334 -18.475 1.00 97.56 214 PRO A CA 1
ATOM 1744 C C . PRO A 1 214 ? -1.530 13.656 -17.475 1.00 97.56 214 PRO A C 1
ATOM 1746 O O . PRO A 1 214 ? -2.072 14.767 -17.470 1.00 97.56 214 PRO A O 1
ATOM 1749 N N . VAL A 1 215 ? -1.859 12.686 -16.631 1.00 98.25 215 VAL A N 1
ATOM 1750 C CA . VAL A 1 215 ? -2.830 12.818 -15.534 1.00 98.25 215 VAL A CA 1
ATOM 1751 C C . VAL A 1 215 ? -2.129 12.610 -14.198 1.00 98.25 215 VAL A C 1
ATOM 1753 O O . VAL A 1 215 ? -0.934 12.351 -14.161 1.00 98.25 215 VAL A O 1
ATOM 1756 N N . ARG A 1 216 ? -2.821 12.733 -13.070 1.00 98.06 216 ARG A N 1
ATOM 1757 C CA . ARG A 1 216 ? -2.191 12.579 -11.758 1.00 98.06 216 ARG A CA 1
ATOM 1758 C C . ARG A 1 216 ? -1.877 11.121 -11.417 1.00 98.06 216 ARG A C 1
ATOM 1760 O O . ARG A 1 216 ? -0.778 10.810 -10.962 1.00 98.06 216 ARG A O 1
ATOM 1767 N N . SER A 1 217 ? -2.841 10.226 -11.613 1.00 98.44 217 SER A N 1
ATOM 1768 C CA . SER A 1 217 ? -2.680 8.804 -11.305 1.00 98.44 217 SER A CA 1
ATOM 1769 C C . SER A 1 217 ? -3.574 7.953 -12.197 1.00 98.44 217 SER A C 1
ATOM 1771 O O . SER A 1 217 ? -4.765 7.793 -11.932 1.00 98.44 217 SER A O 1
ATOM 1773 N N . ILE A 1 218 ? -2.997 7.360 -13.243 1.00 98.38 218 ILE A N 1
ATOM 1774 C CA . ILE A 1 218 ? -3.686 6.364 -14.067 1.00 98.38 218 ILE A CA 1
ATOM 1775 C C . ILE A 1 218 ? -4.122 5.197 -13.186 1.00 98.38 218 ILE A C 1
ATOM 1777 O O . ILE A 1 218 ? -5.279 4.790 -13.269 1.00 98.38 218 ILE A O 1
ATOM 1781 N N . ARG A 1 219 ? -3.245 4.701 -12.303 1.00 97.62 219 ARG A N 1
ATOM 1782 C CA . ARG A 1 219 ? -3.504 3.525 -11.456 1.00 97.62 219 ARG A CA 1
ATOM 1783 C C . ARG A 1 219 ? -4.773 3.675 -10.613 1.00 97.62 219 ARG A C 1
ATOM 1785 O O . ARG A 1 219 ? -5.545 2.724 -10.537 1.00 97.62 219 ARG A O 1
ATOM 1792 N N . ASN A 1 220 ? -5.018 4.862 -10.052 1.00 97.62 220 ASN A N 1
ATOM 1793 C CA . ASN A 1 220 ? -6.197 5.159 -9.227 1.00 97.62 220 ASN A CA 1
ATOM 1794 C C . ASN A 1 220 ? -7.422 5.671 -10.015 1.00 97.62 220 ASN A C 1
ATOM 1796 O O . ASN A 1 220 ? -8.430 6.045 -9.407 1.00 97.62 220 ASN A O 1
ATOM 1800 N N . SER A 1 221 ? -7.355 5.710 -11.348 1.00 96.31 221 SER A N 1
ATOM 1801 C CA . SER A 1 221 ? -8.449 6.164 -12.214 1.00 96.31 221 SER A CA 1
ATOM 1802 C C . SER A 1 221 ? -9.361 5.021 -12.683 1.00 96.31 221 SER A C 1
ATOM 1804 O O . SER A 1 221 ? -9.048 3.834 -12.560 1.00 96.31 221 SER A O 1
ATOM 1806 N N . ALA A 1 222 ? -10.485 5.382 -13.305 1.00 93.38 222 ALA A N 1
ATOM 1807 C CA . ALA A 1 222 ? -11.412 4.442 -13.931 1.00 93.38 222 ALA A CA 1
ATOM 1808 C C . ALA A 1 222 ? -10.795 3.639 -15.094 1.00 93.38 222 ALA A C 1
ATOM 1810 O O . ALA A 1 222 ? -11.286 2.553 -15.396 1.00 93.38 222 ALA A O 1
ATOM 1811 N N . VAL A 1 223 ? -9.714 4.123 -15.718 1.00 93.06 223 VAL A N 1
ATOM 1812 C CA . VAL A 1 223 ? -9.006 3.422 -16.810 1.00 93.06 223 VAL A CA 1
ATOM 1813 C C . VAL A 1 223 ? -7.765 2.651 -16.333 1.00 93.06 223 VAL A C 1
ATOM 1815 O O . VAL A 1 223 ? -7.059 2.064 -17.149 1.00 93.06 223 VAL A O 1
ATOM 1818 N N . GLY A 1 224 ? -7.488 2.671 -15.025 1.00 92.31 224 GLY A N 1
ATOM 1819 C CA . GLY A 1 224 ? -6.321 2.047 -14.404 1.00 92.31 224 GLY A CA 1
ATOM 1820 C C . GLY A 1 224 ? -6.541 0.622 -13.903 1.00 92.31 224 GLY A C 1
ATOM 1821 O O . GLY A 1 224 ? -7.153 -0.222 -14.560 1.00 92.31 224 GLY A O 1
ATOM 1822 N N . PHE A 1 225 ? -6.020 0.351 -12.705 1.00 90.75 225 PHE A N 1
ATOM 1823 C CA . PHE A 1 225 ? -6.021 -0.976 -12.095 1.00 90.75 225 PHE A CA 1
ATOM 1824 C C . PHE A 1 225 ? -7.338 -1.241 -11.349 1.00 90.75 225 PHE A C 1
ATOM 1826 O O . PHE A 1 225 ? -7.466 -0.984 -10.152 1.00 90.75 225 PHE A O 1
ATOM 1833 N N . ASN A 1 226 ? -8.354 -1.712 -12.075 1.00 89.69 226 ASN A N 1
ATOM 1834 C CA . ASN A 1 226 ? -9.664 -2.080 -11.532 1.00 89.69 226 ASN A CA 1
ATOM 1835 C C . ASN A 1 226 ? -10.299 -3.258 -12.306 1.00 89.69 226 ASN A C 1
ATOM 1837 O O . ASN A 1 226 ? -9.814 -3.652 -13.363 1.00 89.69 226 ASN A O 1
ATOM 1841 N N . ASN A 1 227 ? -11.415 -3.818 -11.815 1.00 88.50 227 ASN A N 1
ATOM 1842 C CA . ASN A 1 227 ? -12.113 -4.945 -12.467 1.00 88.50 227 ASN A CA 1
ATOM 1843 C C . ASN A 1 227 ? -12.958 -4.553 -13.710 1.00 88.50 227 ASN A C 1
ATOM 1845 O O . ASN A 1 227 ? -13.890 -5.270 -14.087 1.00 88.50 227 ASN A O 1
ATOM 1849 N N . GLY A 1 228 ? -12.687 -3.408 -14.345 1.00 78.12 228 GLY A N 1
ATOM 1850 C CA . GLY A 1 228 ? -13.326 -2.955 -15.587 1.00 78.12 228 GLY A CA 1
ATOM 1851 C C . GLY A 1 228 ? -14.815 -2.621 -15.461 1.00 78.12 228 GLY A C 1
ATOM 1852 O O . GLY A 1 228 ? -15.563 -2.824 -16.415 1.00 78.12 228 GLY A O 1
ATOM 1853 N N . GLY A 1 229 ? -15.272 -2.199 -14.275 1.00 72.81 229 GLY A N 1
ATOM 1854 C CA . GLY A 1 229 ? -16.677 -1.850 -14.007 1.00 72.81 229 GLY A CA 1
ATOM 1855 C C . GLY A 1 229 ? -17.667 -3.024 -14.054 1.00 72.81 229 GLY A C 1
ATOM 1856 O O . GLY A 1 229 ? -18.872 -2.808 -13.969 1.00 72.81 229 GLY A O 1
ATOM 1857 N N . ARG A 1 230 ? -17.180 -4.266 -14.187 1.00 67.88 230 ARG A N 1
ATOM 1858 C CA . ARG A 1 230 ? -18.020 -5.471 -14.321 1.00 67.88 230 ARG A CA 1
ATOM 1859 C C . ARG A 1 230 ? -18.613 -5.957 -13.005 1.00 67.88 230 ARG A C 1
ATOM 1861 O O . ARG A 1 230 ? -19.567 -6.723 -13.032 1.00 67.88 230 ARG A O 1
ATOM 1868 N N . THR A 1 231 ? -18.052 -5.521 -11.881 1.00 79.56 231 THR A N 1
ATOM 1869 C CA . THR A 1 231 ? -18.433 -5.994 -10.553 1.00 79.56 231 THR A CA 1
ATOM 1870 C C . THR A 1 231 ? -18.596 -4.804 -9.621 1.00 79.56 231 THR A C 1
ATOM 1872 O O . THR A 1 231 ? -17.634 -4.095 -9.327 1.00 79.56 231 THR A O 1
ATOM 1875 N N . ALA A 1 232 ? -19.827 -4.583 -9.166 1.00 85.56 232 ALA A N 1
ATOM 1876 C CA . ALA A 1 232 ? -20.147 -3.570 -8.172 1.00 85.56 232 ALA A CA 1
ATOM 1877 C C . ALA A 1 232 ? -20.197 -4.235 -6.793 1.00 85.56 232 ALA A C 1
ATOM 1879 O O . ALA A 1 232 ? -21.067 -5.064 -6.542 1.00 85.56 232 ALA A O 1
ATOM 1880 N N . ILE A 1 233 ? -19.252 -3.883 -5.922 1.00 93.69 233 ILE A N 1
ATOM 1881 C CA . ILE A 1 233 ? -19.184 -4.372 -4.543 1.00 93.69 233 ILE A CA 1
ATOM 1882 C C . ILE A 1 233 ? -19.414 -3.190 -3.606 1.00 93.69 233 ILE A C 1
ATOM 1884 O O . ILE A 1 233 ? -18.661 -2.213 -3.638 1.00 93.69 233 ILE A O 1
ATOM 1888 N N . SER A 1 234 ? -20.450 -3.267 -2.773 1.00 94.44 234 SER A N 1
ATOM 1889 C CA . SER A 1 234 ? -20.798 -2.197 -1.846 1.00 94.44 234 SER A CA 1
ATOM 1890 C C . SER A 1 234 ? -19.846 -2.133 -0.653 1.00 94.44 234 SER A C 1
ATOM 1892 O O . SER A 1 234 ? -19.370 -3.148 -0.146 1.00 94.44 234 SER A O 1
ATOM 1894 N N . TYR A 1 235 ? -19.623 -0.921 -0.147 1.00 96.00 235 TYR A N 1
ATOM 1895 C CA . TYR A 1 235 ? -18.963 -0.668 1.137 1.00 96.00 235 TYR A CA 1
ATOM 1896 C C . TYR A 1 235 ? -19.925 -0.068 2.183 1.00 96.00 235 TYR A C 1
ATOM 1898 O O . TYR A 1 235 ? -19.496 0.428 3.227 1.00 96.00 235 TYR A O 1
ATOM 1906 N N . VAL A 1 236 ? -21.242 -0.121 1.941 1.00 95.25 236 VAL A N 1
ATOM 1907 C CA . VAL A 1 236 ? -22.268 0.425 2.853 1.00 95.25 236 VAL A CA 1
ATOM 1908 C C . VAL A 1 236 ? -22.325 -0.348 4.173 1.00 95.25 236 VAL A C 1
ATOM 1910 O O . VAL A 1 236 ? -22.423 0.253 5.242 1.00 95.25 236 VAL A O 1
ATOM 1913 N N . SER A 1 237 ? -22.209 -1.675 4.133 1.00 95.75 237 SER A N 1
ATOM 1914 C CA . SER A 1 237 ? -22.135 -2.529 5.323 1.00 95.75 237 SER A CA 1
ATOM 1915 C C . SER A 1 237 ? -21.294 -3.771 5.049 1.00 95.75 237 SER A C 1
ATOM 1917 O O . SER A 1 237 ? -21.174 -4.200 3.900 1.00 95.75 237 SER A O 1
ATOM 1919 N N . LEU A 1 238 ? -20.735 -4.369 6.105 1.00 96.56 238 LEU A N 1
ATOM 1920 C CA . LEU A 1 238 ? -19.964 -5.610 5.991 1.00 96.56 238 LEU A CA 1
ATOM 1921 C C . LEU A 1 238 ? -20.812 -6.737 5.392 1.00 96.56 238 LEU A C 1
ATOM 1923 O O . LEU A 1 238 ? -20.343 -7.469 4.528 1.00 96.56 238 LEU A O 1
ATOM 1927 N N . GLN A 1 239 ? -22.070 -6.846 5.822 1.00 96.06 239 GLN A N 1
ATOM 1928 C CA . GLN A 1 239 ? -23.001 -7.863 5.341 1.00 96.06 239 GLN A CA 1
ATOM 1929 C C . GLN A 1 239 ? -23.255 -7.715 3.839 1.00 96.06 239 GLN A C 1
ATOM 1931 O O . GLN A 1 239 ? -23.179 -8.701 3.108 1.00 96.06 239 GLN A O 1
ATOM 1936 N N . GLN A 1 240 ? -23.510 -6.487 3.370 1.00 95.81 240 GLN A N 1
ATOM 1937 C CA . GLN A 1 240 ? -23.722 -6.241 1.944 1.00 95.81 240 GLN A CA 1
ATOM 1938 C C . GLN A 1 240 ? -22.448 -6.533 1.148 1.00 95.81 240 GLN A C 1
ATOM 1940 O O . GLN A 1 240 ? -22.512 -7.220 0.139 1.00 95.81 240 GLN A O 1
ATOM 1945 N N . HIS A 1 241 ? -21.287 -6.099 1.641 1.00 97.12 241 HIS A N 1
ATOM 1946 C CA . HIS A 1 241 ? -20.000 -6.345 0.993 1.00 97.12 241 HIS A CA 1
ATOM 1947 C C . HIS A 1 241 ? -19.702 -7.839 0.806 1.00 97.12 241 HIS A C 1
ATOM 1949 O O . HIS A 1 241 ? -19.358 -8.283 -0.288 1.00 97.12 241 HIS A O 1
ATOM 1955 N N . VAL A 1 242 ? -19.869 -8.627 1.872 1.00 96.88 242 VAL A N 1
ATOM 1956 C CA . VAL A 1 242 ? -19.708 -10.089 1.857 1.00 96.88 242 VAL A CA 1
ATOM 1957 C C . VAL A 1 242 ? -20.700 -10.732 0.884 1.00 96.88 242 VAL A C 1
ATOM 1959 O O . VAL A 1 242 ? -20.315 -11.592 0.090 1.00 96.88 242 VAL A O 1
ATOM 1962 N N . SER A 1 243 ? -21.961 -10.288 0.903 1.00 96.50 243 SER A N 1
ATOM 1963 C CA . SER A 1 243 ? -23.008 -10.788 0.007 1.00 96.50 243 SER A CA 1
ATOM 1964 C C . SER A 1 243 ? -22.721 -10.479 -1.466 1.00 96.50 243 SER A C 1
ATOM 1966 O O . SER A 1 243 ? -22.866 -11.362 -2.318 1.00 96.50 243 SER A O 1
ATOM 1968 N N . ASP A 1 244 ? -22.263 -9.264 -1.768 1.00 96.56 244 ASP A N 1
ATOM 1969 C CA . ASP A 1 244 ? -21.909 -8.828 -3.119 1.00 96.56 244 ASP A CA 1
ATOM 1970 C C . ASP A 1 244 ? -20.715 -9.624 -3.652 1.00 96.56 244 ASP A C 1
ATOM 1972 O O . ASP A 1 244 ? -20.772 -10.140 -4.769 1.00 96.56 244 ASP A O 1
ATOM 1976 N N . LEU A 1 245 ? -19.664 -9.806 -2.839 1.00 96.25 245 LEU A N 1
ATOM 1977 C CA . LEU A 1 245 ? -18.497 -10.611 -3.214 1.00 96.25 245 LEU A CA 1
ATOM 1978 C C . LEU A 1 245 ? -18.889 -12.060 -3.498 1.00 96.25 245 LEU A C 1
ATOM 1980 O O . LEU A 1 245 ? -18.503 -12.615 -4.527 1.00 96.25 245 LEU A O 1
ATOM 1984 N N . GLN A 1 246 ? -19.692 -12.668 -2.624 1.00 96.12 246 GLN A N 1
ATOM 1985 C CA . GLN A 1 246 ? -20.163 -14.034 -2.830 1.00 96.12 246 GLN A CA 1
ATOM 1986 C C . GLN A 1 246 ? -21.007 -14.149 -4.104 1.00 96.12 246 GLN A C 1
ATOM 1988 O O . GLN A 1 246 ? -20.872 -15.113 -4.857 1.00 96.12 246 GLN A O 1
ATOM 1993 N N . THR A 1 247 ? -21.859 -13.158 -4.368 1.00 96.25 247 THR A N 1
ATOM 1994 C CA . THR A 1 247 ? -22.692 -13.107 -5.572 1.00 96.25 247 THR A CA 1
ATOM 1995 C C . THR A 1 247 ? -21.838 -12.997 -6.832 1.00 96.25 247 THR A C 1
ATOM 1997 O O . THR A 1 247 ? -22.058 -13.754 -7.777 1.00 96.25 247 THR A O 1
ATOM 2000 N N . ALA A 1 248 ? -20.841 -12.113 -6.837 1.00 96.06 248 ALA A N 1
ATOM 2001 C CA . ALA A 1 248 ? -19.919 -11.936 -7.953 1.00 96.06 248 ALA A CA 1
ATOM 2002 C C . ALA A 1 248 ? -19.101 -13.208 -8.237 1.00 96.06 248 ALA A C 1
ATOM 2004 O O . ALA A 1 248 ? -18.967 -13.614 -9.393 1.00 96.06 248 ALA A O 1
ATOM 2005 N N . ILE A 1 249 ? -18.627 -13.891 -7.188 1.00 95.25 249 ILE A N 1
ATOM 2006 C CA . ILE A 1 249 ? -17.927 -15.179 -7.314 1.00 95.25 249 ILE A CA 1
ATOM 2007 C C . ILE A 1 249 ? -18.859 -16.246 -7.901 1.00 95.25 249 ILE A C 1
ATOM 2009 O O . ILE A 1 249 ? -18.516 -16.911 -8.875 1.00 95.25 249 ILE A O 1
ATOM 2013 N N . ASN A 1 250 ? -20.078 -16.370 -7.371 1.00 95.38 250 ASN A N 1
ATOM 2014 C CA . ASN A 1 250 ? -21.051 -17.361 -7.841 1.00 95.38 250 ASN A CA 1
ATOM 2015 C C . ASN A 1 250 ? -21.471 -17.141 -9.304 1.00 95.38 250 ASN A C 1
ATOM 2017 O O . ASN A 1 250 ? -21.833 -18.094 -9.992 1.00 95.38 250 ASN A O 1
ATOM 2021 N N . ARG A 1 251 ? -21.431 -15.893 -9.785 1.00 94.69 251 ARG A N 1
ATOM 2022 C CA . ARG A 1 251 ? -21.711 -15.534 -11.184 1.00 94.69 251 ARG A CA 1
ATOM 2023 C C . ARG A 1 251 ? -20.506 -15.700 -12.113 1.00 94.69 251 ARG A C 1
ATOM 2025 O O . ARG A 1 251 ? -20.653 -15.507 -13.316 1.00 94.69 251 ARG A O 1
ATOM 2032 N N . GLY A 1 252 ? -19.328 -16.037 -11.584 1.00 92.62 252 GLY A N 1
ATOM 2033 C CA . GLY A 1 252 ? -18.079 -16.087 -12.347 1.00 92.62 252 GLY A CA 1
ATOM 2034 C C . GLY A 1 252 ? -17.551 -14.707 -12.760 1.00 92.62 252 GLY A C 1
ATOM 2035 O O . GLY A 1 252 ? -16.644 -14.617 -13.589 1.00 92.62 252 GLY A O 1
ATOM 2036 N N . GLU A 1 253 ? -18.103 -13.629 -12.191 1.00 93.88 253 GLU A N 1
ATOM 2037 C CA . GLU A 1 253 ? -17.596 -12.265 -12.370 1.00 93.88 253 GLU A CA 1
ATOM 2038 C C . GLU A 1 253 ? -16.266 -12.072 -11.640 1.00 93.88 253 GLU A C 1
ATOM 2040 O O . GLU A 1 253 ? -15.452 -11.271 -12.088 1.00 93.88 253 GLU A O 1
ATOM 2045 N N . LEU A 1 254 ? -16.033 -12.830 -10.567 1.00 95.25 254 LEU A N 1
ATOM 2046 C CA . LEU A 1 254 ? -14.756 -12.967 -9.871 1.00 95.25 254 LEU A CA 1
ATOM 2047 C C . LEU A 1 254 ? -14.419 -14.456 -9.721 1.00 95.25 254 LEU A C 1
ATOM 2049 O O . LEU A 1 254 ? -15.298 -15.279 -9.483 1.00 95.25 254 LEU A O 1
ATOM 2053 N N . TYR A 1 255 ? -13.143 -14.804 -9.811 1.00 93.94 255 TYR A N 1
ATOM 2054 C CA . TYR A 1 255 ? -12.609 -16.126 -9.508 1.00 93.94 255 TYR A CA 1
ATOM 2055 C C . TYR A 1 255 ? -12.643 -16.399 -8.000 1.00 93.94 255 TYR A C 1
ATOM 2057 O O . TYR A 1 255 ? -13.023 -17.479 -7.557 1.00 93.94 255 TYR A O 1
ATOM 2065 N N . ALA A 1 256 ? -12.243 -15.406 -7.205 1.00 93.00 256 ALA A N 1
ATOM 2066 C CA . ALA A 1 256 ? -12.216 -15.450 -5.747 1.00 93.00 256 ALA A CA 1
ATOM 2067 C C . ALA A 1 256 ? -12.208 -14.026 -5.169 1.00 93.00 256 ALA A C 1
ATOM 2069 O O . ALA A 1 256 ? -11.993 -13.053 -5.892 1.00 93.00 256 ALA A O 1
ATOM 2070 N N . GLN A 1 257 ? -12.356 -13.899 -3.845 1.00 92.00 257 GLN A N 1
ATOM 2071 C CA . GLN A 1 257 ? -12.331 -12.599 -3.153 1.00 92.00 257 GLN A CA 1
ATOM 2072 C C . GLN A 1 257 ? -11.060 -11.775 -3.443 1.00 92.00 257 GLN A C 1
ATOM 2074 O O . GLN A 1 257 ? -11.110 -10.551 -3.502 1.00 92.00 257 GLN A O 1
ATOM 2079 N N . MET A 1 258 ? -9.925 -12.444 -3.675 1.00 90.94 258 MET A N 1
ATOM 2080 C CA . MET A 1 258 ? -8.633 -11.811 -3.961 1.00 90.94 258 MET A CA 1
ATOM 2081 C C . MET A 1 258 ? -8.530 -11.178 -5.356 1.00 90.94 258 MET A C 1
ATOM 2083 O O . MET A 1 258 ? -7.592 -10.421 -5.601 1.00 90.94 258 MET A O 1
ATOM 2087 N N . GLU A 1 259 ? -9.479 -11.441 -6.257 1.00 94.25 259 GLU A N 1
ATOM 2088 C CA . GLU A 1 259 ? -9.545 -10.764 -7.556 1.00 94.25 259 GLU A CA 1
ATOM 2089 C C . GLU A 1 259 ? -10.168 -9.367 -7.448 1.00 94.25 259 GLU A C 1
ATOM 2091 O O . GLU A 1 259 ? -9.905 -8.506 -8.283 1.00 94.25 259 GLU A O 1
ATOM 2096 N N . PHE A 1 260 ? -10.976 -9.097 -6.420 1.00 94.44 260 PHE A N 1
ATOM 2097 C CA . PHE A 1 260 ? -11.622 -7.795 -6.291 1.00 94.44 260 PHE A CA 1
ATOM 2098 C C . PHE A 1 260 ? -10.581 -6.684 -6.065 1.00 94.44 260 PHE A C 1
ATOM 2100 O O . PHE A 1 260 ? -9.965 -6.575 -4.999 1.00 94.44 260 PHE A O 1
ATOM 2107 N N . TYR A 1 261 ? -10.368 -5.848 -7.078 1.00 92.44 261 TYR A N 1
ATOM 2108 C CA . TYR A 1 261 ? -9.424 -4.730 -7.104 1.00 92.44 261 TYR A CA 1
ATOM 2109 C C . TYR A 1 261 ? -10.070 -3.466 -6.525 1.00 92.44 261 TYR A C 1
ATOM 2111 O O . TYR A 1 261 ? -10.160 -2.422 -7.168 1.00 92.44 261 TYR A O 1
ATOM 2119 N N . GLY A 1 262 ? -10.562 -3.584 -5.291 1.00 93.19 262 GLY A N 1
ATOM 2120 C CA . GLY A 1 262 ? -11.055 -2.457 -4.509 1.00 93.19 262 GLY A CA 1
ATOM 2121 C C . GLY A 1 262 ? -9.919 -1.644 -3.869 1.00 93.19 262 GLY A C 1
ATOM 2122 O O . GLY A 1 262 ? -8.829 -2.169 -3.645 1.00 93.19 262 GLY A O 1
ATOM 2123 N N . PRO A 1 263 ? -10.168 -0.373 -3.510 1.00 95.44 263 PRO A N 1
ATOM 2124 C CA . PRO A 1 263 ? -9.191 0.494 -2.832 1.00 95.44 263 PRO A CA 1
ATOM 2125 C C . PRO A 1 263 ? -8.803 0.021 -1.422 1.00 95.44 263 PRO A C 1
ATOM 2127 O O . PRO A 1 263 ? -7.740 0.394 -0.925 1.00 95.44 263 PRO A O 1
ATOM 2130 N N . VAL A 1 264 ? -9.676 -0.755 -0.769 1.00 97.19 264 VAL A N 1
ATOM 2131 C CA . VAL A 1 264 ? -9.466 -1.324 0.567 1.00 97.19 264 VAL A CA 1
ATOM 2132 C C . VAL A 1 264 ? -9.975 -2.755 0.581 1.00 97.19 264 VAL A C 1
ATOM 2134 O O . VAL A 1 264 ? -11.095 -3.016 0.127 1.00 97.19 264 VAL A O 1
ATOM 2137 N N . ARG A 1 265 ? -9.186 -3.670 1.140 1.00 97.44 265 ARG A N 1
ATOM 2138 C CA . ARG A 1 265 ? -9.587 -5.058 1.381 1.00 97.44 265 ARG A CA 1
ATOM 2139 C C . ARG A 1 265 ? -9.683 -5.345 2.871 1.00 97.44 265 ARG A C 1
ATOM 2141 O O . ARG A 1 265 ? -8.829 -4.936 3.655 1.00 97.44 265 ARG A O 1
ATOM 2148 N N . ILE A 1 266 ? -10.717 -6.092 3.246 1.00 97.69 266 ILE A N 1
ATOM 2149 C CA . ILE A 1 266 ? -10.802 -6.723 4.562 1.00 97.69 266 ILE A CA 1
ATOM 2150 C C . ILE A 1 266 ? -9.950 -7.989 4.570 1.00 97.69 266 ILE A C 1
ATOM 2152 O O . ILE A 1 266 ? -9.947 -8.745 3.602 1.00 97.69 266 ILE A O 1
ATOM 2156 N N . LYS A 1 267 ? -9.222 -8.242 5.660 1.00 97.50 267 LYS A N 1
ATOM 2157 C CA . LYS A 1 267 ? -8.277 -9.363 5.745 1.00 97.50 267 LYS A CA 1
ATOM 2158 C C . LYS A 1 267 ? -8.379 -10.092 7.088 1.00 97.50 267 LYS A C 1
ATOM 2160 O O . LYS A 1 267 ? -8.954 -9.587 8.058 1.00 97.50 267 LYS A O 1
ATOM 2165 N N . GLY A 1 268 ? -7.820 -11.301 7.122 1.00 93.94 268 GLY A N 1
ATOM 2166 C CA . GLY A 1 268 ? -7.720 -12.132 8.324 1.00 93.94 268 GLY A CA 1
ATOM 2167 C C . GLY A 1 268 ? -8.686 -13.307 8.415 1.00 93.94 268 GLY A C 1
ATOM 2168 O O . GLY A 1 268 ? -8.687 -13.977 9.443 1.00 93.94 268 GLY A O 1
ATOM 2169 N N . GLN A 1 269 ? -9.489 -13.559 7.379 1.00 95.25 269 GLN A N 1
ATOM 2170 C CA . GLN A 1 269 ? -10.342 -14.743 7.288 1.00 95.25 269 GLN A CA 1
ATOM 2171 C C . GLN A 1 269 ? -10.109 -15.472 5.966 1.00 95.25 269 GLN A C 1
ATOM 2173 O O . GLN A 1 269 ? -9.904 -14.840 4.928 1.00 95.25 269 GLN A O 1
ATOM 2178 N N . ALA A 1 270 ? -10.147 -16.805 6.006 1.00 90.19 270 ALA A N 1
ATOM 2179 C CA . ALA A 1 270 ? -10.032 -17.630 4.807 1.00 90.19 270 ALA A CA 1
ATOM 2180 C C . ALA A 1 270 ? -11.325 -17.597 3.979 1.00 90.19 270 ALA A C 1
ATOM 2182 O O . ALA A 1 270 ? -11.263 -17.506 2.754 1.00 90.19 270 ALA A O 1
ATOM 2183 N N . ASN A 1 271 ? -12.486 -17.619 4.646 1.00 93.88 271 ASN A N 1
ATOM 2184 C CA . ASN A 1 271 ? -13.795 -17.582 4.000 1.00 93.88 271 ASN A CA 1
ATOM 2185 C C . ASN A 1 271 ? -14.540 -16.282 4.312 1.00 93.88 271 ASN A C 1
ATOM 2187 O O . ASN A 1 271 ? -14.474 -15.757 5.422 1.00 93.88 271 ASN A O 1
ATOM 2191 N N . LEU A 1 272 ? -15.330 -15.815 3.344 1.00 93.81 272 LEU A N 1
ATOM 2192 C CA . LEU A 1 272 ? -16.127 -14.590 3.458 1.00 93.81 272 LEU A CA 1
ATOM 2193 C C . LEU A 1 272 ? -17.134 -14.624 4.624 1.00 93.81 272 LEU A C 1
ATOM 2195 O O . LEU A 1 272 ? -17.338 -13.618 5.298 1.00 93.81 272 LEU A O 1
ATOM 2199 N N . ASN A 1 273 ? -17.729 -15.784 4.910 1.00 92.81 273 ASN A N 1
ATOM 2200 C CA . ASN A 1 273 ? -18.718 -15.913 5.987 1.00 92.81 273 ASN A CA 1
ATOM 2201 C C . ASN A 1 273 ? -18.088 -15.876 7.391 1.00 92.81 273 ASN A C 1
ATOM 2203 O O . ASN A 1 273 ? -18.760 -15.527 8.360 1.00 92.81 273 ASN A O 1
ATOM 2207 N N . ASP A 1 274 ? -16.790 -16.170 7.513 1.00 96.62 274 ASP A N 1
ATOM 2208 C CA . ASP A 1 274 ? -16.099 -16.203 8.807 1.00 96.62 274 ASP A CA 1
ATOM 2209 C C . ASP A 1 274 ? -15.905 -14.789 9.388 1.00 96.62 274 ASP A C 1
ATOM 2211 O O . ASP A 1 274 ? -15.664 -14.629 10.587 1.00 96.62 274 ASP A O 1
ATOM 2215 N N . TYR A 1 275 ? -16.049 -13.735 8.574 1.00 96.50 275 TYR A N 1
ATOM 2216 C CA . TYR A 1 275 ? -15.981 -12.351 9.051 1.00 96.50 275 TYR A CA 1
ATOM 2217 C C . TYR A 1 275 ? -17.094 -12.016 10.049 1.00 96.50 275 TYR A C 1
ATOM 2219 O O . TYR A 1 275 ? -16.873 -11.193 10.939 1.00 96.50 275 TYR A O 1
ATOM 2227 N N . GLU A 1 276 ? -18.264 -12.654 9.962 1.00 92.81 276 GLU A N 1
ATOM 2228 C CA . GLU A 1 276 ? -19.357 -12.410 10.909 1.00 92.81 276 GLU A CA 1
ATOM 2229 C C . GLU A 1 276 ? -19.031 -12.936 12.313 1.00 92.81 276 GLU A C 1
ATOM 2231 O O . GLU A 1 276 ? -19.311 -12.262 13.307 1.00 92.81 276 GLU A O 1
ATOM 2236 N N . THR A 1 277 ? -18.403 -14.112 12.404 1.00 94.31 277 THR A N 1
ATOM 2237 C CA . THR A 1 277 ? -18.126 -14.784 13.682 1.00 94.31 277 THR A CA 1
ATOM 2238 C C . THR A 1 277 ? -16.766 -14.417 14.266 1.00 94.31 277 THR A C 1
ATOM 2240 O O . THR A 1 277 ? -16.645 -14.248 15.479 1.00 94.31 277 THR A O 1
ATOM 2243 N N . ASN A 1 278 ? -15.744 -14.271 13.421 1.00 96.94 278 ASN A N 1
ATOM 2244 C CA . ASN A 1 278 ? -14.346 -14.141 13.845 1.00 96.94 278 ASN A CA 1
ATOM 2245 C C . ASN A 1 278 ? -13.813 -12.704 13.725 1.00 96.94 278 ASN A C 1
ATOM 2247 O O . ASN A 1 278 ? -12.747 -12.385 14.275 1.00 96.94 278 ASN A O 1
ATOM 2251 N N . GLY A 1 279 ? -14.566 -11.846 13.032 1.00 97.81 279 GLY A N 1
ATOM 2252 C CA . GLY A 1 279 ? -14.265 -10.441 12.806 1.00 97.81 279 GLY A CA 1
ATOM 2253 C C . GLY A 1 279 ? -13.127 -10.193 11.815 1.00 97.81 279 GLY A C 1
ATOM 2254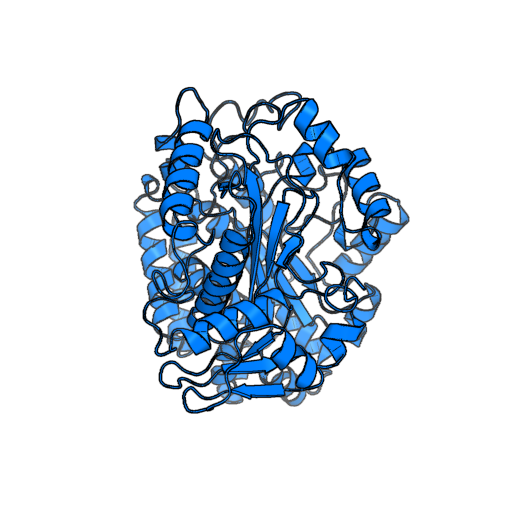 O O . GLY A 1 279 ? -12.287 -11.054 11.552 1.00 97.81 279 GLY A O 1
ATOM 2255 N N . ILE A 1 280 ? -13.063 -8.975 11.288 1.00 98.50 280 ILE A N 1
ATOM 2256 C CA . ILE A 1 280 ? -11.915 -8.483 10.515 1.00 98.50 280 ILE A CA 1
ATOM 2257 C C . ILE A 1 280 ? -10.670 -8.478 11.419 1.00 98.50 280 ILE A C 1
ATOM 2259 O O . ILE A 1 280 ? -10.775 -8.166 12.609 1.00 98.50 280 ILE A O 1
ATOM 2263 N N . LYS A 1 281 ? -9.496 -8.850 10.888 1.00 98.19 281 LYS A N 1
ATOM 2264 C CA . LYS A 1 281 ? -8.226 -8.786 11.641 1.00 98.19 281 LYS A CA 1
ATOM 2265 C C . LYS A 1 281 ? -7.390 -7.571 11.289 1.00 98.19 281 LYS A C 1
ATOM 2267 O O . LYS A 1 281 ? -6.742 -7.044 12.183 1.00 98.19 281 LYS A O 1
ATOM 2272 N N . TYR A 1 282 ? -7.421 -7.141 10.031 1.00 98.69 282 TYR A N 1
ATOM 2273 C CA . TYR A 1 282 ? -6.744 -5.941 9.546 1.00 98.69 282 TYR A CA 1
ATOM 2274 C C . TYR A 1 282 ? -7.355 -5.475 8.217 1.00 98.69 282 TYR A C 1
ATOM 2276 O O . TYR A 1 282 ? -8.134 -6.204 7.587 1.00 98.69 282 TYR A O 1
ATOM 2284 N N . LEU A 1 283 ? -7.015 -4.253 7.811 1.00 98.81 283 LEU A N 1
ATOM 2285 C CA . LEU A 1 283 ? -7.357 -3.673 6.512 1.00 98.81 283 LEU A CA 1
ATOM 2286 C C . LEU A 1 283 ? -6.096 -3.511 5.665 1.00 98.81 283 LEU A C 1
ATOM 2288 O O . LEU A 1 283 ? -5.065 -3.101 6.186 1.00 98.81 283 LEU A O 1
ATOM 2292 N N . GLU A 1 284 ? -6.207 -3.786 4.370 1.00 98.81 284 GLU A N 1
ATOM 2293 C CA . GLU A 1 284 ? -5.165 -3.549 3.363 1.00 98.81 284 GLU A CA 1
ATOM 2294 C C . GLU A 1 284 ? -5.628 -2.407 2.447 1.00 98.81 284 GLU A C 1
ATOM 2296 O O . GLU A 1 284 ? -6.649 -2.526 1.766 1.00 98.81 284 GLU A O 1
ATOM 2301 N N . PHE A 1 285 ? -4.904 -1.290 2.443 1.00 98.62 285 PHE A N 1
ATOM 2302 C CA . PHE A 1 285 ? -5.168 -0.102 1.632 1.00 98.62 285 PHE A CA 1
ATOM 2303 C C . PHE A 1 285 ? -4.257 -0.094 0.412 1.00 98.62 285 PHE A C 1
ATOM 2305 O O . PHE A 1 285 ? -3.041 -0.159 0.550 1.00 98.62 285 PHE A O 1
ATOM 2312 N N . ARG A 1 286 ? -4.835 0.038 -0.783 1.00 97.06 286 ARG A N 1
ATOM 2313 C CA . ARG A 1 286 ? -4.130 -0.205 -2.054 1.00 97.06 286 ARG A CA 1
ATOM 2314 C C . ARG A 1 286 ? -4.005 1.045 -2.929 1.00 97.06 286 ARG A C 1
ATOM 2316 O O . ARG A 1 286 ? -3.816 0.936 -4.135 1.00 97.06 286 ARG A O 1
ATOM 2323 N N . VAL A 1 287 ? -4.161 2.238 -2.359 1.00 95.19 287 VAL A N 1
ATOM 2324 C CA . VAL A 1 287 ? -4.275 3.495 -3.130 1.00 95.19 287 VAL A CA 1
ATOM 2325 C C . VAL A 1 287 ? -2.938 4.164 -3.452 1.00 95.19 287 VAL A C 1
ATOM 2327 O O . VAL A 1 287 ? -2.899 5.047 -4.303 1.00 95.19 287 VAL A O 1
ATOM 2330 N N . PHE A 1 288 ? -1.848 3.763 -2.796 1.00 97.75 288 PHE A N 1
ATOM 2331 C CA . PHE A 1 288 ? -0.547 4.391 -3.000 1.00 97.75 288 PHE A CA 1
ATOM 2332 C C . PHE A 1 288 ? 0.065 3.930 -4.322 1.00 97.75 288 PHE A C 1
ATOM 2334 O O . PHE A 1 288 ? 0.240 2.731 -4.564 1.00 97.75 288 PHE A O 1
ATOM 2341 N N . ASP A 1 289 ? 0.389 4.901 -5.173 1.00 98.62 289 ASP A N 1
ATOM 2342 C CA . ASP A 1 289 ? 1.327 4.669 -6.262 1.00 98.62 289 ASP A CA 1
ATOM 2343 C C . ASP A 1 289 ? 2.744 4.606 -5.678 1.00 98.62 289 ASP A C 1
ATOM 2345 O O . ASP A 1 289 ? 3.031 5.180 -4.627 1.00 98.62 289 ASP A O 1
ATOM 2349 N N . THR A 1 290 ? 3.646 3.915 -6.365 1.00 98.19 290 THR A N 1
ATOM 2350 C CA . THR A 1 290 ? 5.053 3.858 -5.972 1.00 98.19 290 THR A CA 1
ATOM 2351 C C . THR A 1 290 ? 5.686 5.241 -6.132 1.00 98.19 290 THR A C 1
ATOM 2353 O O . THR A 1 290 ? 5.663 5.811 -7.221 1.00 98.19 290 THR A O 1
ATOM 2356 N N . ASN A 1 291 ? 6.290 5.770 -5.069 1.00 98.06 291 ASN A N 1
ATOM 2357 C CA . ASN A 1 291 ? 7.040 7.020 -5.073 1.00 98.06 291 ASN A CA 1
ATOM 2358 C C . ASN A 1 291 ? 8.449 6.794 -5.663 1.00 98.06 291 ASN A C 1
ATOM 2360 O O . ASN A 1 291 ? 9.333 6.263 -4.979 1.00 98.06 291 ASN A O 1
ATOM 2364 N N . PRO A 1 292 ? 8.724 7.230 -6.909 1.00 96.88 292 PRO A N 1
ATOM 2365 C CA . PRO A 1 292 ? 9.998 6.945 -7.565 1.00 96.88 292 PRO A CA 1
ATOM 2366 C C . PRO A 1 292 ? 11.165 7.696 -6.932 1.00 96.88 292 PRO A C 1
ATOM 2368 O O . PRO A 1 292 ? 12.316 7.309 -7.131 1.00 96.88 292 PRO A O 1
ATOM 2371 N N . PHE A 1 293 ? 10.918 8.773 -6.181 1.00 96.88 293 PHE A N 1
ATOM 2372 C CA . PHE A 1 293 ? 11.973 9.636 -5.648 1.00 96.88 293 PHE A CA 1
ATOM 2373 C C . PHE A 1 293 ? 12.631 9.080 -4.386 1.00 96.88 293 PHE A C 1
ATOM 2375 O O . PHE A 1 293 ? 13.707 9.544 -4.014 1.00 96.88 293 PHE A O 1
ATOM 2382 N N . THR A 1 294 ? 12.054 8.042 -3.783 1.00 95.88 294 THR A N 1
ATOM 2383 C CA . THR A 1 294 ? 12.660 7.285 -2.682 1.00 95.88 294 THR A CA 1
ATOM 2384 C C . THR A 1 294 ? 13.146 5.930 -3.209 1.00 95.88 294 THR A C 1
ATOM 2386 O O . THR A 1 294 ? 12.574 5.382 -4.154 1.00 95.88 294 THR A O 1
ATOM 2389 N N . PRO A 1 295 ? 14.229 5.361 -2.652 1.00 94.06 295 PRO A N 1
ATOM 2390 C CA . PRO A 1 295 ? 14.672 4.025 -3.037 1.00 94.06 295 PRO A CA 1
ATOM 2391 C C . PRO A 1 295 ? 13.702 2.924 -2.583 1.00 94.06 295 PRO A C 1
ATOM 2393 O O . PRO A 1 295 ? 13.774 1.827 -3.129 1.00 94.06 295 PRO A O 1
ATOM 2396 N N . LEU A 1 296 ? 12.845 3.198 -1.595 1.00 96.38 296 LEU A N 1
ATOM 2397 C CA . LEU A 1 296 ? 11.910 2.239 -1.004 1.00 96.38 296 LEU A CA 1
ATOM 2398 C C . LEU A 1 296 ? 10.531 2.261 -1.675 1.00 96.38 296 LEU A C 1
ATOM 2400 O O . LEU A 1 296 ? 9.703 1.431 -1.337 1.00 96.38 296 LEU A O 1
ATOM 2404 N N . GLY A 1 297 ? 10.267 3.192 -2.598 1.00 97.50 297 GLY A N 1
ATOM 2405 C CA . GLY A 1 297 ? 8.949 3.336 -3.225 1.00 97.50 297 GLY A CA 1
ATOM 2406 C C . GLY A 1 297 ? 7.898 4.021 -2.343 1.00 97.50 297 GLY A C 1
ATOM 2407 O O . GLY A 1 297 ? 6.792 4.262 -2.808 1.00 97.50 297 GLY A O 1
ATOM 2408 N N . ILE A 1 298 ? 8.249 4.351 -1.101 1.00 98.38 298 ILE A N 1
ATOM 2409 C CA . ILE A 1 298 ? 7.483 5.137 -0.127 1.00 98.38 298 ILE A CA 1
ATOM 2410 C C . ILE A 1 298 ? 8.473 5.752 0.883 1.00 98.38 298 ILE A C 1
ATOM 2412 O O . ILE A 1 298 ? 9.600 5.256 1.011 1.00 98.38 298 ILE A O 1
ATOM 2416 N N . ASP A 1 299 ? 8.125 6.846 1.555 1.00 96.56 299 ASP A N 1
ATOM 2417 C CA . ASP A 1 299 ? 8.887 7.418 2.674 1.00 96.56 299 ASP A CA 1
ATOM 2418 C C . ASP A 1 299 ? 8.131 7.387 4.017 1.00 96.56 299 ASP A C 1
ATOM 2420 O O . ASP A 1 299 ? 6.936 7.111 4.091 1.00 96.56 299 ASP A O 1
ATOM 2424 N N . GLU A 1 300 ? 8.856 7.644 5.110 1.00 97.81 300 GLU A N 1
ATOM 2425 C CA . GLU A 1 300 ? 8.298 7.609 6.468 1.00 97.81 300 GLU A CA 1
ATOM 2426 C C . GLU A 1 300 ? 7.197 8.660 6.685 1.00 97.81 300 GLU A C 1
ATOM 2428 O O . GLU A 1 300 ? 6.244 8.394 7.411 1.00 97.81 300 GLU A O 1
ATOM 2433 N N . GLN A 1 301 ? 7.273 9.826 6.033 1.00 97.62 301 GLN A N 1
ATOM 2434 C CA . GLN A 1 301 ? 6.249 10.864 6.180 1.00 97.62 301 GLN A CA 1
ATOM 2435 C C . GLN A 1 301 ? 4.944 10.449 5.496 1.00 97.62 301 GLN A C 1
ATOM 2437 O O . GLN A 1 301 ? 3.870 10.731 6.030 1.00 97.62 301 GLN A O 1
ATOM 2442 N N . GLU A 1 302 ? 5.018 9.740 4.366 1.00 98.31 302 GLU A N 1
ATOM 2443 C CA . GLU A 1 302 ? 3.855 9.141 3.699 1.00 98.31 302 GLU A CA 1
ATOM 2444 C C . GLU A 1 302 ? 3.165 8.121 4.625 1.00 98.31 302 GLU A C 1
ATOM 2446 O O . GLU A 1 302 ? 1.938 8.148 4.781 1.00 98.31 302 GLU A O 1
ATOM 2451 N N . VAL A 1 303 ? 3.948 7.275 5.311 1.00 98.62 303 VAL A N 1
ATOM 2452 C CA . VAL A 1 303 ? 3.438 6.297 6.292 1.00 98.62 303 VAL A CA 1
ATOM 2453 C C . VAL A 1 303 ? 2.849 6.989 7.529 1.00 98.62 303 VAL A C 1
ATOM 2455 O O . VAL A 1 303 ? 1.727 6.666 7.930 1.00 98.62 303 VAL A O 1
ATOM 2458 N N . ASP A 1 304 ? 3.538 7.984 8.096 1.00 98.69 304 ASP A N 1
ATOM 2459 C CA . ASP A 1 304 ? 3.060 8.784 9.232 1.00 98.69 304 ASP A CA 1
ATOM 2460 C C . ASP A 1 304 ? 1.743 9.507 8.895 1.00 98.69 304 ASP A C 1
ATOM 2462 O O . ASP A 1 304 ? 0.800 9.518 9.694 1.00 98.69 304 ASP A O 1
ATOM 2466 N N . PHE A 1 305 ? 1.639 10.091 7.695 1.00 98.69 305 PHE A N 1
ATOM 2467 C CA . PHE A 1 305 ? 0.412 10.739 7.234 1.00 98.69 305 PHE A CA 1
ATOM 2468 C C . PHE A 1 305 ? -0.736 9.736 7.117 1.00 98.69 305 PHE A C 1
ATOM 2470 O O . PHE A 1 305 ? -1.848 10.008 7.581 1.00 98.69 305 PHE A O 1
ATOM 2477 N N . MET A 1 306 ? -0.471 8.556 6.549 1.00 98.62 306 MET A N 1
ATOM 2478 C CA . MET A 1 306 ? -1.462 7.490 6.457 1.00 98.62 306 MET A CA 1
ATOM 2479 C C . MET A 1 306 ? -1.922 7.038 7.848 1.00 98.62 306 MET A C 1
ATOM 2481 O O . MET A 1 306 ? -3.125 6.975 8.101 1.00 98.62 306 MET A O 1
ATOM 2485 N N . ARG A 1 307 ? -1.003 6.820 8.798 1.00 98.62 307 ARG A N 1
ATOM 2486 C CA . ARG A 1 307 ? -1.349 6.482 10.190 1.00 98.62 307 ARG A CA 1
ATOM 2487 C C . ARG A 1 307 ? -2.218 7.560 10.838 1.00 98.62 307 ARG A C 1
ATOM 2489 O O . ARG A 1 307 ? -3.196 7.232 11.521 1.00 98.62 307 ARG A O 1
ATOM 2496 N N . ALA A 1 308 ? -1.903 8.835 10.615 1.00 98.69 308 ALA A N 1
ATOM 2497 C CA . ALA A 1 308 ? -2.707 9.950 11.103 1.00 98.69 308 ALA A CA 1
ATOM 2498 C C . ALA A 1 308 ? -4.131 9.915 10.519 1.00 98.69 308 ALA A C 1
ATOM 2500 O O . ALA A 1 308 ? -5.109 9.997 11.268 1.00 98.69 308 ALA A O 1
ATOM 2501 N N . LEU A 1 309 ? -4.261 9.727 9.201 1.00 98.75 309 LEU A N 1
ATOM 2502 C CA . LEU A 1 309 ? -5.549 9.638 8.512 1.00 98.75 309 LEU A CA 1
ATOM 2503 C C . LEU A 1 309 ? -6.379 8.441 8.986 1.00 98.75 309 LEU A C 1
ATOM 2505 O O . LEU A 1 309 ? -7.577 8.589 9.228 1.00 98.75 309 LEU A O 1
ATOM 2509 N N . LEU A 1 310 ? -5.769 7.267 9.155 1.00 98.75 310 LEU A N 1
ATOM 2510 C CA . LEU A 1 310 ? -6.458 6.062 9.623 1.00 98.75 310 LEU A CA 1
ATOM 2511 C C . LEU A 1 310 ? -6.911 6.186 11.080 1.00 98.75 310 LEU A C 1
ATOM 2513 O O . LEU A 1 310 ? -8.040 5.818 11.410 1.00 98.75 310 LEU A O 1
ATOM 2517 N N . THR A 1 311 ? -6.080 6.777 11.940 1.00 98.50 311 THR A N 1
ATOM 2518 C CA . THR A 1 311 ? -6.454 7.035 13.339 1.00 98.50 311 THR A CA 1
ATOM 2519 C C . THR A 1 311 ? -7.587 8.055 13.423 1.00 98.50 311 THR A C 1
ATOM 2521 O O . THR A 1 311 ? -8.547 7.860 14.166 1.00 98.50 311 THR A O 1
ATOM 2524 N N . TYR A 1 312 ? -7.534 9.118 12.615 1.00 98.62 312 TYR A N 1
ATOM 2525 C CA . TYR A 1 312 ? -8.638 10.070 12.496 1.00 98.62 312 TYR A CA 1
ATOM 2526 C C . TYR A 1 312 ? -9.913 9.393 11.965 1.00 98.62 312 TYR A C 1
ATOM 2528 O O . TYR A 1 312 ? -11.002 9.606 12.500 1.00 98.62 312 TYR A O 1
ATOM 2536 N N . SER A 1 313 ? -9.782 8.510 10.973 1.00 98.25 313 SER A N 1
ATOM 2537 C CA . SER A 1 313 ? -10.890 7.735 10.397 1.00 98.25 313 SER A CA 1
ATOM 2538 C C . SER A 1 313 ? -11.547 6.799 11.416 1.00 98.25 313 SER A C 1
ATOM 2540 O O . SER A 1 313 ? -12.760 6.610 11.374 1.00 98.25 313 SER A O 1
ATOM 2542 N N . LEU A 1 314 ? -10.781 6.248 12.361 1.00 98.00 314 LEU A N 1
ATOM 2543 C CA . LEU A 1 314 ? -11.297 5.416 13.450 1.00 98.00 314 LEU A CA 1
ATOM 2544 C C . LEU A 1 314 ? -12.206 6.202 14.405 1.00 98.00 314 LEU A C 1
ATOM 2546 O O . LEU A 1 314 ? -13.257 5.709 14.820 1.00 98.00 314 LEU A O 1
ATOM 2550 N N . VAL A 1 315 ? -11.807 7.422 14.763 1.00 97.19 315 VAL A N 1
ATOM 2551 C CA . VAL A 1 315 ? -12.525 8.241 15.755 1.00 97.19 315 VAL A CA 1
ATOM 2552 C C . VAL A 1 315 ? -13.601 9.138 15.146 1.00 97.19 315 VAL A C 1
ATOM 2554 O O . VAL A 1 315 ? -14.428 9.678 15.874 1.00 97.19 315 VAL A O 1
ATOM 2557 N N . THR A 1 316 ? -13.641 9.266 13.820 1.00 96.00 316 THR A N 1
ATOM 2558 C CA . THR A 1 316 ? -14.641 10.078 13.119 1.00 96.00 316 THR A CA 1
ATOM 2559 C C . THR A 1 316 ? -15.976 9.344 13.012 1.00 96.00 316 THR A C 1
ATOM 2561 O O . THR A 1 316 ? -16.058 8.204 12.549 1.00 96.00 316 THR A O 1
ATOM 2564 N N . VAL A 1 317 ? -17.048 10.006 13.442 1.00 92.50 317 VAL A N 1
ATOM 2565 C CA . VAL A 1 317 ? -18.410 9.463 13.386 1.00 92.50 317 VAL A CA 1
ATOM 2566 C C . VAL A 1 317 ? -18.897 9.378 11.937 1.00 92.50 317 VAL A C 1
ATOM 2568 O O . VAL A 1 317 ? -18.626 10.259 11.126 1.00 92.50 317 VAL A O 1
ATOM 2571 N N . ILE A 1 318 ? -19.644 8.316 11.631 1.00 90.88 318 ILE A N 1
ATOM 2572 C CA . ILE A 1 318 ? -20.293 8.109 10.335 1.00 90.88 318 ILE A CA 1
ATOM 2573 C C . ILE A 1 318 ? -21.798 8.281 10.492 1.00 90.88 318 ILE A C 1
ATOM 2575 O O . ILE A 1 318 ? -22.403 7.672 11.379 1.00 90.88 318 ILE A O 1
ATOM 2579 N N . ASP A 1 319 ? -22.391 9.067 9.597 1.00 89.19 319 ASP A N 1
ATOM 2580 C CA . ASP A 1 319 ? -23.832 9.085 9.394 1.00 89.19 319 ASP A CA 1
ATOM 2581 C C . ASP A 1 319 ? -24.222 7.955 8.432 1.00 89.19 319 ASP A C 1
ATOM 2583 O O . ASP A 1 319 ? -23.951 7.992 7.233 1.00 89.19 319 ASP A O 1
ATOM 2587 N N . GLY A 1 320 ? -24.846 6.908 8.973 1.00 87.62 320 GLY A N 1
ATOM 2588 C CA . GLY A 1 320 ? -25.281 5.761 8.176 1.00 87.62 320 GLY A CA 1
ATOM 2589 C C . GLY A 1 320 ? -26.426 6.074 7.208 1.00 87.62 320 GLY A C 1
ATOM 2590 O O . GLY A 1 320 ? -26.690 5.260 6.329 1.00 87.62 320 GLY A O 1
ATOM 2591 N N . SER A 1 321 ? -27.115 7.213 7.351 1.00 90.69 321 SER A N 1
ATOM 2592 C CA . SER A 1 321 ? -28.253 7.572 6.494 1.00 90.69 321 SER A CA 1
ATOM 2593 C C . SER A 1 321 ? -27.836 8.124 5.127 1.00 90.69 321 SER A C 1
ATOM 2595 O O . SER A 1 321 ? -28.587 7.992 4.162 1.00 90.69 321 SER A O 1
ATOM 2597 N N . THR A 1 322 ? -26.628 8.683 5.026 1.00 93.62 322 THR A N 1
ATOM 2598 C CA . THR A 1 322 ? -26.078 9.299 3.807 1.00 93.62 322 THR A CA 1
ATOM 2599 C C . THR A 1 322 ? -24.900 8.524 3.221 1.00 93.62 322 THR A C 1
ATOM 2601 O O . THR A 1 322 ? -24.427 8.861 2.137 1.00 93.62 322 THR A O 1
ATOM 2604 N N . ILE A 1 323 ? -24.431 7.467 3.898 1.00 94.94 323 ILE A N 1
ATOM 2605 C CA . ILE A 1 323 ? -23.145 6.831 3.589 1.00 94.94 323 ILE A CA 1
ATOM 2606 C C . ILE A 1 323 ? -23.031 6.305 2.154 1.00 94.94 323 ILE A C 1
ATOM 2608 O O . ILE A 1 323 ? -21.978 6.440 1.546 1.00 94.94 323 ILE A O 1
ATOM 2612 N N . ASP A 1 324 ? -24.100 5.750 1.584 1.00 94.31 324 ASP A N 1
ATOM 2613 C CA . ASP A 1 324 ? -24.083 5.236 0.208 1.00 94.31 324 ASP A CA 1
ATOM 2614 C C . ASP A 1 324 ? -23.814 6.360 -0.810 1.00 94.31 324 ASP A C 1
ATOM 2616 O O . ASP A 1 324 ? -22.905 6.278 -1.637 1.00 94.31 324 ASP A O 1
ATOM 2620 N N . GLN A 1 325 ? -24.527 7.481 -0.661 1.00 95.56 325 GLN A N 1
ATOM 2621 C CA . GLN A 1 325 ? -24.358 8.670 -1.502 1.00 95.56 325 GLN A CA 1
ATOM 2622 C C . GLN A 1 325 ? -22.984 9.316 -1.298 1.00 95.56 325 GLN A C 1
ATOM 2624 O O . GLN A 1 325 ? -22.345 9.726 -2.265 1.00 95.56 325 GLN A O 1
ATOM 2629 N N . GLU A 1 326 ? -22.505 9.383 -0.054 1.00 96.62 326 GLU A N 1
ATOM 2630 C CA . GLU A 1 326 ? -21.184 9.930 0.267 1.00 96.62 326 GLU A CA 1
ATOM 2631 C C . GLU A 1 326 ? -20.051 9.093 -0.332 1.00 96.62 326 GLU A C 1
ATOM 2633 O O . GLU A 1 326 ? -19.096 9.653 -0.870 1.00 96.62 326 GLU A O 1
ATOM 2638 N N . LEU A 1 327 ? -20.149 7.761 -0.269 1.00 96.94 327 LEU A N 1
ATOM 2639 C CA . LEU A 1 327 ? -19.157 6.858 -0.852 1.00 96.94 327 LEU A CA 1
ATOM 2640 C C . LEU A 1 327 ? -19.156 6.936 -2.382 1.00 96.94 327 LEU A C 1
ATOM 2642 O O . LEU A 1 327 ? -18.079 6.962 -2.981 1.00 96.94 327 LEU A O 1
ATOM 2646 N N . ALA A 1 328 ? -20.331 7.022 -3.013 1.00 95.81 328 ALA A N 1
ATOM 2647 C CA . ALA A 1 328 ? -20.445 7.218 -4.456 1.00 95.81 328 ALA A CA 1
ATOM 2648 C C . ALA A 1 328 ? -19.821 8.555 -4.897 1.00 95.81 328 ALA A C 1
ATOM 2650 O O . ALA A 1 328 ? -18.944 8.571 -5.761 1.00 95.81 328 ALA A O 1
ATOM 2651 N N . ALA A 1 329 ? -20.179 9.662 -4.235 1.00 96.69 329 ALA A N 1
ATOM 2652 C CA . ALA A 1 329 ? -19.623 10.984 -4.525 1.00 96.69 329 ALA A CA 1
ATOM 2653 C C . ALA A 1 329 ? -18.102 11.041 -4.294 1.00 96.69 329 ALA A C 1
ATOM 2655 O O . ALA A 1 329 ? -17.363 11.620 -5.089 1.00 96.69 329 ALA A O 1
ATOM 2656 N N . ALA A 1 330 ? -17.604 10.399 -3.233 1.00 96.81 330 ALA A N 1
ATOM 2657 C CA . ALA A 1 330 ? -16.170 10.301 -2.978 1.00 96.81 330 ALA A CA 1
ATOM 2658 C C . ALA A 1 330 ? -15.445 9.456 -4.036 1.00 96.81 330 ALA A C 1
ATOM 2660 O O . ALA A 1 330 ? -14.285 9.728 -4.359 1.00 96.81 330 ALA A O 1
ATOM 2661 N N . ALA A 1 331 ? -16.105 8.440 -4.599 1.00 96.12 331 ALA A N 1
ATOM 2662 C CA . ALA A 1 331 ? -15.539 7.651 -5.680 1.00 96.12 331 ALA A CA 1
ATOM 2663 C C . ALA A 1 331 ? -15.415 8.451 -6.984 1.00 96.12 331 ALA A C 1
ATOM 2665 O O . ALA A 1 331 ? -14.361 8.391 -7.621 1.00 96.12 331 ALA A O 1
ATOM 2666 N N . GLU A 1 332 ? -16.435 9.236 -7.329 1.00 96.62 332 GLU A N 1
ATOM 2667 C CA . GLU A 1 332 ? -16.407 10.164 -8.465 1.00 96.62 332 GLU A CA 1
ATOM 2668 C C . GLU A 1 332 ? -15.339 11.246 -8.283 1.00 96.62 332 GLU A C 1
ATOM 2670 O O . GLU A 1 332 ? -14.528 11.471 -9.183 1.00 96.62 332 GLU A O 1
ATOM 2675 N N . LEU A 1 333 ? -15.273 11.855 -7.093 1.00 97.62 333 LEU A N 1
ATOM 2676 C CA . LEU A 1 333 ? -14.255 12.851 -6.759 1.00 97.62 333 LEU A CA 1
ATOM 2677 C C . LEU A 1 333 ? -12.843 12.268 -6.864 1.00 97.62 333 LEU A C 1
ATOM 2679 O O . LEU A 1 333 ? -11.959 12.910 -7.425 1.00 97.62 333 LEU A O 1
ATOM 2683 N N . ASN A 1 334 ? -12.625 11.044 -6.378 1.00 97.94 334 ASN A N 1
ATOM 2684 C CA . ASN A 1 334 ? -11.337 10.370 -6.521 1.00 97.94 334 ASN A CA 1
ATOM 2685 C C . ASN A 1 334 ? -10.943 10.204 -7.988 1.00 97.94 334 ASN A C 1
ATOM 2687 O O . ASN A 1 334 ? -9.808 10.498 -8.346 1.00 97.94 334 ASN A O 1
ATOM 2691 N N . ASN A 1 335 ? -11.871 9.757 -8.837 1.00 97.25 335 ASN A N 1
ATOM 2692 C CA . ASN A 1 335 ? -11.596 9.616 -10.262 1.00 97.25 335 ASN A CA 1
ATOM 2693 C C . ASN A 1 335 ? -11.291 10.973 -10.917 1.00 97.25 335 ASN A C 1
ATOM 2695 O O . ASN A 1 335 ? -10.349 11.071 -11.697 1.00 97.25 335 ASN A O 1
ATOM 2699 N N . ALA A 1 336 ? -12.032 12.027 -10.566 1.00 97.44 336 ALA A N 1
ATOM 2700 C CA . ALA A 1 336 ? -11.762 13.376 -11.057 1.00 97.44 336 ALA A CA 1
ATOM 2701 C C . ALA A 1 336 ? -10.359 13.864 -10.653 1.00 97.44 336 ALA A C 1
ATOM 2703 O O . ALA A 1 336 ? -9.627 14.386 -11.488 1.00 97.44 336 ALA A O 1
ATOM 2704 N N . VAL A 1 337 ? -9.951 13.634 -9.400 1.00 97.81 337 VAL A N 1
ATOM 2705 C CA . VAL A 1 337 ? -8.602 13.968 -8.912 1.00 97.81 337 VAL A CA 1
ATOM 2706 C C . VAL A 1 337 ? -7.522 13.127 -9.600 1.00 97.81 337 VAL A C 1
ATOM 2708 O O . VAL A 1 337 ? -6.471 13.659 -9.953 1.00 97.81 337 VAL A O 1
ATOM 2711 N N . ALA A 1 338 ? -7.770 11.833 -9.819 1.00 98.00 338 ALA A N 1
ATOM 2712 C CA . ALA A 1 338 ? -6.850 10.926 -10.506 1.00 98.00 338 ALA A CA 1
ATOM 2713 C C . ALA A 1 338 ? -6.591 11.355 -11.961 1.00 98.00 338 ALA A C 1
ATOM 2715 O O . ALA A 1 338 ? -5.453 11.308 -12.427 1.00 98.00 338 ALA A O 1
ATOM 2716 N N . MET A 1 339 ? -7.641 11.813 -12.649 1.00 97.56 339 MET A N 1
ATOM 2717 C CA . MET A 1 339 ? -7.607 12.257 -14.048 1.00 97.56 339 MET A CA 1
ATOM 2718 C C . MET A 1 339 ? -7.177 13.718 -14.226 1.00 97.56 339 MET A C 1
ATOM 2720 O O . MET A 1 339 ? -6.993 14.176 -15.353 1.00 97.56 339 MET A O 1
ATOM 2724 N N . GLN A 1 340 ? -7.009 14.457 -13.130 1.00 96.06 340 GLN A N 1
ATOM 2725 C CA . GLN A 1 340 ? -6.574 15.846 -13.162 1.00 96.06 340 GLN A CA 1
ATOM 2726 C C . GLN A 1 340 ? -5.172 15.980 -13.776 1.00 96.06 340 GLN A C 1
ATOM 2728 O O . GLN A 1 340 ? -4.328 15.101 -13.585 1.00 96.06 340 GLN A O 1
ATOM 2733 N N . GLN A 1 341 ? -4.881 17.095 -14.457 1.00 96.06 341 GLN A N 1
ATOM 2734 C CA . GLN A 1 341 ? -3.506 17.375 -14.872 1.00 96.06 341 GLN A CA 1
ATOM 2735 C C . GLN A 1 341 ? -2.589 17.516 -13.639 1.00 96.06 341 GLN A C 1
ATOM 2737 O O . GLN A 1 341 ? -2.966 18.169 -12.663 1.00 96.06 341 GLN A O 1
ATOM 2742 N N . PRO A 1 342 ? -1.364 16.963 -13.669 1.00 96.19 342 PRO A N 1
ATOM 2743 C CA . PRO A 1 342 ? -0.480 16.894 -12.504 1.00 96.19 342 PRO A CA 1
ATOM 2744 C C . PRO A 1 342 ? -0.208 18.220 -11.789 1.00 96.19 342 PRO A C 1
ATOM 2746 O O . PRO A 1 342 ? -0.170 18.261 -10.560 1.00 96.19 342 PRO A O 1
ATOM 2749 N N . THR A 1 343 ? -0.019 19.300 -12.550 1.00 93.69 343 THR A N 1
ATOM 2750 C CA . THR A 1 343 ? 0.340 20.628 -12.030 1.00 93.69 343 THR A CA 1
ATOM 2751 C C . THR A 1 343 ? -0.864 21.473 -11.625 1.00 93.69 343 THR A C 1
ATOM 2753 O O . THR A 1 343 ? -0.687 22.584 -11.130 1.00 93.69 343 THR A O 1
ATOM 2756 N N . GLU A 1 344 ? -2.089 20.999 -11.853 1.00 94.81 344 GLU A N 1
ATOM 2757 C CA . GLU A 1 344 ? -3.274 21.725 -11.415 1.00 94.81 344 GLU A CA 1
ATOM 2758 C C . GLU A 1 344 ? -3.443 21.631 -9.897 1.00 94.81 344 GLU A C 1
ATOM 2760 O O . GLU A 1 344 ? -3.198 20.593 -9.274 1.00 94.81 344 GLU A O 1
ATOM 2765 N N . ALA A 1 345 ? -3.906 22.733 -9.310 1.00 94.44 345 ALA A N 1
ATOM 2766 C CA . ALA A 1 345 ? -4.295 22.776 -7.911 1.00 94.44 345 ALA A CA 1
ATOM 2767 C C . ALA A 1 345 ? -5.532 21.902 -7.662 1.00 94.44 345 ALA A C 1
ATOM 2769 O O . ALA A 1 345 ? -6.419 21.793 -8.512 1.00 94.44 345 ALA A O 1
ATOM 2770 N N . LEU A 1 346 ? -5.621 21.321 -6.467 1.00 94.06 346 LEU A N 1
ATOM 2771 C CA . LEU A 1 346 ? -6.766 20.517 -6.048 1.00 94.06 346 LEU A CA 1
ATOM 2772 C C . LEU A 1 346 ? -8.086 21.300 -6.170 1.00 94.06 346 LEU A C 1
ATOM 2774 O O . LEU A 1 346 ? -8.264 22.329 -5.518 1.00 94.06 346 LEU A O 1
ATOM 2778 N N . SER A 1 347 ? -9.055 20.776 -6.926 1.00 86.81 347 SER A N 1
ATOM 2779 C CA . SER A 1 347 ? -10.347 21.452 -7.133 1.00 86.81 347 SER A CA 1
ATOM 2780 C C . SER A 1 347 ? -11.149 21.643 -5.835 1.00 86.81 347 SER A C 1
ATOM 2782 O O . SER A 1 347 ? -11.783 22.677 -5.654 1.00 86.81 347 SER A O 1
ATOM 2784 N N . ASN A 1 348 ? -11.073 20.688 -4.900 1.00 88.31 348 ASN A N 1
ATOM 2785 C CA . ASN A 1 348 ? -11.725 20.733 -3.581 1.00 88.31 348 ASN A CA 1
ATOM 2786 C C . ASN A 1 348 ? -10.750 21.110 -2.450 1.00 88.31 348 ASN A C 1
ATOM 2788 O O . ASN A 1 348 ? -10.768 20.532 -1.361 1.00 88.31 348 ASN A O 1
ATOM 2792 N N . ARG A 1 349 ? -9.875 22.089 -2.700 1.00 93.25 349 ARG A N 1
ATOM 2793 C CA . ARG A 1 349 ? -8.822 22.493 -1.758 1.00 93.25 349 ARG A CA 1
ATOM 2794 C C . ARG A 1 349 ? -9.337 22.844 -0.356 1.00 93.25 349 ARG A C 1
ATOM 2796 O O . ARG A 1 349 ? -8.769 22.366 0.620 1.00 93.25 349 ARG A O 1
ATOM 2803 N N . SER A 1 350 ? -10.422 23.609 -0.242 1.00 94.81 350 SER A N 1
ATOM 2804 C CA . SER A 1 350 ? -10.980 23.998 1.065 1.00 94.81 350 SER A CA 1
ATOM 2805 C C . SER A 1 350 ? -11.414 22.792 1.907 1.00 94.81 350 SER A C 1
ATOM 2807 O O . SER A 1 350 ? -11.242 22.792 3.124 1.00 94.81 350 SER A O 1
ATOM 2809 N N . ALA A 1 351 ? -11.926 21.735 1.268 1.00 95.75 351 ALA A N 1
ATOM 2810 C CA . ALA A 1 351 ? -12.278 20.493 1.949 1.00 95.75 351 ALA A CA 1
ATOM 2811 C C . ALA A 1 351 ? -11.030 19.751 2.458 1.00 95.75 351 ALA A C 1
ATOM 2813 O O . ALA A 1 351 ? -11.053 19.221 3.567 1.00 95.75 351 ALA A O 1
ATOM 2814 N N . ALA A 1 352 ? -9.933 19.751 1.691 1.00 97.00 352 ALA A N 1
ATOM 2815 C CA . ALA A 1 352 ? -8.662 19.167 2.128 1.00 97.00 352 ALA A CA 1
ATOM 2816 C C . ALA A 1 352 ? -8.051 19.934 3.307 1.00 97.00 352 ALA A C 1
ATOM 2818 O O . ALA A 1 352 ? -7.632 19.322 4.288 1.00 97.00 352 ALA A O 1
ATOM 2819 N N . GLU A 1 353 ? -8.046 21.266 3.241 1.00 96.75 353 GLU A N 1
ATOM 2820 C CA . GLU A 1 353 ? -7.561 22.127 4.325 1.00 96.75 353 GLU A CA 1
ATOM 2821 C C . GLU A 1 353 ? -8.366 21.910 5.608 1.00 96.75 353 GLU A C 1
ATOM 2823 O O . GLU A 1 353 ? -7.784 21.735 6.682 1.00 96.75 353 GLU A O 1
ATOM 2828 N N . GLN A 1 354 ? -9.697 21.855 5.493 1.00 97.56 354 GLN A N 1
ATOM 2829 C CA . GLN A 1 354 ? -10.581 21.584 6.622 1.00 97.56 354 GLN A CA 1
ATOM 2830 C C . GLN A 1 354 ? -10.317 20.196 7.215 1.00 97.56 354 GLN A C 1
ATOM 2832 O O . GLN A 1 354 ? -10.137 20.083 8.426 1.00 97.56 354 GLN A O 1
ATOM 2837 N N . LEU A 1 355 ? -10.216 19.159 6.378 1.00 97.75 355 LEU A N 1
ATOM 2838 C CA . LEU A 1 355 ? -9.911 17.799 6.821 1.00 97.75 355 LEU A CA 1
ATOM 2839 C C 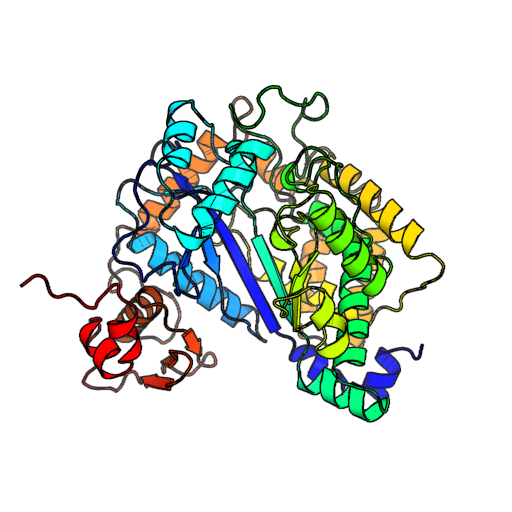. LEU A 1 355 ? -8.568 17.729 7.561 1.00 97.75 355 LEU A C 1
ATOM 2841 O O . LEU A 1 355 ? -8.510 17.211 8.672 1.00 97.75 355 LEU A O 1
ATOM 2845 N N . MET A 1 356 ? -7.493 18.280 6.994 1.00 98.25 356 MET A N 1
ATOM 2846 C CA . MET A 1 356 ? -6.166 18.266 7.625 1.00 98.25 356 MET A CA 1
ATOM 2847 C C . MET A 1 356 ? -6.121 19.109 8.915 1.00 98.25 356 MET A C 1
ATOM 2849 O O . MET A 1 356 ? -5.432 18.751 9.878 1.00 98.25 356 MET A O 1
ATOM 2853 N N . SER A 1 357 ? -6.878 20.209 8.972 1.00 98.25 357 SER A N 1
ATOM 2854 C CA . SER A 1 357 ? -7.066 21.013 10.188 1.00 98.25 357 SER A CA 1
ATOM 2855 C C . SER A 1 357 ? -7.798 20.221 11.277 1.00 98.25 357 SER A C 1
ATOM 2857 O O . SER A 1 357 ? -7.350 20.172 12.427 1.00 98.25 357 SER A O 1
ATOM 2859 N N . ASP A 1 358 ? -8.872 19.519 10.913 1.00 98.31 358 ASP A N 1
ATOM 2860 C CA . ASP A 1 358 ? -9.623 18.665 11.830 1.00 98.31 358 ASP A CA 1
ATOM 2861 C C . ASP A 1 358 ? -8.800 17.473 12.314 1.00 98.31 358 ASP A C 1
ATOM 2863 O O . ASP A 1 358 ? -8.798 17.200 13.516 1.00 98.31 358 ASP A O 1
ATOM 2867 N N . MET A 1 359 ? -8.041 16.821 11.428 1.00 98.56 359 MET A N 1
ATOM 2868 C CA . MET A 1 359 ? -7.070 15.791 11.799 1.00 98.56 359 MET A CA 1
ATOM 2869 C C . MET A 1 359 ? -6.088 16.333 12.839 1.00 98.56 359 MET A C 1
ATOM 2871 O O . MET A 1 359 ? -5.946 15.751 13.913 1.00 98.56 359 MET A O 1
ATOM 2875 N N . THR A 1 360 ? -5.468 17.486 12.574 1.00 98.62 360 THR A N 1
ATOM 2876 C CA . THR A 1 360 ? -4.515 18.116 13.500 1.00 98.62 360 THR A CA 1
ATOM 2877 C C . THR A 1 360 ? -5.147 18.377 14.864 1.00 98.62 360 THR A C 1
ATOM 2879 O O . THR A 1 360 ? -4.586 17.999 15.895 1.00 98.62 360 THR A O 1
ATOM 2882 N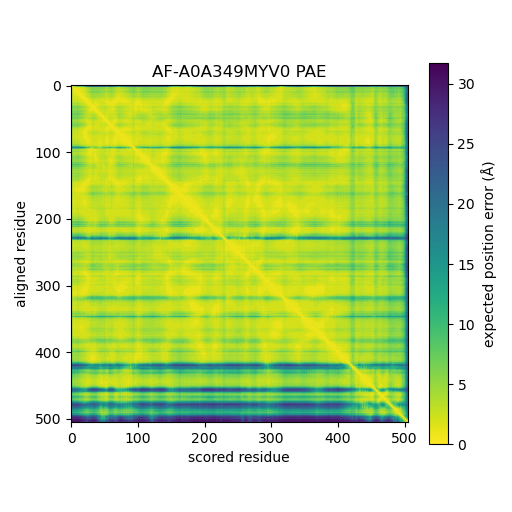 N . ARG A 1 361 ? -6.332 18.994 14.890 1.00 98.50 361 ARG A N 1
ATOM 2883 C CA . ARG A 1 361 ? -7.055 19.339 16.119 1.00 98.50 361 ARG A CA 1
ATOM 2884 C C . ARG A 1 361 ? -7.451 18.101 16.922 1.00 98.50 361 ARG A C 1
ATOM 2886 O O . ARG A 1 361 ? -7.186 18.046 18.123 1.00 98.50 361 ARG A O 1
ATOM 2893 N N . VAL A 1 362 ? -8.089 17.123 16.278 1.00 98.31 362 VAL A N 1
ATOM 2894 C CA . VAL A 1 362 ? -8.590 15.906 16.934 1.00 98.31 362 VAL A CA 1
ATOM 2895 C C . VAL A 1 362 ? -7.434 15.060 17.454 1.00 98.31 362 VAL A C 1
ATOM 2897 O O . VAL A 1 362 ? -7.435 14.697 18.628 1.00 98.31 362 VAL A O 1
ATOM 2900 N N . LEU A 1 363 ? -6.420 14.801 16.627 1.00 98.38 363 LEU A N 1
ATOM 2901 C CA . LEU A 1 363 ? -5.283 13.963 17.010 1.00 98.38 363 LEU A CA 1
ATOM 2902 C C . LEU A 1 363 ? -4.434 14.625 18.104 1.00 98.38 363 LEU A C 1
ATOM 2904 O O . LEU A 1 363 ? -4.036 13.952 19.053 1.00 98.38 363 LEU A O 1
ATOM 2908 N N . THR A 1 364 ? -4.243 15.950 18.059 1.00 98.19 364 THR A N 1
ATOM 2909 C CA . THR A 1 364 ? -3.589 16.681 19.162 1.00 98.19 364 THR A CA 1
ATOM 2910 C C . THR A 1 364 ? -4.383 16.538 20.463 1.00 98.19 364 THR A C 1
ATOM 2912 O O . THR A 1 364 ? -3.806 16.263 21.513 1.00 98.19 364 THR A O 1
ATOM 2915 N N . GLY A 1 365 ? -5.714 16.655 20.402 1.00 97.06 365 GLY A N 1
ATOM 2916 C CA . GLY A 1 365 ? -6.599 16.469 21.557 1.00 97.06 365 GLY A CA 1
ATOM 2917 C C . GLY A 1 365 ? -6.630 15.041 22.122 1.00 97.06 365 GLY A C 1
ATOM 2918 O O . GLY A 1 365 ? -7.079 14.849 23.252 1.00 97.06 365 GLY A O 1
ATOM 2919 N N . LEU A 1 366 ? -6.153 14.054 21.359 1.00 97.06 366 LEU A N 1
ATOM 2920 C CA . LEU A 1 366 ? -5.989 12.655 21.769 1.00 97.06 366 LEU A CA 1
ATOM 2921 C C . LEU A 1 366 ? -4.543 12.317 22.184 1.00 97.06 366 LEU A C 1
ATOM 2923 O O . LEU A 1 366 ? -4.262 11.171 22.530 1.00 97.06 366 LEU A O 1
ATOM 2927 N N . GLY A 1 367 ? -3.630 13.294 22.172 1.00 97.19 367 GLY A N 1
ATOM 2928 C CA . GLY A 1 367 ? -2.231 13.088 22.550 1.00 97.19 367 GLY A CA 1
ATOM 2929 C C . GLY A 1 367 ? -1.419 12.318 21.507 1.00 97.19 367 GLY A C 1
ATOM 2930 O O . GLY A 1 367 ? -0.587 11.494 21.878 1.00 97.19 367 GLY A O 1
ATOM 2931 N N . ALA A 1 368 ? -1.671 12.559 20.217 1.00 97.31 368 ALA A N 1
ATOM 2932 C CA . ALA A 1 368 ? -0.928 11.931 19.129 1.00 97.31 368 ALA A CA 1
ATOM 2933 C C . ALA A 1 368 ? 0.588 12.185 19.214 1.00 97.31 368 ALA A C 1
ATOM 2935 O O . ALA A 1 368 ? 1.003 13.293 19.578 1.00 97.31 368 ALA A O 1
ATOM 2936 N N . PRO A 1 369 ? 1.424 11.212 18.802 1.00 96.75 369 PRO A N 1
ATOM 2937 C CA . PRO A 1 369 ? 2.849 11.440 18.604 1.00 96.75 369 PRO A CA 1
ATOM 2938 C C . PRO A 1 369 ? 3.107 12.647 17.694 1.00 96.75 369 PRO A C 1
ATOM 2940 O O . PRO A 1 369 ? 2.465 12.809 16.653 1.00 96.75 369 PRO A O 1
ATOM 2943 N N . GLY A 1 370 ? 4.086 13.480 18.062 1.00 97.75 370 GLY A N 1
ATOM 2944 C CA . GLY A 1 370 ? 4.378 14.729 17.350 1.00 97.75 370 GLY A CA 1
ATOM 2945 C C . GLY A 1 370 ? 4.708 14.541 15.864 1.00 97.75 370 GLY A C 1
ATOM 2946 O O . GLY A 1 370 ? 4.351 15.401 15.060 1.00 97.75 370 GLY A O 1
ATOM 2947 N N . LYS A 1 371 ? 5.311 13.401 15.491 1.00 97.50 371 LYS A N 1
ATOM 2948 C CA . LYS A 1 371 ? 5.637 13.061 14.097 1.00 97.50 371 LYS A CA 1
ATOM 2949 C C . LYS A 1 371 ? 4.402 13.000 13.188 1.00 97.50 371 LYS A C 1
ATOM 2951 O O . LYS A 1 371 ? 4.426 13.558 12.098 1.00 97.50 371 LYS A O 1
ATOM 2956 N N . LEU A 1 372 ? 3.272 12.492 13.692 1.00 98.25 372 LEU A N 1
ATOM 2957 C CA . LEU A 1 372 ? 2.022 12.416 12.926 1.00 98.25 372 LEU A CA 1
ATOM 2958 C C . LEU A 1 372 ? 1.459 13.811 12.634 1.00 98.25 372 LEU A C 1
ATOM 2960 O O . LEU A 1 372 ? 1.008 14.098 11.528 1.00 98.25 372 LEU A O 1
ATOM 2964 N N . ILE A 1 373 ? 1.532 14.713 13.617 1.00 98.38 373 ILE A N 1
ATOM 2965 C CA . ILE A 1 373 ? 1.121 16.112 13.441 1.00 98.38 373 ILE A CA 1
ATOM 2966 C C . ILE A 1 373 ? 2.060 16.839 12.473 1.00 98.38 373 ILE A C 1
ATOM 2968 O O . ILE A 1 373 ? 1.615 17.672 11.682 1.00 98.38 373 ILE A O 1
ATOM 2972 N N . GLN A 1 374 ? 3.356 16.530 12.521 1.00 98.06 374 GLN A N 1
ATOM 2973 C CA . GLN A 1 374 ? 4.333 17.091 11.598 1.00 98.06 374 GLN A CA 1
ATOM 2974 C C . GLN A 1 374 ? 4.075 16.633 10.157 1.00 98.06 374 GLN A C 1
ATOM 2976 O O . GLN A 1 374 ? 4.074 17.481 9.267 1.00 98.06 374 GLN A O 1
ATOM 2981 N N . ALA A 1 375 ? 3.785 15.349 9.931 1.00 98.06 375 ALA A N 1
ATOM 2982 C CA . ALA A 1 375 ? 3.455 14.822 8.608 1.00 98.06 375 ALA A CA 1
ATOM 2983 C C . ALA A 1 375 ? 2.232 15.531 7.997 1.00 98.06 375 ALA A C 1
ATOM 2985 O O . ALA A 1 375 ? 2.282 15.961 6.846 1.00 98.06 375 ALA A O 1
ATOM 2986 N N . ILE A 1 376 ? 1.168 15.767 8.781 1.00 98.38 376 ILE A N 1
ATOM 2987 C CA . ILE A 1 376 ? -0.002 16.537 8.312 1.00 98.38 376 ILE A CA 1
ATOM 2988 C C . ILE A 1 376 ? 0.413 17.931 7.831 1.00 98.38 376 ILE A C 1
ATOM 2990 O O . ILE A 1 376 ? 0.025 18.346 6.742 1.00 98.38 376 ILE A O 1
ATOM 2994 N N . LYS A 1 377 ? 1.225 18.647 8.616 1.00 96.19 377 LYS A N 1
ATOM 2995 C CA . LYS A 1 377 ? 1.687 19.998 8.261 1.00 96.19 377 LYS A CA 1
ATOM 2996 C C . LYS A 1 377 ? 2.554 20.011 7.008 1.00 96.19 377 LYS A C 1
ATOM 2998 O O . LYS A 1 377 ? 2.460 20.953 6.229 1.00 96.19 377 LYS A O 1
ATOM 3003 N N . VAL A 1 378 ? 3.389 18.991 6.809 1.00 95.31 378 VAL A N 1
ATOM 3004 C CA . VAL A 1 378 ? 4.206 18.876 5.595 1.00 95.31 378 VAL A CA 1
ATOM 3005 C C . VAL A 1 378 ? 3.317 18.718 4.366 1.00 95.31 378 VAL A C 1
ATOM 3007 O O . VAL A 1 378 ? 3.508 19.432 3.389 1.00 95.31 378 VAL A O 1
ATOM 3010 N N . TYR A 1 379 ? 2.301 17.859 4.403 1.00 95.62 379 TYR A N 1
ATOM 3011 C CA . TYR A 1 379 ? 1.426 17.694 3.238 1.00 95.62 379 TYR A CA 1
ATOM 3012 C C . TYR A 1 379 ? 0.402 18.818 3.065 1.00 95.62 379 TYR A C 1
ATOM 3014 O O . TYR A 1 379 ? -0.064 19.040 1.949 1.00 95.62 379 TYR A O 1
ATOM 3022 N N . GLN A 1 380 ? 0.113 19.595 4.113 1.00 94.88 380 GLN A N 1
ATOM 3023 C CA . GLN A 1 380 ? -0.619 20.856 3.969 1.00 94.88 380 GLN A CA 1
ATOM 3024 C C . GLN A 1 380 ? 0.118 21.835 3.046 1.00 94.88 380 GLN A C 1
ATOM 3026 O O . GLN A 1 380 ? -0.529 22.453 2.206 1.00 94.88 380 GLN A O 1
ATOM 3031 N N . THR A 1 381 ? 1.450 21.948 3.126 1.00 91.12 381 THR A N 1
ATOM 3032 C CA . THR A 1 381 ? 2.190 22.875 2.246 1.00 91.12 381 THR A CA 1
ATOM 3033 C C . THR A 1 381 ? 2.185 22.428 0.783 1.00 91.12 381 THR A C 1
ATOM 3035 O O . THR A 1 381 ? 2.231 23.271 -0.111 1.00 91.12 381 THR A O 1
ATOM 3038 N N . GLN A 1 382 ? 2.048 21.127 0.505 1.00 90.25 382 GLN A N 1
ATOM 3039 C CA . GLN A 1 382 ? 1.890 20.631 -0.869 1.00 90.25 382 GLN A CA 1
ATOM 3040 C C . GLN A 1 382 ? 0.547 21.031 -1.502 1.00 90.25 382 GLN A C 1
ATOM 3042 O O . GLN A 1 382 ? 0.442 21.082 -2.728 1.00 90.25 382 GLN A O 1
ATOM 3047 N N . LEU A 1 383 ? -0.479 21.360 -0.704 1.00 92.50 383 LEU A N 1
ATOM 3048 C CA . LEU A 1 383 ? -1.731 21.918 -1.234 1.00 92.50 383 LEU A CA 1
ATOM 3049 C C . LEU A 1 383 ? -1.527 23.320 -1.832 1.00 92.50 383 LEU A C 1
ATOM 3051 O O . LEU A 1 383 ? -2.237 23.692 -2.767 1.00 92.50 383 LEU A O 1
ATOM 3055 N N . ASP A 1 384 ? -0.560 24.082 -1.311 1.00 89.00 384 ASP A N 1
ATOM 3056 C CA . ASP A 1 384 ? -0.188 25.410 -1.817 1.00 89.00 384 ASP A CA 1
ATOM 3057 C C . ASP A 1 384 ? 0.719 25.350 -3.050 1.00 89.00 384 ASP A C 1
ATOM 3059 O O . ASP A 1 384 ? 0.754 26.298 -3.834 1.00 89.00 384 ASP A O 1
ATOM 3063 N N . GLN A 1 385 ? 1.454 24.248 -3.206 1.00 92.44 385 GLN A N 1
ATOM 3064 C CA . GLN A 1 385 ? 2.512 24.068 -4.200 1.00 92.44 385 GLN A CA 1
ATOM 3065 C C . GLN A 1 385 ? 2.273 22.781 -5.008 1.00 92.44 385 GLN A C 1
ATOM 3067 O O . GLN A 1 385 ? 3.000 21.796 -4.821 1.00 92.44 385 GLN A O 1
ATOM 3072 N N . PRO A 1 386 ? 1.250 22.730 -5.887 1.00 92.38 386 PRO A N 1
ATOM 3073 C CA . PRO A 1 386 ? 0.894 21.523 -6.642 1.00 92.38 386 PRO A CA 1
ATOM 3074 C C . PRO A 1 386 ? 2.057 20.956 -7.471 1.00 92.38 386 PRO A C 1
ATOM 3076 O O . PRO A 1 386 ? 2.134 19.746 -7.684 1.00 92.38 386 PRO A O 1
ATOM 3079 N N . GLU A 1 387 ? 3.011 21.792 -7.884 1.00 94.38 387 GLU A N 1
ATOM 3080 C CA . GLU A 1 387 ? 4.236 21.403 -8.585 1.00 94.38 387 GLU A CA 1
ATOM 3081 C C . GLU A 1 387 ? 5.168 20.491 -7.769 1.00 94.38 387 GLU A C 1
ATOM 3083 O O . GLU A 1 387 ? 6.035 19.824 -8.338 1.00 94.38 387 GLU A O 1
ATOM 3088 N N . THR A 1 388 ? 4.991 20.444 -6.445 1.00 94.50 388 THR A N 1
ATOM 3089 C CA . THR A 1 388 ? 5.765 19.586 -5.536 1.00 94.50 388 THR A CA 1
ATOM 3090 C C . THR A 1 388 ? 5.178 18.183 -5.380 1.00 94.50 388 THR A C 1
ATOM 3092 O O . THR A 1 388 ? 5.876 17.292 -4.886 1.00 94.50 388 THR A O 1
ATOM 3095 N N . THR A 1 389 ? 3.943 17.954 -5.846 1.00 96.00 389 THR A N 1
ATOM 3096 C CA . THR A 1 389 ? 3.314 16.623 -5.842 1.00 96.00 389 THR A CA 1
ATOM 3097 C C . THR A 1 389 ? 4.083 15.640 -6.730 1.00 96.00 389 THR A C 1
ATOM 3099 O O . THR A 1 389 ? 4.777 16.034 -7.676 1.00 96.00 389 THR A O 1
ATOM 3102 N N . LEU A 1 390 ? 3.979 14.338 -6.435 1.00 97.06 390 LEU A N 1
ATOM 3103 C CA . LEU A 1 390 ? 4.759 13.304 -7.128 1.00 97.06 390 LEU A CA 1
ATOM 3104 C C . LEU A 1 390 ? 4.509 13.308 -8.644 1.00 97.06 390 LEU A C 1
ATOM 3106 O O . LEU A 1 390 ? 5.465 13.368 -9.421 1.00 97.06 390 LEU A O 1
ATOM 3110 N N . ALA A 1 391 ? 3.243 13.327 -9.070 1.00 97.94 391 ALA A N 1
ATOM 3111 C CA . ALA A 1 391 ? 2.867 13.384 -10.482 1.00 97.94 391 ALA A CA 1
ATOM 3112 C C . ALA A 1 391 ? 3.423 14.620 -11.205 1.00 97.94 391 ALA A C 1
ATOM 3114 O O . ALA A 1 391 ? 3.904 14.511 -12.338 1.00 97.94 391 ALA A O 1
ATOM 3115 N N . ALA A 1 392 ? 3.380 15.800 -10.574 1.00 97.44 392 ALA A N 1
ATOM 3116 C CA . ALA A 1 392 ? 3.884 17.031 -11.183 1.00 97.44 392 ALA A CA 1
ATOM 3117 C C . ALA A 1 392 ? 5.404 16.967 -11.366 1.00 97.44 392 ALA A C 1
ATOM 3119 O O . ALA A 1 392 ? 5.928 17.242 -12.449 1.00 97.44 392 ALA A O 1
ATOM 3120 N N . ARG A 1 393 ? 6.113 16.499 -10.333 1.00 97.81 393 ARG A N 1
ATOM 3121 C CA . ARG A 1 393 ? 7.560 16.267 -10.389 1.00 97.81 393 ARG A CA 1
ATOM 3122 C C . ARG A 1 393 ? 7.939 15.249 -11.461 1.00 97.81 393 ARG A C 1
ATOM 3124 O O . ARG A 1 393 ? 8.950 15.454 -12.124 1.00 97.81 393 ARG A O 1
ATOM 3131 N N . LEU A 1 394 ? 7.155 14.183 -11.640 1.00 98.06 394 LEU A N 1
ATOM 3132 C CA . LEU A 1 394 ? 7.363 13.185 -12.695 1.00 98.06 394 LEU A CA 1
ATOM 3133 C C . LEU A 1 394 ? 7.143 13.764 -14.090 1.00 98.06 394 LEU A C 1
ATOM 3135 O O . LEU A 1 394 ? 7.960 13.555 -14.979 1.00 98.06 394 LEU A O 1
ATOM 3139 N N . THR A 1 395 ? 6.081 14.541 -14.277 1.00 97.06 395 THR A N 1
ATOM 3140 C CA . THR A 1 395 ? 5.757 15.158 -15.572 1.00 97.06 395 THR A CA 1
ATOM 3141 C C . THR A 1 395 ? 6.873 16.096 -16.041 1.00 97.06 395 THR A C 1
ATOM 3143 O O . THR A 1 395 ? 7.232 16.096 -17.215 1.00 97.06 395 THR A O 1
ATOM 3146 N N . ASN A 1 396 ? 7.528 16.795 -15.108 1.00 96.31 396 ASN A N 1
ATOM 3147 C CA . ASN A 1 396 ? 8.715 17.618 -15.378 1.00 96.31 396 ASN A CA 1
ATOM 3148 C C . ASN A 1 396 ? 9.967 16.814 -15.790 1.00 96.31 396 ASN A C 1
ATOM 3150 O O . ASN A 1 396 ? 10.996 17.405 -16.122 1.00 96.31 396 ASN A O 1
ATOM 3154 N N . LYS A 1 397 ? 9.920 15.479 -15.720 1.00 97.19 397 LYS A N 1
ATOM 3155 C CA . LYS A 1 397 ? 10.998 14.565 -16.122 1.00 97.19 397 LYS A CA 1
ATOM 3156 C C . LYS A 1 397 ? 10.708 13.817 -17.423 1.00 97.19 397 LYS A C 1
ATOM 3158 O O . LYS A 1 397 ? 11.540 13.006 -17.827 1.00 97.19 397 LYS A O 1
ATOM 3163 N N . LEU A 1 398 ? 9.571 14.076 -18.070 1.00 96.88 398 LEU A N 1
ATOM 3164 C CA . LEU A 1 398 ? 9.248 13.463 -19.354 1.00 96.88 398 LEU A CA 1
ATOM 3165 C C . LEU A 1 398 ? 10.246 13.895 -20.433 1.00 96.88 398 LEU A C 1
ATOM 3167 O O . LEU A 1 398 ? 10.572 15.073 -20.565 1.00 96.88 398 LEU A O 1
ATOM 3171 N N . SER A 1 399 ? 10.673 12.929 -21.240 1.00 97.00 399 SER A N 1
ATOM 3172 C CA . SER A 1 399 ? 11.400 13.152 -22.488 1.00 97.00 399 SER A CA 1
ATOM 3173 C C . SER A 1 399 ? 10.630 12.455 -23.596 1.00 97.00 399 SER A C 1
ATOM 3175 O O . SER A 1 399 ? 10.390 11.255 -23.499 1.00 97.00 399 SER A O 1
ATOM 3177 N N . ASP A 1 400 ? 10.192 13.206 -24.608 1.00 94.44 400 ASP A N 1
ATOM 3178 C CA . ASP A 1 400 ? 9.390 12.690 -25.730 1.00 94.44 400 ASP A CA 1
ATOM 3179 C C . ASP A 1 400 ? 8.161 11.869 -25.286 1.00 94.44 400 ASP A C 1
ATOM 3181 O O . ASP A 1 400 ? 7.794 10.866 -25.892 1.00 94.44 400 ASP A O 1
ATOM 3185 N N . GLY A 1 401 ? 7.525 12.299 -24.189 1.00 94.88 401 GLY A N 1
ATOM 3186 C CA . GLY A 1 401 ? 6.338 11.646 -23.628 1.00 94.88 401 GLY A CA 1
ATOM 3187 C C . GLY A 1 401 ? 6.609 10.370 -22.821 1.00 94.88 401 GLY A C 1
ATOM 3188 O O . GLY A 1 401 ? 5.651 9.708 -22.435 1.00 94.88 401 GLY A O 1
ATOM 3189 N N . SER A 1 402 ? 7.871 10.038 -22.532 1.00 97.50 402 SER A N 1
ATOM 3190 C CA . SER A 1 402 ? 8.274 8.844 -21.775 1.00 97.50 402 SER A CA 1
ATOM 3191 C C . SER A 1 402 ? 9.039 9.198 -20.492 1.00 97.50 402 SER A C 1
ATOM 3193 O O . SER A 1 402 ? 9.767 10.195 -20.438 1.00 97.50 402 SER A O 1
ATOM 3195 N N . LEU A 1 403 ? 8.889 8.367 -19.455 1.00 98.06 403 LEU A N 1
ATOM 3196 C CA . LEU A 1 403 ? 9.662 8.410 -18.207 1.00 98.06 403 LEU A CA 1
ATOM 3197 C C . LEU A 1 403 ? 10.869 7.458 -18.228 1.00 98.06 403 LEU A C 1
ATOM 3199 O O . LEU A 1 403 ? 11.724 7.547 -17.343 1.00 98.06 403 LEU A O 1
ATOM 3203 N N . THR A 1 404 ? 10.981 6.599 -19.246 1.00 97.44 404 THR A N 1
ATOM 3204 C CA . THR A 1 404 ? 12.033 5.574 -19.375 1.00 97.44 404 THR A CA 1
ATOM 3205 C C . THR A 1 404 ? 13.437 6.133 -19.155 1.00 97.44 404 THR A C 1
ATOM 3207 O O . THR A 1 404 ? 14.193 5.602 -18.345 1.00 97.44 404 THR A O 1
ATOM 3210 N N . SER A 1 405 ? 13.789 7.253 -19.795 1.00 97.38 405 SER A N 1
ATOM 3211 C CA . SER A 1 405 ? 15.126 7.853 -19.663 1.00 97.38 405 SER A CA 1
ATOM 3212 C C . SER A 1 405 ? 15.466 8.261 -18.226 1.00 97.38 405 SER A C 1
ATOM 3214 O O . SER A 1 405 ? 16.588 8.030 -17.770 1.00 97.38 405 SER A O 1
ATOM 3216 N N . MET A 1 406 ? 14.508 8.856 -17.506 1.00 96.75 406 MET A N 1
ATOM 3217 C CA . MET A 1 406 ? 14.692 9.250 -16.106 1.00 96.75 406 MET A CA 1
ATOM 3218 C C . MET A 1 406 ? 14.798 8.019 -15.208 1.00 96.75 406 MET A C 1
ATOM 3220 O O . MET A 1 406 ? 15.708 7.945 -14.380 1.00 96.75 406 MET A O 1
ATOM 3224 N N . MET A 1 407 ? 13.916 7.039 -15.408 1.00 97.62 407 MET A N 1
ATOM 3225 C CA . MET A 1 407 ? 13.900 5.826 -14.597 1.00 97.62 407 MET A CA 1
ATOM 3226 C C . MET A 1 407 ? 15.147 4.978 -14.800 1.00 97.62 407 MET A C 1
ATOM 3228 O O . MET A 1 407 ? 15.725 4.535 -13.812 1.00 97.62 407 MET A O 1
ATOM 3232 N N . ARG A 1 408 ? 15.631 4.832 -16.036 1.00 97.06 408 ARG A N 1
ATOM 3233 C CA . ARG A 1 408 ? 16.904 4.164 -16.333 1.00 97.06 408 ARG A CA 1
ATOM 3234 C C . ARG A 1 408 ? 18.067 4.823 -15.595 1.00 97.06 408 ARG A C 1
ATOM 3236 O O . ARG A 1 408 ? 18.854 4.140 -14.944 1.00 97.06 408 ARG A O 1
ATOM 3243 N N . ALA A 1 409 ? 18.176 6.152 -15.670 1.00 96.56 409 ALA A N 1
ATOM 3244 C CA . ALA A 1 409 ? 19.247 6.883 -14.993 1.00 96.56 409 ALA A CA 1
ATOM 3245 C C . ALA A 1 409 ? 19.210 6.655 -13.473 1.00 96.56 409 ALA A C 1
ATOM 3247 O O . ALA A 1 409 ? 20.225 6.308 -12.870 1.00 96.56 409 ALA A O 1
ATOM 3248 N N . LEU A 1 410 ? 18.023 6.773 -12.875 1.00 95.81 410 LEU A N 1
ATOM 3249 C CA . LEU A 1 410 ? 17.820 6.585 -11.442 1.00 95.81 410 LEU A CA 1
ATOM 3250 C C . LEU A 1 410 ? 18.080 5.138 -10.994 1.00 95.81 410 LEU A C 1
ATOM 3252 O O . LEU A 1 410 ? 18.678 4.905 -9.942 1.00 95.81 410 LEU A O 1
ATOM 3256 N N . ALA A 1 411 ? 17.641 4.159 -11.783 1.00 95.75 411 ALA A N 1
ATOM 3257 C CA . ALA A 1 411 ? 17.832 2.740 -11.510 1.00 95.75 411 ALA A CA 1
ATOM 3258 C C . ALA A 1 411 ? 19.323 2.364 -11.542 1.00 95.75 411 ALA A C 1
ATOM 3260 O O . ALA A 1 411 ? 19.812 1.699 -10.624 1.00 95.75 411 ALA A O 1
ATOM 3261 N N . ASN A 1 412 ? 20.067 2.868 -12.531 1.00 94.31 412 ASN A N 1
ATOM 3262 C CA . ASN A 1 412 ? 21.509 2.657 -12.645 1.00 94.31 412 ASN A CA 1
ATOM 3263 C C . ASN A 1 412 ? 22.302 3.341 -11.522 1.00 94.31 412 ASN A C 1
ATOM 3265 O O . ASN A 1 412 ? 23.173 2.703 -10.930 1.00 94.31 412 ASN A O 1
ATOM 3269 N N . GLU A 1 413 ? 21.973 4.585 -11.158 1.00 92.38 413 GLU A N 1
ATOM 3270 C CA . GLU A 1 413 ? 22.592 5.282 -10.018 1.00 92.38 413 GLU A CA 1
ATOM 3271 C C . GLU A 1 413 ? 22.406 4.491 -8.709 1.00 92.38 413 GLU A C 1
ATOM 3273 O O . GLU A 1 413 ? 23.354 4.239 -7.952 1.00 92.38 413 GLU A O 1
ATOM 3278 N N . ARG A 1 414 ? 21.172 4.040 -8.455 1.00 91.00 414 ARG A N 1
ATOM 3279 C CA . ARG A 1 414 ? 20.824 3.268 -7.255 1.00 91.00 414 ARG A CA 1
ATOM 3280 C C . ARG A 1 414 ? 21.528 1.920 -7.218 1.00 91.00 414 ARG A C 1
ATOM 3282 O O . ARG A 1 414 ? 21.968 1.511 -6.142 1.00 91.00 414 ARG A O 1
ATOM 3289 N N . TYR A 1 415 ? 21.642 1.247 -8.359 1.00 88.12 415 TYR A N 1
ATOM 3290 C CA . TYR A 1 415 ? 22.372 -0.010 -8.457 1.00 88.12 415 TYR A CA 1
ATOM 3291 C C . TYR A 1 415 ? 23.859 0.179 -8.196 1.00 88.12 415 TYR A C 1
ATOM 3293 O O . TYR A 1 415 ? 24.381 -0.492 -7.314 1.00 88.12 415 TYR A O 1
ATOM 3301 N N . GLN A 1 416 ? 24.522 1.133 -8.858 1.00 82.25 416 GLN A N 1
ATOM 3302 C CA . GLN A 1 416 ? 25.948 1.409 -8.636 1.00 82.25 416 GLN A CA 1
ATOM 3303 C C . GLN A 1 416 ? 26.251 1.661 -7.160 1.00 82.25 416 GLN A C 1
ATOM 3305 O O . GLN A 1 416 ? 27.232 1.149 -6.622 1.00 82.25 416 GLN A O 1
ATOM 3310 N N . THR A 1 417 ? 25.356 2.387 -6.488 1.00 78.75 417 THR A N 1
ATOM 3311 C CA . THR A 1 417 ? 25.469 2.669 -5.061 1.00 78.75 417 THR A CA 1
ATOM 3312 C C . THR A 1 417 ? 25.291 1.407 -4.204 1.00 78.75 417 THR A C 1
ATOM 3314 O O . THR A 1 417 ? 25.828 1.362 -3.102 1.00 78.75 417 THR A O 1
ATOM 3317 N N . ALA A 1 418 ? 24.517 0.401 -4.628 1.00 75.94 418 ALA A N 1
ATOM 3318 C CA . ALA A 1 418 ? 24.109 -0.745 -3.804 1.00 75.94 418 ALA A CA 1
ATOM 3319 C C . ALA A 1 418 ? 24.846 -2.073 -4.090 1.00 75.94 418 ALA A C 1
ATOM 3321 O O . ALA A 1 418 ? 25.098 -2.816 -3.142 1.00 75.94 418 ALA A O 1
ATOM 3322 N N . SER A 1 419 ? 25.173 -2.379 -5.350 1.00 63.28 419 SER A N 1
ATOM 3323 C CA . SER A 1 419 ? 25.693 -3.683 -5.802 1.00 63.28 419 SER A CA 1
ATOM 3324 C C . SER A 1 419 ? 27.219 -3.799 -5.779 1.00 63.28 419 SER A C 1
ATOM 3326 O O . SER A 1 419 ? 27.754 -4.894 -5.643 1.00 63.28 419 SER A O 1
ATOM 3328 N N . THR A 1 420 ? 27.944 -2.681 -5.860 1.00 54.94 420 THR A N 1
ATOM 3329 C CA . THR A 1 420 ? 29.419 -2.673 -5.911 1.00 54.94 420 THR A CA 1
ATOM 3330 C C . THR A 1 420 ? 30.084 -2.812 -4.536 1.00 54.94 420 THR A C 1
ATOM 3332 O O . THR A 1 420 ? 31.308 -2.779 -4.421 1.00 54.94 420 THR A O 1
ATOM 3335 N N . SER A 1 421 ? 29.289 -2.982 -3.479 1.00 58.09 421 SER A N 1
ATOM 3336 C CA . SER A 1 421 ? 29.739 -2.901 -2.092 1.00 58.09 421 SER A CA 1
ATOM 3337 C C . SER A 1 421 ? 29.402 -4.158 -1.286 1.00 58.09 421 SER A C 1
ATOM 3339 O O . SER A 1 421 ? 28.237 -4.538 -1.173 1.00 58.09 421 SER A O 1
ATOM 3341 N N . THR A 1 422 ? 30.409 -4.763 -0.652 1.00 63.38 422 THR A N 1
ATOM 3342 C CA . THR A 1 422 ? 30.229 -5.789 0.391 1.00 63.38 422 THR A CA 1
ATOM 3343 C C . THR A 1 422 ? 29.610 -5.179 1.652 1.00 63.38 422 THR A C 1
ATOM 3345 O O . THR A 1 422 ? 29.738 -3.973 1.862 1.00 63.38 422 THR A O 1
ATOM 3348 N N . ILE A 1 423 ? 29.033 -5.995 2.548 1.00 62.34 423 ILE A N 1
ATOM 3349 C CA . ILE A 1 423 ? 28.517 -5.534 3.860 1.00 62.34 423 ILE A CA 1
ATOM 3350 C C . ILE A 1 423 ? 29.573 -4.747 4.651 1.00 62.34 423 ILE A C 1
ATOM 3352 O O . ILE A 1 423 ? 29.246 -3.763 5.308 1.00 62.34 423 ILE A O 1
ATOM 3356 N N . SER A 1 424 ? 30.847 -5.137 4.534 1.00 60.41 424 SER A N 1
ATOM 3357 C CA . SER A 1 424 ? 31.971 -4.445 5.173 1.00 60.41 424 SER A CA 1
ATOM 3358 C C . SER A 1 424 ? 32.229 -3.048 4.589 1.00 60.41 424 SER A C 1
ATOM 3360 O O . SER A 1 424 ? 32.615 -2.145 5.324 1.00 60.41 424 SER A O 1
ATOM 3362 N N . THR A 1 425 ? 31.987 -2.848 3.290 1.00 61.47 425 THR A N 1
ATOM 3363 C CA . THR A 1 425 ? 32.174 -1.547 2.612 1.00 61.47 425 THR A CA 1
ATOM 3364 C C . THR A 1 425 ? 30.917 -0.676 2.597 1.00 61.47 425 THR A C 1
ATOM 3366 O O . THR A 1 425 ? 31.017 0.548 2.598 1.00 61.47 425 THR A O 1
ATOM 3369 N N . LYS A 1 426 ? 29.730 -1.290 2.616 1.00 73.00 426 LYS A N 1
ATOM 3370 C CA . LYS A 1 426 ? 28.443 -0.612 2.723 1.00 73.00 426 LYS A CA 1
ATOM 3371 C C . LYS A 1 426 ? 27.500 -1.443 3.596 1.00 73.00 426 LYS A C 1
ATOM 3373 O O . LYS A 1 426 ? 27.021 -2.490 3.154 1.00 73.00 426 LYS A O 1
ATOM 3378 N N . PRO A 1 427 ? 27.200 -0.980 4.815 1.00 78.62 427 PRO A N 1
ATOM 3379 C CA . PRO A 1 427 ? 26.315 -1.695 5.723 1.00 78.62 427 PRO A CA 1
ATOM 3380 C C . PRO A 1 427 ? 24.904 -1.893 5.133 1.00 78.62 427 PRO A C 1
ATOM 3382 O O . PRO A 1 427 ? 24.456 -1.096 4.308 1.00 78.62 427 PRO A O 1
ATOM 3385 N N . LEU A 1 428 ? 24.214 -2.971 5.530 1.00 81.88 428 LEU A N 1
ATOM 3386 C CA . LEU A 1 428 ? 22.798 -3.216 5.206 1.00 81.88 428 LEU A CA 1
ATOM 3387 C C . LEU A 1 428 ? 21.913 -2.076 5.735 1.00 81.88 428 LEU A C 1
ATOM 3389 O O . LEU A 1 428 ? 21.068 -1.555 5.010 1.00 81.88 428 LEU A O 1
ATOM 3393 N N . LEU A 1 429 ? 22.174 -1.661 6.976 1.00 84.50 429 LEU A N 1
ATOM 3394 C CA . LEU A 1 429 ? 21.504 -0.567 7.669 1.00 84.50 429 LEU A CA 1
ATOM 3395 C C . LEU A 1 429 ? 22.546 0.441 8.176 1.00 84.50 429 LEU A C 1
ATOM 3397 O O . LEU A 1 429 ? 23.035 0.332 9.307 1.00 84.50 429 LEU A O 1
ATOM 3401 N N . PRO A 1 430 ? 22.948 1.408 7.335 1.00 80.12 430 PRO A N 1
ATOM 3402 C CA . PRO A 1 430 ? 23.888 2.452 7.726 1.00 80.12 430 PRO A CA 1
ATOM 3403 C C . PRO A 1 430 ? 23.355 3.284 8.899 1.00 80.12 430 PRO A C 1
ATOM 3405 O O . PRO A 1 430 ? 22.176 3.616 8.936 1.00 80.12 430 PRO A O 1
ATOM 3408 N N . GLY A 1 431 ? 24.228 3.643 9.844 1.00 80.06 431 GLY A N 1
ATOM 3409 C CA . GLY A 1 431 ? 23.864 4.468 11.006 1.00 80.06 431 GLY A CA 1
ATOM 3410 C C . GLY A 1 431 ? 23.263 3.704 12.191 1.00 80.06 431 GLY A C 1
ATOM 3411 O O . GLY A 1 431 ? 23.023 4.306 13.232 1.00 80.06 431 GLY A O 1
ATOM 3412 N N . THR A 1 432 ? 23.067 2.389 12.069 1.00 81.00 432 THR A N 1
ATOM 3413 C CA . THR A 1 432 ? 22.661 1.523 13.188 1.00 81.00 432 THR A CA 1
ATOM 3414 C C . THR A 1 432 ? 23.860 1.107 14.051 1.00 81.00 432 THR A C 1
ATOM 3416 O O . THR A 1 432 ? 24.994 1.106 13.561 1.00 81.00 432 THR A O 1
ATOM 3419 N N . PRO A 1 433 ? 23.646 0.706 15.322 1.00 82.88 433 PRO A N 1
ATOM 3420 C CA . PRO A 1 433 ? 24.720 0.220 16.192 1.00 82.88 433 PRO A CA 1
ATOM 3421 C C . PRO A 1 433 ? 25.216 -1.199 15.844 1.00 82.88 433 PRO A C 1
ATOM 3423 O O . PRO A 1 433 ? 26.058 -1.743 16.558 1.00 82.88 433 PRO A O 1
ATOM 3426 N N . PHE A 1 434 ? 24.706 -1.830 14.780 1.00 83.94 434 PHE A N 1
ATOM 3427 C CA . PHE A 1 434 ? 25.046 -3.206 14.418 1.00 83.94 434 PHE A CA 1
ATOM 3428 C C . PHE A 1 434 ? 26.449 -3.320 13.809 1.00 83.94 434 PHE A C 1
ATOM 3430 O O . PHE A 1 434 ? 26.770 -2.638 12.829 1.00 83.94 434 PHE A O 1
ATOM 3437 N N . THR A 1 435 ? 27.258 -4.245 14.339 1.00 84.44 435 THR A N 1
ATOM 3438 C CA . THR A 1 435 ? 28.576 -4.590 13.777 1.00 84.44 435 THR A CA 1
ATOM 3439 C C . THR A 1 435 ? 28.437 -5.209 12.379 1.00 84.44 435 THR A C 1
ATOM 3441 O O . THR A 1 435 ? 27.360 -5.710 12.037 1.00 84.44 435 THR A O 1
ATOM 3444 N N . PRO A 1 436 ? 29.501 -5.227 11.551 1.00 84.50 436 PRO A N 1
ATOM 3445 C CA . PRO A 1 436 ? 29.462 -5.878 10.240 1.00 84.50 436 PRO A CA 1
ATOM 3446 C C . PRO A 1 436 ? 28.973 -7.334 10.285 1.00 84.50 436 PRO A C 1
ATOM 3448 O O . PRO A 1 436 ? 28.213 -7.751 9.413 1.00 84.50 436 PRO A O 1
ATOM 3451 N N . GLU A 1 437 ? 29.346 -8.087 11.321 1.00 83.50 437 GLU A N 1
ATOM 3452 C CA . GLU A 1 437 ? 28.927 -9.476 11.534 1.00 83.50 437 GLU A CA 1
ATOM 3453 C C . GLU A 1 437 ? 27.428 -9.561 11.826 1.00 83.50 437 GLU A C 1
ATOM 3455 O O . GLU A 1 437 ? 26.732 -10.384 11.235 1.00 83.50 437 GLU A O 1
ATOM 3460 N N . MET A 1 438 ? 26.902 -8.671 12.673 1.00 85.19 438 MET A N 1
ATOM 3461 C CA . MET A 1 438 ? 25.468 -8.618 12.956 1.00 85.19 438 MET A CA 1
ATOM 3462 C C . MET A 1 438 ? 24.664 -8.239 11.708 1.00 85.19 438 MET A C 1
ATOM 3464 O O . MET A 1 438 ? 23.609 -8.809 11.448 1.00 85.19 438 MET A O 1
ATOM 3468 N N . GLN A 1 439 ? 25.179 -7.329 10.878 1.00 87.25 439 GLN A N 1
ATOM 3469 C CA . GLN A 1 439 ? 24.529 -6.969 9.615 1.00 87.25 439 GLN A CA 1
ATOM 3470 C C . GLN A 1 439 ? 24.570 -8.094 8.577 1.00 87.25 439 GLN A C 1
ATOM 3472 O O . GLN A 1 439 ? 23.626 -8.247 7.802 1.00 87.25 439 GLN A O 1
ATOM 3477 N N . ALA A 1 440 ? 25.627 -8.905 8.572 1.00 86.06 440 ALA A N 1
ATOM 3478 C CA . ALA A 1 440 ? 25.685 -10.120 7.769 1.00 86.06 440 ALA A CA 1
ATOM 3479 C C . ALA A 1 440 ? 24.718 -11.198 8.282 1.00 86.06 440 ALA A C 1
ATOM 3481 O O . ALA A 1 440 ? 24.041 -11.828 7.472 1.00 86.06 440 ALA A O 1
ATOM 3482 N N . LEU A 1 441 ? 24.571 -11.349 9.602 1.00 86.31 441 LEU A N 1
ATOM 3483 C CA . LEU A 1 441 ? 23.578 -12.247 10.193 1.00 86.31 441 LEU A CA 1
ATOM 3484 C C . LEU A 1 441 ? 22.138 -11.798 9.885 1.00 86.31 441 LEU A C 1
ATOM 3486 O O . LEU A 1 441 ? 21.317 -12.628 9.508 1.00 86.31 441 LEU A O 1
ATOM 3490 N N . LEU A 1 442 ? 21.843 -10.495 9.975 1.00 88.75 442 LEU A N 1
ATOM 3491 C CA . LEU A 1 442 ? 20.570 -9.896 9.545 1.00 88.75 442 LEU A CA 1
ATOM 3492 C C . LEU A 1 442 ? 20.261 -10.223 8.084 1.00 88.75 442 LEU A C 1
ATOM 3494 O O . LEU A 1 442 ? 19.167 -10.692 7.774 1.00 88.75 442 LEU A O 1
ATOM 3498 N N . ALA A 1 443 ? 21.239 -10.032 7.195 1.00 89.19 443 ALA A N 1
ATOM 3499 C CA . ALA A 1 443 ? 21.081 -10.374 5.789 1.00 89.19 443 ALA A CA 1
ATOM 3500 C C . ALA A 1 443 ? 20.796 -11.873 5.599 1.00 89.19 443 ALA A C 1
ATOM 3502 O O . ALA A 1 443 ? 19.878 -12.226 4.864 1.00 89.19 443 ALA A O 1
ATOM 3503 N N . ALA A 1 444 ? 21.528 -12.756 6.286 1.00 88.38 444 ALA A N 1
ATOM 3504 C CA . ALA A 1 444 ? 21.302 -14.199 6.219 1.00 88.38 444 ALA A CA 1
ATOM 3505 C C . ALA A 1 444 ? 19.907 -14.601 6.735 1.00 88.38 444 ALA A C 1
ATOM 3507 O O . ALA A 1 444 ? 19.226 -15.398 6.091 1.00 88.38 444 ALA A O 1
ATOM 3508 N N . GLY A 1 445 ? 19.450 -14.019 7.848 1.00 90.00 445 GLY A N 1
ATOM 3509 C CA . GLY A 1 445 ? 18.119 -14.271 8.405 1.00 90.00 445 GLY A CA 1
ATOM 3510 C C . GLY A 1 445 ? 16.993 -13.841 7.465 1.00 90.00 445 GLY A C 1
ATOM 3511 O O . GLY A 1 445 ? 16.085 -14.629 7.205 1.00 90.00 445 GLY A O 1
ATOM 3512 N N . LEU A 1 446 ? 17.104 -12.649 6.870 1.00 91.44 446 LEU A N 1
ATOM 3513 C CA . LEU A 1 446 ? 16.152 -12.170 5.863 1.00 91.44 446 LEU A CA 1
ATOM 3514 C C . LEU A 1 446 ? 16.138 -13.057 4.621 1.00 91.44 446 LEU A C 1
ATOM 3516 O O . LEU A 1 446 ? 15.063 -13.431 4.175 1.00 91.44 446 LEU A O 1
ATOM 3520 N N . LYS A 1 447 ? 17.306 -13.459 4.093 1.00 90.94 447 LYS A N 1
ATOM 3521 C CA . LYS A 1 447 ? 17.386 -14.406 2.962 1.00 90.94 447 LYS A CA 1
ATOM 3522 C C . LYS A 1 447 ? 16.704 -15.735 3.273 1.00 90.94 447 LYS A C 1
ATOM 3524 O O . LYS A 1 447 ? 16.157 -16.367 2.373 1.00 90.94 447 LYS A O 1
ATOM 3529 N N . ALA A 1 448 ? 16.773 -16.178 4.527 1.00 88.88 448 ALA A N 1
ATOM 3530 C CA . ALA A 1 448 ? 16.148 -17.410 4.987 1.00 88.88 448 ALA A CA 1
ATOM 3531 C C . ALA A 1 448 ? 14.622 -17.296 5.144 1.00 88.88 448 ALA A C 1
ATOM 3533 O O . ALA A 1 448 ? 13.951 -18.328 5.185 1.00 88.88 448 ALA A O 1
ATOM 3534 N N . GLY A 1 449 ? 14.086 -16.075 5.228 1.00 90.62 449 GLY A N 1
ATOM 3535 C CA . GLY A 1 449 ? 12.687 -15.816 5.552 1.00 90.62 449 GLY A CA 1
ATOM 3536 C C . GLY A 1 449 ? 12.372 -15.901 7.046 1.00 90.62 449 GLY A C 1
ATOM 3537 O O . GLY A 1 449 ? 11.278 -16.328 7.400 1.00 90.62 449 GLY A O 1
ATOM 3538 N N . LEU A 1 450 ? 13.322 -15.547 7.917 1.00 90.75 450 LEU A N 1
ATOM 3539 C CA . LEU A 1 450 ? 13.065 -15.382 9.349 1.00 90.75 450 LEU A CA 1
ATOM 3540 C C . LEU A 1 450 ? 12.498 -13.988 9.634 1.00 90.75 450 LEU A C 1
ATOM 3542 O O . LEU A 1 450 ? 13.011 -12.999 9.112 1.00 90.75 450 LEU A O 1
ATOM 3546 N N . HIS A 1 451 ? 11.515 -13.919 10.529 1.00 91.00 451 HIS A N 1
ATOM 3547 C CA . HIS A 1 451 ? 11.022 -12.658 11.081 1.00 91.00 451 HIS A CA 1
ATOM 3548 C C . HIS A 1 451 ? 12.086 -12.008 11.965 1.00 91.00 451 HIS A C 1
ATOM 3550 O O . HIS A 1 451 ? 12.841 -12.713 12.649 1.00 91.00 451 HIS A O 1
ATOM 3556 N N . ILE A 1 452 ? 12.125 -10.674 11.989 1.00 88.12 452 ILE A N 1
ATOM 3557 C CA . ILE A 1 452 ? 13.078 -9.908 12.798 1.00 88.12 452 ILE A CA 1
ATOM 3558 C C . ILE A 1 452 ? 12.323 -9.066 13.819 1.00 88.12 452 ILE A C 1
ATOM 3560 O O . ILE A 1 452 ? 11.579 -8.149 13.490 1.00 88.12 452 ILE A O 1
ATOM 3564 N N . HIS A 1 453 ? 12.595 -9.315 15.096 1.00 85.88 453 HIS A N 1
ATOM 3565 C CA . HIS A 1 453 ? 12.174 -8.419 16.162 1.00 85.88 453 HIS A CA 1
ATOM 3566 C C . HIS A 1 453 ? 13.259 -7.365 16.375 1.00 85.88 453 HIS A C 1
ATOM 3568 O O . HIS A 1 453 ? 14.303 -7.627 16.984 1.00 85.88 453 HIS A O 1
ATOM 3574 N N . TRP A 1 454 ? 13.008 -6.178 15.830 1.00 77.94 454 TRP A N 1
ATOM 3575 C CA . TRP A 1 454 ? 13.941 -5.062 15.871 1.00 77.94 454 TRP A CA 1
ATOM 3576 C C . TRP A 1 454 ? 14.082 -4.508 17.297 1.00 77.94 454 TRP A C 1
ATOM 3578 O O . TRP A 1 454 ? 13.070 -4.221 17.945 1.00 77.94 454 TRP A O 1
ATOM 3588 N N . PRO A 1 455 ? 15.315 -4.339 17.808 1.00 68.81 455 PRO A N 1
ATOM 3589 C CA . PRO A 1 455 ? 15.533 -3.691 19.093 1.00 68.81 455 PRO A CA 1
ATOM 3590 C C . PRO A 1 455 ? 15.049 -2.234 19.068 1.00 68.81 455 PRO A C 1
ATOM 3592 O O . PRO A 1 455 ? 15.034 -1.571 18.027 1.00 68.81 455 PRO A O 1
ATOM 3595 N N . ASN A 1 456 ? 14.728 -1.687 20.242 1.00 61.62 456 ASN A N 1
ATOM 3596 C CA . ASN A 1 456 ? 14.652 -0.235 20.390 1.00 61.62 456 ASN A CA 1
ATOM 3597 C C . ASN A 1 456 ? 16.049 0.369 20.177 1.00 61.62 456 ASN A C 1
ATOM 3599 O O . ASN A 1 456 ? 17.051 -0.260 20.508 1.00 61.62 456 ASN A O 1
ATOM 3603 N N . THR A 1 457 ? 16.100 1.591 19.645 1.00 56.94 457 THR A N 1
ATOM 3604 C CA . THR A 1 457 ? 17.238 2.281 18.989 1.00 56.94 457 THR A CA 1
ATOM 3605 C C . THR A 1 457 ? 18.592 2.344 19.724 1.00 56.94 457 THR A C 1
ATOM 3607 O O . THR A 1 457 ? 19.558 2.862 19.169 1.00 56.94 457 THR A O 1
ATOM 3610 N N . SER A 1 458 ? 18.707 1.809 20.939 1.00 62.06 458 SER A N 1
ATOM 3611 C CA . SER A 1 458 ? 19.943 1.721 21.726 1.00 62.06 458 SER A CA 1
ATOM 3612 C C . SER A 1 458 ? 20.496 0.304 21.900 1.00 62.06 458 SER A C 1
ATOM 3614 O O . SER A 1 458 ? 21.613 0.160 22.393 1.00 62.06 458 SER A O 1
ATOM 3616 N N . ASP A 1 459 ? 19.725 -0.735 21.572 1.00 69.50 459 ASP A N 1
ATOM 3617 C CA . ASP A 1 459 ? 20.159 -2.121 21.724 1.00 69.50 459 ASP A CA 1
ATOM 3618 C C . ASP A 1 459 ? 20.768 -2.646 20.412 1.00 69.50 459 ASP A C 1
ATOM 3620 O O . ASP A 1 459 ? 20.327 -2.343 19.306 1.00 69.50 459 ASP A O 1
ATOM 3624 N N . SER A 1 460 ? 21.860 -3.382 20.564 1.00 75.75 460 SER A N 1
ATOM 3625 C CA . SER A 1 460 ? 22.675 -3.941 19.486 1.00 75.75 460 SER A CA 1
ATOM 3626 C C . SER A 1 460 ? 22.400 -5.432 19.271 1.00 75.75 460 SER A C 1
ATOM 3628 O O . SER A 1 460 ? 23.050 -6.064 18.436 1.00 75.75 460 SER A O 1
ATOM 3630 N N . THR A 1 461 ? 21.440 -5.993 20.014 1.00 84.06 461 THR A N 1
ATOM 3631 C CA . THR A 1 461 ? 20.949 -7.354 19.815 1.00 84.06 461 THR A CA 1
ATOM 3632 C C . THR A 1 461 ? 19.970 -7.449 18.647 1.00 84.06 461 THR A C 1
ATOM 3634 O O . THR A 1 461 ? 19.297 -6.489 18.285 1.00 84.06 461 THR A O 1
ATOM 3637 N N . VAL A 1 462 ? 19.876 -8.633 18.050 1.00 83.31 462 VAL A N 1
ATOM 3638 C CA . VAL A 1 462 ? 18.880 -8.954 17.022 1.00 83.31 462 VAL A CA 1
ATOM 3639 C C . VAL A 1 462 ? 18.178 -10.232 17.430 1.00 83.31 462 VAL A C 1
ATOM 3641 O O . VAL A 1 462 ? 18.834 -11.214 17.779 1.00 83.31 462 VAL A O 1
ATOM 3644 N N . THR A 1 463 ? 16.850 -10.241 17.373 1.00 89.06 463 THR A N 1
ATOM 3645 C CA . THR A 1 463 ? 16.066 -11.447 17.643 1.00 89.06 463 THR A CA 1
ATOM 3646 C C . THR A 1 463 ? 15.391 -11.923 16.369 1.00 89.06 463 THR A C 1
ATOM 3648 O O . THR A 1 463 ? 14.638 -11.174 15.756 1.00 89.06 463 THR A O 1
ATOM 3651 N N . PHE A 1 464 ? 15.642 -13.177 15.996 1.00 90.81 464 PHE A N 1
ATOM 3652 C CA . PHE A 1 464 ? 14.966 -13.838 14.882 1.00 90.81 464 PHE A CA 1
ATOM 3653 C C . PHE A 1 464 ? 13.869 -14.774 15.378 1.00 90.81 464 PHE A C 1
ATOM 3655 O O . PHE A 1 464 ? 13.990 -15.336 16.473 1.00 90.81 464 PHE A O 1
ATOM 3662 N N . SER A 1 465 ? 12.852 -14.984 14.545 1.00 89.75 465 SER A N 1
ATOM 3663 C CA . SER A 1 465 ? 11.780 -15.951 14.773 1.00 89.75 465 SER A CA 1
ATOM 3664 C C . SER A 1 465 ? 11.436 -16.726 13.501 1.00 89.75 465 SER A C 1
ATOM 3666 O O . SER A 1 465 ? 11.377 -16.143 12.418 1.00 89.75 465 SER A O 1
ATOM 3668 N N . ASP A 1 466 ? 11.179 -18.029 13.633 1.00 86.50 466 ASP A N 1
ATOM 3669 C CA . ASP A 1 466 ? 10.553 -18.856 12.585 1.00 86.50 466 ASP A CA 1
ATOM 3670 C C . ASP A 1 466 ? 9.043 -19.070 12.823 1.00 86.50 466 ASP A C 1
ATOM 3672 O O . ASP A 1 466 ? 8.407 -19.866 12.136 1.00 86.50 466 ASP A O 1
ATOM 3676 N N . GLY A 1 467 ? 8.472 -18.359 13.804 1.00 83.19 467 GLY A N 1
ATOM 3677 C CA . GLY A 1 467 ? 7.082 -18.484 14.244 1.00 83.19 467 GLY A CA 1
ATOM 3678 C C . GLY A 1 467 ? 6.879 -19.462 15.406 1.00 83.19 467 GLY A C 1
ATOM 3679 O O . GLY A 1 467 ? 5.943 -19.283 16.183 1.00 83.19 467 GLY A O 1
ATOM 3680 N N . GLU A 1 468 ? 7.767 -20.443 15.582 1.00 82.25 468 GLU A N 1
ATOM 3681 C CA . GLU A 1 468 ? 7.712 -21.416 16.686 1.00 82.25 468 GLU A CA 1
ATOM 3682 C C . GLU A 1 468 ? 8.840 -21.199 17.703 1.00 82.25 468 GLU A C 1
ATOM 3684 O O . GLU A 1 468 ? 8.655 -21.368 18.910 1.00 82.25 468 GLU A O 1
ATOM 3689 N N . HIS A 1 469 ? 10.009 -20.795 17.216 1.00 86.06 469 HIS A N 1
ATOM 3690 C CA . HIS A 1 469 ? 11.226 -20.592 17.980 1.00 86.06 469 HIS A CA 1
ATOM 3691 C C . HIS A 1 469 ? 11.718 -19.165 17.796 1.00 86.06 469 HIS A C 1
ATOM 3693 O O . HIS A 1 469 ? 11.718 -18.623 16.694 1.00 86.06 469 HIS A O 1
ATOM 3699 N N . THR A 1 470 ? 12.223 -18.582 18.879 1.00 89.81 470 THR A N 1
ATOM 3700 C CA . THR A 1 470 ? 12.860 -17.265 18.868 1.00 89.81 470 THR A CA 1
ATOM 3701 C C . THR A 1 470 ? 14.287 -17.368 19.378 1.00 89.81 470 THR A C 1
ATOM 3703 O O . THR A 1 470 ? 14.537 -18.024 20.396 1.00 89.81 470 THR A O 1
ATOM 3706 N N . ARG A 1 471 ? 15.227 -16.672 18.736 1.00 89.00 471 ARG A N 1
ATOM 3707 C CA . ARG A 1 471 ? 16.610 -16.577 19.216 1.00 89.00 471 ARG A CA 1
ATOM 3708 C C . ARG A 1 471 ? 17.137 -15.156 19.112 1.00 89.00 471 ARG A C 1
ATOM 3710 O O . ARG A 1 471 ? 17.188 -14.593 18.024 1.00 89.00 471 ARG A O 1
ATOM 3717 N N . THR A 1 472 ? 17.605 -14.640 20.243 1.00 88.88 472 THR A N 1
ATOM 3718 C CA . THR A 1 472 ? 18.344 -13.379 20.338 1.00 88.88 472 THR A CA 1
ATOM 3719 C C . THR A 1 472 ? 19.842 -13.622 20.196 1.00 88.88 472 THR A C 1
ATOM 3721 O O . THR A 1 472 ? 20.384 -14.557 20.793 1.00 88.88 472 THR A O 1
ATOM 3724 N N . PHE A 1 473 ? 20.491 -12.764 19.419 1.00 85.31 473 PHE A N 1
ATOM 3725 C CA . PHE A 1 473 ? 21.929 -12.711 19.197 1.00 85.31 473 PHE A CA 1
ATOM 3726 C C . PHE A 1 473 ? 22.465 -11.365 19.679 1.00 85.31 473 PHE A C 1
ATOM 3728 O O . PHE A 1 473 ? 21.858 -10.327 19.420 1.00 85.31 473 PHE A O 1
ATOM 3735 N N . SER A 1 474 ? 23.599 -11.381 20.373 1.00 83.12 474 SER A N 1
ATOM 3736 C CA . SER A 1 474 ? 24.305 -10.198 20.877 1.00 83.12 474 SER A CA 1
ATOM 3737 C C . SER A 1 474 ? 25.600 -9.973 20.093 1.00 83.12 474 SER A C 1
ATOM 3739 O O . SER A 1 474 ? 26.228 -10.951 19.689 1.00 83.12 474 SER A O 1
ATOM 3741 N N . PRO A 1 475 ? 26.093 -8.729 19.931 1.00 74.00 475 PRO A N 1
ATOM 3742 C CA . PRO A 1 475 ? 27.398 -8.483 19.310 1.00 74.00 475 PRO A CA 1
ATOM 3743 C C . PRO A 1 475 ? 28.570 -9.164 20.025 1.00 74.00 475 PRO A C 1
ATOM 3745 O O . PRO A 1 475 ? 29.630 -9.351 19.438 1.00 74.00 475 PRO A O 1
ATOM 3748 N N . THR A 1 476 ? 28.405 -9.513 21.304 1.00 72.38 476 THR A N 1
ATOM 3749 C CA . THR A 1 476 ? 29.421 -10.218 22.099 1.00 72.38 476 THR A CA 1
ATOM 3750 C C . THR A 1 476 ? 29.432 -11.729 21.873 1.00 72.38 476 THR A C 1
ATOM 3752 O O . THR A 1 476 ? 30.263 -12.420 22.465 1.00 72.38 476 THR A O 1
ATOM 3755 N N . ASP A 1 477 ? 28.508 -12.266 21.074 1.00 72.88 477 ASP A N 1
ATOM 3756 C CA . ASP A 1 477 ? 28.447 -13.695 20.797 1.00 72.88 477 ASP A CA 1
ATOM 3757 C C . ASP A 1 477 ? 29.672 -14.112 19.969 1.00 72.88 477 ASP A C 1
ATOM 3759 O O . ASP A 1 477 ? 29.826 -13.777 18.797 1.00 72.88 477 ASP A O 1
ATOM 3763 N N . THR A 1 478 ? 30.568 -14.886 20.582 1.00 55.25 478 THR A N 1
ATOM 3764 C CA . THR A 1 478 ? 31.872 -15.289 20.016 1.00 55.25 478 THR A CA 1
ATOM 3765 C C . THR A 1 478 ? 31.779 -16.285 18.853 1.00 55.25 478 THR A C 1
ATOM 3767 O O . THR A 1 478 ? 32.802 -16.720 18.326 1.00 55.25 478 THR A O 1
ATOM 3770 N N . GLN A 1 479 ? 30.561 -16.658 18.454 1.00 57.03 479 GLN A N 1
ATOM 3771 C CA . GLN A 1 479 ? 30.252 -17.621 17.397 1.00 57.03 479 GLN A CA 1
ATOM 3772 C C . GLN A 1 479 ? 29.174 -17.088 16.444 1.00 57.03 479 GLN A C 1
ATOM 3774 O O . GLN A 1 479 ? 28.306 -17.853 16.032 1.00 57.03 479 GLN A O 1
ATOM 3779 N N . LEU A 1 480 ? 29.172 -15.790 16.125 1.00 61.06 480 LEU A N 1
ATOM 3780 C CA . LEU A 1 480 ? 28.363 -15.266 15.019 1.00 61.06 480 LEU A CA 1
ATOM 3781 C C . LEU A 1 480 ? 28.957 -15.776 13.693 1.00 61.06 480 LEU A C 1
ATOM 3783 O O . LEU A 1 480 ? 29.726 -15.088 13.027 1.00 61.06 480 LEU A O 1
ATOM 3787 N N . ASP A 1 481 ? 28.654 -17.024 13.340 1.00 60.69 481 ASP A N 1
ATOM 3788 C CA . ASP A 1 481 ? 28.892 -17.553 12.004 1.00 60.69 481 ASP A CA 1
ATOM 3789 C C . ASP A 1 481 ? 27.790 -16.997 11.101 1.00 60.69 481 ASP A C 1
ATOM 3791 O O . ASP A 1 481 ? 26.625 -17.383 11.157 1.00 60.69 481 ASP A O 1
ATOM 3795 N N . THR A 1 482 ? 28.177 -16.034 10.275 1.00 64.44 482 THR A N 1
ATOM 3796 C CA . THR A 1 482 ? 27.283 -15.303 9.368 1.00 64.44 482 THR A CA 1
ATOM 3797 C C . THR A 1 482 ? 26.773 -16.166 8.209 1.00 64.44 482 THR A C 1
ATOM 3799 O O . THR A 1 482 ? 25.990 -15.700 7.381 1.00 64.44 482 THR A O 1
ATOM 3802 N N . ASN A 1 483 ? 27.176 -17.440 8.156 1.00 64.75 483 ASN A N 1
ATOM 3803 C CA . ASN A 1 483 ? 26.680 -18.412 7.199 1.00 64.75 483 ASN A CA 1
ATOM 3804 C C . ASN A 1 483 ? 25.346 -19.038 7.636 1.00 64.75 483 ASN A C 1
ATOM 3806 O O . ASN A 1 483 ? 25.098 -19.338 8.805 1.00 64.75 483 ASN A O 1
ATOM 3810 N N . MET A 1 484 ? 24.525 -19.381 6.640 1.00 66.62 484 MET A N 1
ATOM 3811 C CA . MET A 1 484 ? 23.219 -20.041 6.805 1.00 66.62 484 MET A CA 1
ATOM 3812 C C . MET A 1 484 ? 23.263 -21.325 7.658 1.00 66.62 484 MET A C 1
ATOM 3814 O O . MET A 1 484 ? 22.272 -21.701 8.282 1.00 66.62 484 MET A O 1
ATOM 3818 N N . THR A 1 485 ? 24.418 -21.991 7.739 1.00 67.81 485 THR A N 1
ATOM 3819 C CA . THR A 1 485 ? 24.627 -23.214 8.526 1.00 67.81 485 THR A CA 1
ATOM 3820 C C . THR A 1 485 ? 24.303 -23.040 10.011 1.00 67.81 485 THR A C 1
ATOM 3822 O O . THR A 1 485 ? 23.740 -23.959 10.613 1.00 67.81 485 THR A O 1
ATOM 3825 N N . GLN A 1 486 ? 24.634 -21.894 10.618 1.00 70.69 486 GLN A N 1
ATOM 3826 C CA . GLN A 1 486 ? 24.288 -21.630 12.016 1.00 70.69 486 GLN A CA 1
ATOM 3827 C C . GLN A 1 486 ? 22.785 -21.418 12.177 1.00 70.69 486 GLN A C 1
ATOM 3829 O O . GLN A 1 486 ? 22.183 -22.026 13.065 1.00 70.69 486 GLN A O 1
ATOM 3834 N N . LEU A 1 487 ? 22.169 -20.631 11.290 1.00 77.25 487 LEU A N 1
ATOM 3835 C CA . LEU A 1 487 ? 20.724 -20.407 11.305 1.00 77.25 487 LEU A CA 1
ATOM 3836 C C . LEU A 1 487 ? 19.960 -21.729 11.205 1.00 77.25 487 LEU A C 1
ATOM 3838 O O . LEU A 1 487 ? 19.032 -21.937 11.972 1.00 77.25 487 LEU A O 1
ATOM 3842 N N . PHE A 1 488 ? 20.408 -22.689 10.393 1.00 76.00 488 PHE A N 1
ATOM 3843 C CA . PHE A 1 488 ? 19.767 -24.008 10.327 1.00 76.00 488 PHE A CA 1
ATOM 3844 C C . PHE A 1 488 ? 19.929 -24.885 11.572 1.00 76.00 488 PHE A C 1
ATOM 3846 O O . PHE A 1 488 ? 19.183 -25.853 11.732 1.00 76.00 488 PHE A O 1
ATOM 3853 N N . ARG A 1 489 ? 20.935 -24.632 12.417 1.00 76.50 489 ARG A N 1
ATOM 3854 C CA . ARG A 1 489 ? 21.059 -25.321 13.713 1.00 76.50 489 ARG A CA 1
ATOM 3855 C C . ARG A 1 489 ? 20.087 -24.741 14.733 1.00 76.50 489 ARG A C 1
ATOM 3857 O O . ARG A 1 489 ? 19.578 -25.488 15.558 1.00 76.50 489 ARG A O 1
ATOM 3864 N N . VAL A 1 490 ? 19.870 -23.428 14.677 1.00 80.44 490 VAL A N 1
ATOM 3865 C CA . VAL A 1 490 ? 18.993 -22.695 15.598 1.00 80.44 490 VAL A CA 1
ATOM 3866 C C . VAL A 1 490 ? 17.524 -22.825 15.193 1.00 80.44 490 VAL A C 1
ATOM 3868 O O . VAL A 1 490 ? 16.678 -22.993 16.062 1.00 80.44 490 VAL A O 1
ATOM 3871 N N . PHE A 1 491 ? 17.246 -22.817 13.889 1.00 83.88 491 PHE A N 1
ATOM 3872 C CA . PHE A 1 491 ? 15.917 -22.886 13.283 1.00 83.88 491 PHE A CA 1
ATOM 3873 C C . PHE A 1 491 ? 15.841 -24.092 12.328 1.00 83.88 491 PHE A C 1
ATOM 3875 O O . PHE A 1 491 ? 16.013 -23.951 11.112 1.00 83.88 491 PHE A O 1
ATOM 3882 N N . PRO A 1 492 ? 15.627 -25.317 12.847 1.00 77.19 492 PRO A N 1
ATOM 3883 C CA . PRO A 1 492 ? 15.610 -26.534 12.034 1.00 77.19 492 PRO A CA 1
ATOM 3884 C C . PRO A 1 492 ? 14.520 -26.537 10.953 1.00 77.19 492 PRO A C 1
ATOM 3886 O O . PRO A 1 492 ? 14.705 -27.170 9.910 1.00 77.19 492 PRO A O 1
ATOM 3889 N N . ALA A 1 493 ? 13.418 -25.807 11.168 1.00 74.75 493 ALA A N 1
ATOM 3890 C CA . ALA A 1 493 ? 12.319 -25.666 10.211 1.00 74.75 493 ALA A CA 1
ATOM 3891 C C . ALA A 1 493 ? 12.791 -25.133 8.845 1.00 74.75 493 ALA A C 1
ATOM 3893 O O . ALA A 1 493 ? 12.308 -25.577 7.803 1.00 74.75 493 ALA A O 1
ATOM 3894 N N . LEU A 1 494 ? 13.827 -24.285 8.827 1.00 71.75 494 LEU A N 1
ATOM 3895 C CA . LEU A 1 494 ? 14.425 -23.761 7.596 1.00 71.75 494 LEU A CA 1
ATOM 3896 C C . LEU A 1 494 ? 14.996 -24.855 6.675 1.00 71.75 494 LEU A C 1
ATOM 3898 O O . LEU A 1 494 ? 14.999 -24.684 5.455 1.00 71.75 494 LEU A O 1
ATOM 3902 N N . LYS A 1 495 ? 15.467 -25.987 7.225 1.00 66.44 495 LYS A N 1
ATOM 3903 C CA . LYS A 1 495 ? 15.942 -27.125 6.412 1.00 66.44 495 LYS A CA 1
ATOM 3904 C C . LYS A 1 495 ? 14.788 -27.889 5.772 1.00 66.44 495 LYS A C 1
ATOM 3906 O O . LYS A 1 495 ? 14.901 -28.324 4.630 1.00 66.44 495 LYS A O 1
ATOM 3911 N N . ASN A 1 496 ? 13.695 -28.052 6.515 1.00 59.03 496 ASN A N 1
ATOM 3912 C CA . ASN A 1 496 ? 12.540 -28.847 6.099 1.00 59.03 496 ASN A CA 1
ATOM 3913 C C . ASN A 1 496 ? 11.674 -28.117 5.069 1.00 59.03 496 ASN A C 1
ATOM 3915 O O . ASN A 1 496 ? 11.027 -28.760 4.248 1.00 59.03 496 ASN A O 1
ATOM 3919 N N . ASN A 1 497 ? 11.741 -26.786 5.044 1.00 57.75 497 ASN A N 1
ATOM 3920 C CA . ASN A 1 497 ? 11.029 -25.952 4.085 1.00 57.75 497 ASN A CA 1
ATOM 3921 C C . ASN A 1 497 ? 11.726 -25.895 2.698 1.00 57.75 497 ASN A C 1
ATOM 3923 O O . ASN A 1 497 ? 11.415 -25.067 1.859 1.00 57.75 497 ASN A O 1
ATOM 3927 N N . GLY A 1 498 ? 12.659 -26.799 2.383 1.00 51.97 498 GLY A N 1
ATOM 3928 C CA . GLY A 1 498 ? 12.879 -27.216 0.989 1.00 51.97 498 GLY A CA 1
ATOM 3929 C C . GLY A 1 498 ? 13.634 -26.279 0.031 1.00 51.97 498 GLY A C 1
ATOM 3930 O O . GLY A 1 498 ? 13.624 -26.561 -1.163 1.00 51.97 498 GLY A O 1
ATOM 3931 N N . LYS A 1 499 ? 14.326 -25.218 0.482 1.00 51.38 499 LYS A N 1
ATOM 3932 C CA . LYS A 1 499 ? 15.257 -24.463 -0.402 1.00 51.38 499 LYS A CA 1
ATOM 3933 C C . LYS A 1 499 ? 16.740 -24.537 -0.049 1.00 51.38 499 LYS A C 1
ATOM 3935 O O . LYS A 1 499 ? 17.571 -24.453 -0.941 1.00 51.38 499 LYS A O 1
ATOM 3940 N N . PHE A 1 500 ? 17.093 -24.762 1.211 1.00 52.47 500 PHE A N 1
ATOM 3941 C CA . PHE A 1 500 ? 18.501 -24.878 1.616 1.00 52.47 500 PHE A CA 1
ATOM 3942 C C . PHE A 1 500 ? 18.883 -26.291 2.091 1.00 52.47 500 PHE A C 1
ATOM 3944 O O . PHE A 1 500 ? 19.962 -26.515 2.637 1.00 52.47 500 PHE A O 1
ATOM 3951 N N . GLY A 1 501 ? 17.967 -27.245 1.904 1.00 36.28 501 GLY A N 1
ATOM 3952 C CA . GLY A 1 501 ? 18.008 -28.601 2.445 1.00 36.28 501 GLY A CA 1
ATOM 3953 C C . GLY A 1 501 ? 18.314 -29.692 1.422 1.00 36.28 501 GLY A C 1
ATOM 3954 O O . GLY A 1 501 ? 17.743 -30.772 1.509 1.00 36.28 501 GLY A O 1
ATOM 3955 N N . SER A 1 502 ? 19.219 -29.451 0.476 1.00 32.53 502 SER A N 1
ATOM 3956 C CA . SER A 1 502 ? 19.904 -30.533 -0.237 1.00 32.53 502 SER A CA 1
ATOM 3957 C C . SER A 1 502 ? 21.327 -30.098 -0.556 1.00 32.53 502 SER A C 1
ATOM 3959 O O . SER A 1 502 ? 21.545 -29.265 -1.432 1.00 32.53 502 SER A O 1
ATOM 3961 N N . ASN A 1 503 ? 22.296 -30.662 0.168 1.00 27.22 503 ASN A N 1
ATOM 3962 C CA . ASN A 1 503 ? 23.687 -30.665 -0.276 1.00 27.22 503 ASN A CA 1
ATOM 3963 C C . ASN A 1 503 ? 23.728 -31.244 -1.701 1.00 27.22 503 ASN A C 1
ATOM 3965 O O . ASN A 1 503 ? 23.124 -32.303 -1.905 1.00 27.22 503 ASN A O 1
ATOM 3969 N N . PRO A 1 504 ? 24.454 -30.642 -2.658 1.00 27.91 504 PRO A N 1
ATOM 3970 C CA . PRO A 1 504 ? 24.911 -31.402 -3.805 1.00 27.91 504 PRO A CA 1
ATOM 3971 C C . PRO A 1 504 ? 25.942 -32.396 -3.259 1.00 27.91 504 PRO A C 1
ATOM 3973 O O . PRO A 1 504 ? 27.028 -32.007 -2.828 1.00 27.91 504 PRO A O 1
ATOM 3976 N N . GLY A 1 505 ? 25.529 -33.656 -3.136 1.00 29.44 505 GLY A N 1
ATOM 3977 C CA . GLY A 1 505 ? 26.458 -34.771 -2.974 1.00 29.44 505 GLY A CA 1
ATOM 3978 C C . GLY A 1 505 ? 27.246 -34.993 -4.252 1.00 29.44 505 GLY A C 1
ATOM 3979 O O . GLY A 1 505 ? 26.648 -34.792 -5.335 1.00 29.44 505 GLY A O 1
#

Nearest PDB structures (foldseek):
  3ln6-assembly1_A-2  TM=8.827E-01  e=4.910E-30  Streptococcus agalactiae serogroup V
  3nzt-assembly1_A  TM=8.283E-01  e=2.913E-23  Francisella tularensis subsp. tularensis
  1v4g-assembly1_D  TM=7.980E-01  e=6.185E-22  Escherichia coli
  2d33-assembly1_C  TM=8.022E-01  e=9.758E-22  Escherichia coli
  2d32-assembly1_B  TM=7.982E-01  e=7.422E-22  Escherichia coli

Mean predicted aligned error: 5.32 Å

pLDDT: mean 91.36, std 11.34, range [27.22, 98.81]